Protein 2X0D (pdb70)

Organism: Geobacillus stearothermophilus (NCBI:txid1422)

InterPro domains:
  IPR048510 WsaF, N-terminal domain [PF21374] (48-203)
  IPR055050 WsaF, C-terminal domain [PF22772] (242-373)

B-factor: mean 32.63, std 5.82, range [2.0, 66.57]

CATH classification: 3.40.50.11090 (+1 more: 3.40.50.2000)

Radius of gyration: 28.74 Å; Cα contacts (8 Å, |Δi|>4): 1491; chains: 2; bounding box: 73×40×74 Å

Secondary structure (DSSP, 8-state):
----S-GGG----EEE----S-EEEEEES---TT--HHHHHHHHHHTTS-TTT-EEEEEESS-PPPHHHHGGGTTSEE--------SEEEEE-S--TT--EEE-TTEEEEE-SHHHHHHHHHHHHHHHHHHT-PPPPEEEEE-S-GGGGS-SSHHHHHHHHTTS--S-EEEEEESHHHHHHHHHHT---SEEEEE-----HHHHTTTTSPP---SEEEEEE-TT-GGG-HHHHHHHHHHHHHH-TTGGG-EEEEEES----EEEETTEEEEEEES--HHHHHHHHHH--EEE----SS--STTT--TTS-EEEEE-BTTB-GGGTBTTEEEESS-SHHHHHHHHHHH------B-------TTHHHHHTT-/----S-GGG----EE-----S-EEEEEES---TT--HHHHHHHHHHTTS-TTT-EEEEEESS-PPPTGGGGG-TTSEE--------SEEEEE-SS-TT--EE--TTEEEEE-SHHHHHHHHHHHHHHHHHHT-PPPPEEEEE-S-GGGGSSSSHHHHHHHHHHH--S-EEEEEESHHHHHHHHHHT---SEEEEE-----HHHHTTTTS-----SEEEEEE-TT-GGG-HHHHHHHHHHHHHH-TTGGG-EEEEEES----EEEETTEEEEEEES--HHHHHHHHHH--EEE----SS--STTT--TTS-EEEEE-BTTB-GGGTBTTEEEESS-SHHHHHHHHHHH------B--TT---TTHHHHHTT-

Structure (mmCIF, N/CA/C/O backbone):
data_2X0D
#
_entry.id   2X0D
#
_cell.length_a   75.987
_cell.length_b   75.482
_cell.length_c   78.059
_cell.angle_alpha   90.00
_cell.angle_beta   103.30
_cell.angle_gamma   90.00
#
_symmetry.space_group_name_H-M   'P 1 21 1'
#
loop_
_entity.id
_entity.type
_entity.pdbx_description
1 polymer WSAF
2 non-polymer GLYCEROL
3 water water
#
loop_
_atom_site.group_PDB
_atom_site.id
_atom_site.type_symbol
_atom_site.label_atom_id
_atom_site.label_alt_id
_atom_site.label_comp_id
_atom_site.label_asym_id
_atom_site.label_entity_id
_atom_site.label_seq_id
_atom_site.pdbx_PDB_ins_code
_atom_site.Cartn_x
_atom_site.Cartn_y
_atom_site.Cartn_z
_atom_site.occupancy
_atom_site.B_iso_or_equiv
_atom_site.auth_seq_id
_atom_site.auth_comp_id
_atom_site.auth_asym_id
_atom_site.auth_atom_id
_atom_site.pdbx_PDB_model_num
ATOM 1 N N . PHE A 1 26 ? 7.064 61.464 59.068 1.00 33.36 26 PHE A N 1
ATOM 2 C CA . PHE A 1 26 ? 7.578 60.301 59.848 1.00 33.54 26 PHE A CA 1
ATOM 3 C C . PHE A 1 26 ? 6.891 58.992 59.430 1.00 33.44 26 PHE A C 1
ATOM 4 O O . PHE A 1 26 ? 5.699 58.758 59.769 1.00 33.65 26 PHE A O 1
ATOM 12 N N . ILE A 1 27 ? 7.638 58.167 58.662 1.00 33.13 27 ILE A N 1
ATOM 13 C CA . ILE A 1 27 ? 7.236 56.780 58.416 1.00 32.68 27 ILE A CA 1
ATOM 14 C C . ILE A 1 27 ? 7.972 55.902 59.408 1.00 32.43 27 ILE A C 1
ATOM 15 O O . ILE A 1 27 ? 9.048 56.267 59.895 1.00 32.48 27 ILE A O 1
ATOM 20 N N . GLU A 1 28 ? 7.388 54.748 59.712 1.00 32.01 28 GLU A N 1
ATOM 21 C CA . GLU A 1 28 ? 8.015 53.801 60.612 1.00 31.49 28 GLU A CA 1
ATOM 22 C C . GLU A 1 28 ? 9.318 53.302 59.975 1.00 30.95 28 GLU A C 1
ATOM 23 O O . GLU A 1 28 ? 9.304 52.753 58.869 1.00 30.89 28 GLU A O 1
ATOM 29 N N . THR A 1 29 ? 10.435 53.548 60.663 1.00 30.18 29 THR A N 1
ATOM 30 C CA . THR A 1 29 ? 11.777 53.154 60.203 1.00 29.36 29 THR A CA 1
ATOM 31 C C . THR A 1 29 ? 12.371 52.036 61.077 1.00 28.71 29 THR A C 1
ATOM 32 O O . THR A 1 29 ? 12.783 50.989 60.569 1.00 28.82 29 THR A O 1
ATOM 36 N N . SER A 1 30 ? 12.415 52.267 62.386 1.00 27.49 30 SER A N 1
ATOM 37 C CA . SER A 1 30 ? 13.011 51.311 63.308 1.00 26.46 30 SER A CA 1
ATOM 38 C C . SER A 1 30 ? 12.016 50.839 64.363 1.00 25.50 30 SER A C 1
ATOM 39 O O . SER A 1 30 ? 10.900 51.359 64.471 1.00 25.61 30 SER A O 1
ATOM 42 N N . ILE A 1 31 ? 12.446 49.858 65.146 1.00 23.95 31 ILE A N 1
ATOM 43 C CA . ILE A 1 31 ? 11.574 49.152 66.065 1.00 22.56 31 ILE A CA 1
ATOM 44 C C . ILE A 1 31 ? 12.004 49.464 67.506 1.00 21.67 31 ILE A C 1
ATOM 45 O O . ILE A 1 31 ? 13.043 48.992 67.949 1.00 21.80 31 ILE A O 1
ATOM 50 N N . PRO A 1 32 ? 11.211 50.275 68.234 1.00 20.83 32 PRO A N 1
ATOM 51 C CA . PRO A 1 32 ? 11.592 50.728 69.578 1.00 19.89 32 PRO A CA 1
ATOM 52 C C . PRO A 1 32 ? 11.738 49.586 70.583 1.00 19.29 32 PRO A C 1
ATOM 53 O O . PRO A 1 32 ? 12.585 49.650 71.472 1.00 18.62 32 PRO A O 1
ATOM 57 N N . GLU A 1 33 ? 10.933 48.539 70.428 1.00 18.98 33 GLU A N 1
ATOM 58 C CA . GLU A 1 33 ? 10.950 47.404 71.357 1.00 18.64 33 GLU A CA 1
ATOM 59 C C . GLU A 1 33 ? 12.313 46.721 71.432 1.00 18.69 33 GLU A C 1
ATOM 60 O O . GLU A 1 33 ? 12.652 46.108 72.444 1.00 18.66 33 GLU A O 1
ATOM 66 N N . ILE A 1 34 ? 13.099 46.855 70.365 1.00 18.75 34 ILE A N 1
ATOM 67 C CA . ILE A 1 34 ? 14.375 46.162 70.262 1.00 18.40 34 ILE A CA 1
ATOM 68 C C . ILE A 1 34 ? 15.628 47.073 70.337 1.00 18.42 34 ILE A C 1
ATOM 69 O O . ILE A 1 34 ? 16.726 46.672 69.937 1.00 18.26 34 ILE A O 1
ATOM 74 N N . THR A 1 35 ? 15.467 48.280 70.874 1.00 18.65 35 THR A N 1
ATOM 75 C CA . THR A 1 35 ? 16.618 49.135 71.189 1.00 19.10 35 THR A CA 1
ATOM 76 C C . THR A 1 35 ? 17.670 48.282 71.909 1.00 19.19 35 THR A C 1
ATOM 77 O O . THR A 1 35 ? 17.344 47.607 72.891 1.00 19.16 35 THR A O 1
ATOM 81 N N . PRO A 1 36 ? 18.927 48.301 71.427 1.00 19.47 36 PRO A N 1
ATOM 82 C CA . PRO A 1 36 ? 19.958 47.475 72.050 1.00 19.72 36 PRO A CA 1
ATOM 83 C C . PRO A 1 36 ? 20.051 47.640 73.566 1.00 20.25 36 PRO A C 1
ATOM 84 O O . PRO A 1 36 ? 19.811 48.713 74.118 1.00 19.75 36 PRO A O 1
ATOM 88 N N . PHE A 1 37 ? 20.415 46.542 74.206 1.00 21.46 37 PHE A N 1
ATOM 89 C CA . PHE A 1 37 ? 20.408 46.389 75.640 1.00 22.59 37 PHE A CA 1
ATOM 90 C C . PHE A 1 37 ? 21.817 46.018 76.001 1.00 23.69 37 PHE A C 1
ATOM 91 O O . PHE A 1 37 ? 22.120 44.843 76.192 1.00 23.61 37 PHE A O 1
ATOM 99 N N . ASN A 1 38 ? 22.690 47.016 76.070 1.00 25.85 38 ASN A N 1
ATOM 100 C CA . ASN A 1 38 ? 24.131 46.764 76.202 1.00 27.30 38 ASN A CA 1
ATOM 101 C C . ASN A 1 38 ? 24.593 46.513 77.631 1.00 28.19 38 ASN A C 1
ATOM 102 O O . ASN A 1 38 ? 24.105 47.141 78.579 1.00 28.66 38 ASN A O 1
ATOM 107 N N . ALA A 1 39 ? 25.537 45.584 77.761 1.00 28.38 39 ALA A N 1
ATOM 108 C CA . ALA A 1 39 ? 26.082 45.193 79.044 1.00 28.59 39 ALA A CA 1
ATOM 109 C C . ALA A 1 39 ? 27.576 45.492 79.101 1.00 28.68 39 ALA A C 1
ATOM 110 O O . ALA A 1 39 ? 28.214 45.742 78.076 1.00 28.60 39 ALA A O 1
ATOM 112 N N . ARG A 1 40 ? 28.104 45.496 80.319 1.00 28.54 40 ARG A N 1
ATOM 113 C CA . ARG A 1 40 ? 29.535 45.530 80.582 1.00 28.28 40 ARG A CA 1
ATOM 114 C C . ARG A 1 40 ? 29.750 44.442 81.631 1.00 28.71 40 ARG A C 1
ATOM 115 O O . ARG A 1 40 ? 28.793 43.998 82.254 1.00 29.06 40 ARG A O 1
ATOM 123 N N . THR A 1 41 ? 30.985 44.009 81.828 1.00 28.90 41 THR A N 1
ATOM 124 C CA . THR A 1 41 ? 31.271 42.951 82.787 1.00 29.15 41 THR A CA 1
ATOM 125 C C . THR A 1 41 ? 31.265 43.462 84.228 1.00 29.88 41 THR A C 1
ATOM 126 O O . THR A 1 41 ? 31.399 44.665 84.479 1.00 29.63 41 THR A O 1
ATOM 130 N N . SER A 1 42 ? 31.151 42.521 85.164 1.00 30.32 42 SER A N 1
ATOM 131 C CA . SER A 1 42 ? 31.139 42.813 86.586 1.00 31.02 42 SER A CA 1
ATOM 132 C C . SER A 1 42 ? 31.974 41.780 87.352 1.00 32.00 42 SER A C 1
ATOM 133 O O . SER A 1 42 ? 32.205 40.673 86.858 1.00 31.77 42 SER A O 1
ATOM 136 N N . SER A 1 43 ? 32.423 42.162 88.552 1.00 33.12 43 SER A N 1
ATOM 137 C CA . SER A 1 43 ? 33.224 41.297 89.436 1.00 34.30 43 SER A CA 1
ATOM 138 C C . SER A 1 43 ? 32.379 40.460 90.381 1.00 35.05 43 SER A C 1
ATOM 139 O O . SER A 1 43 ? 32.893 39.525 91.010 1.00 35.42 43 SER A O 1
ATOM 142 N N . ILE A 1 44 ? 31.097 40.819 90.483 1.00 35.68 44 ILE A N 1
ATOM 143 C CA . ILE A 1 44 ? 30.138 40.175 91.382 1.00 36.33 44 ILE A CA 1
ATOM 144 C C . ILE A 1 44 ? 30.120 38.657 91.199 1.00 36.56 44 ILE A C 1
ATOM 145 O O . ILE A 1 44 ? 30.087 38.161 90.067 1.00 36.81 44 ILE A O 1
ATOM 150 N N . LYS A 1 45 ? 30.133 37.941 92.325 1.00 36.87 45 LYS A N 1
ATOM 151 C CA . LYS A 1 45 ? 30.502 36.521 92.362 1.00 36.95 45 LYS A CA 1
ATOM 152 C C . LYS A 1 45 ? 29.381 35.480 92.388 1.00 36.62 45 LYS A C 1
ATOM 153 O O . LYS A 1 45 ? 29.495 34.444 91.728 1.00 37.36 45 LYS A O 1
ATOM 159 N N . GLY A 1 46 ? 28.325 35.714 93.154 1.00 35.76 46 GLY A N 1
ATOM 160 C CA . GLY A 1 46 ? 27.325 34.664 93.343 1.00 35.25 46 GLY A CA 1
ATOM 161 C C . GLY A 1 46 ? 26.320 34.550 92.208 1.00 35.00 46 GLY A C 1
ATOM 162 O O . GLY A 1 46 ? 26.436 35.236 91.183 1.00 34.50 46 GLY A O 1
ATOM 163 N N . LYS A 1 47 ? 25.341 33.662 92.385 1.00 34.67 47 LYS A N 1
ATOM 164 C CA . LYS A 1 47 ? 24.226 33.564 91.457 1.00 34.30 47 LYS A CA 1
ATOM 165 C C . LYS A 1 47 ? 23.280 34.702 91.754 1.00 33.64 47 LYS A C 1
ATOM 166 O O . LYS A 1 47 ? 22.926 34.941 92.915 1.00 34.17 47 LYS A O 1
ATOM 172 N N . ARG A 1 48 ? 22.891 35.422 90.712 1.00 32.55 48 ARG A N 1
ATOM 173 C CA . ARG A 1 48 ? 21.957 36.526 90.861 1.00 31.32 48 ARG A CA 1
ATOM 174 C C . ARG A 1 48 ? 20.838 36.437 89.833 1.00 30.83 48 ARG A C 1
ATOM 175 O O . ARG A 1 48 ? 21.097 36.403 88.627 1.00 30.74 48 ARG A O 1
ATOM 183 N N . LEU A 1 49 ? 19.601 36.388 90.320 1.00 30.07 49 LEU A N 1
ATOM 184 C CA . LEU A 1 49 ? 18.424 36.388 89.450 1.00 29.79 49 LEU A CA 1
ATOM 185 C C . LEU A 1 49 ? 18.029 37.804 89.082 1.00 29.31 49 LEU A C 1
ATOM 186 O O . LEU A 1 49 ? 17.897 38.679 89.959 1.00 28.71 49 LEU A O 1
ATOM 191 N N . ASN A 1 50 ? 17.837 38.009 87.779 1.00 29.14 50 ASN A N 1
ATOM 192 C CA . ASN A 1 50 ? 17.535 39.319 87.207 1.00 29.37 50 ASN A CA 1
ATOM 193 C C . ASN A 1 50 ? 16.174 39.340 86.526 1.00 29.65 50 ASN A C 1
ATOM 194 O O . ASN A 1 50 ? 16.024 38.822 85.432 1.00 29.97 50 ASN A O 1
ATOM 199 N N . LEU A 1 51 ? 15.186 39.952 87.165 1.00 30.25 51 LEU A N 1
ATOM 200 C CA . LEU A 1 51 ? 13.846 40.046 86.578 1.00 30.66 51 LEU A CA 1
ATOM 201 C C . LEU A 1 51 ? 13.743 41.270 85.661 1.00 30.74 51 LEU A C 1
ATOM 202 O O . LEU A 1 51 ? 13.845 42.408 86.104 1.00 31.05 51 LEU A O 1
ATOM 207 N N . LEU A 1 52 ? 13.565 41.026 84.377 1.00 30.69 52 LEU A N 1
ATOM 208 C CA . LEU A 1 52 ? 13.340 42.106 83.432 1.00 31.09 52 LEU A CA 1
ATOM 209 C C . LEU A 1 52 ? 11.841 42.392 83.326 1.00 31.29 52 LEU A C 1
ATOM 210 O O . LEU A 1 52 ? 11.062 41.542 82.864 1.00 30.95 52 LEU A O 1
ATOM 215 N N . VAL A 1 53 ? 11.440 43.582 83.764 1.00 31.55 53 VAL A N 1
ATOM 216 C CA . VAL A 1 53 ? 10.051 44.028 83.642 1.00 32.21 53 VAL A CA 1
ATOM 217 C C . VAL A 1 53 ? 9.948 45.446 83.056 1.00 33.05 53 VAL A C 1
ATOM 218 O O . VAL A 1 53 ? 10.754 46.315 83.393 1.00 32.54 53 VAL A O 1
ATOM 222 N N . PRO A 1 54 ? 8.945 45.682 82.179 1.00 33.63 54 PRO A N 1
ATOM 223 C CA . PRO A 1 54 ? 8.742 47.005 81.594 1.00 33.99 54 PRO A CA 1
ATOM 224 C C . PRO A 1 54 ? 8.623 48.092 82.641 1.00 34.57 54 PRO A C 1
ATOM 225 O O . PRO A 1 54 ? 9.197 49.170 82.478 1.00 34.55 54 PRO A O 1
ATOM 229 N N . SER A 1 55 ? 7.887 47.807 83.710 1.00 35.58 55 SER A N 1
ATOM 230 C CA . SER A 1 55 ? 7.580 48.813 84.723 1.00 36.73 55 SER A CA 1
ATOM 231 C C . SER A 1 55 ? 7.217 48.177 86.062 1.00 37.35 55 SER A C 1
ATOM 232 O O . SER A 1 55 ? 6.744 47.038 86.109 1.00 37.42 55 SER A O 1
ATOM 235 N N . ILE A 1 56 ? 7.471 48.914 87.142 1.00 38.09 56 ILE A N 1
ATOM 236 C CA . ILE A 1 56 ? 6.950 48.570 88.465 1.00 39.00 56 ILE A CA 1
ATOM 237 C C . ILE A 1 56 ? 6.057 49.685 89.021 1.00 39.77 56 ILE A C 1
ATOM 238 O O . ILE A 1 56 ? 5.778 49.721 90.221 1.00 39.93 56 ILE A O 1
ATOM 243 N N . ASN A 1 57 ? 5.630 50.597 88.145 1.00 41.05 57 ASN A N 1
ATOM 244 C CA . ASN A 1 57 ? 4.700 51.673 88.517 1.00 42.77 57 ASN A CA 1
ATOM 245 C C . ASN A 1 57 ? 3.342 51.099 88.901 1.00 43.72 57 ASN A C 1
ATOM 246 O O . ASN A 1 57 ? 2.816 50.235 88.194 1.00 43.67 57 ASN A O 1
ATOM 251 N N . GLN A 1 58 ? 2.796 51.560 90.028 1.00 45.16 58 GLN A N 1
ATOM 252 C CA . GLN A 1 58 ? 1.462 51.138 90.479 1.00 46.81 58 GLN A CA 1
ATOM 253 C C . GLN A 1 58 ? 0.444 51.346 89.353 1.00 47.73 58 GLN A C 1
ATOM 254 O O . GLN A 1 58 ? -0.431 50.506 89.118 1.00 47.66 58 GLN A O 1
ATOM 260 N N . GLU A 1 59 ? 0.603 52.479 88.669 1.00 49.05 59 GLU A N 1
ATOM 261 C CA . GLU A 1 59 ? 0.024 52.776 87.352 1.00 50.20 59 GLU A CA 1
ATOM 262 C C . GLU A 1 59 ? -0.093 51.561 86.415 1.00 50.88 59 GLU A C 1
ATOM 263 O O . GLU A 1 59 ? -1.121 51.376 85.747 1.00 51.08 59 GLU A O 1
ATOM 269 N N . HIS A 1 60 ? 0.971 50.757 86.350 1.00 51.72 60 HIS A N 1
ATOM 270 C CA . HIS A 1 60 ? 1.027 49.591 85.453 1.00 52.53 60 HIS A CA 1
ATOM 271 C C . HIS A 1 60 ? 0.943 48.260 86.200 1.00 52.74 60 HIS A C 1
ATOM 272 O O . HIS A 1 60 ? 1.101 47.200 85.598 1.00 52.87 60 HIS A O 1
ATOM 287 N N . PHE A 1 62 ? -0.835 45.858 86.833 1.00 52.86 62 PHE A N 1
ATOM 288 C CA . PHE A 1 62 ? -1.959 45.005 86.419 1.00 52.40 62 PHE A CA 1
ATOM 289 C C . PHE A 1 62 ? -1.433 43.606 86.162 1.00 50.89 62 PHE A C 1
ATOM 290 O O . PHE A 1 62 ? -0.222 43.390 86.180 1.00 50.61 62 PHE A O 1
ATOM 298 N N . GLY A 1 63 ? -2.362 42.677 85.925 1.00 49.14 63 GLY A N 1
ATOM 299 C CA . GLY A 1 63 ? -2.103 41.338 85.368 1.00 46.84 63 GLY A CA 1
ATOM 300 C C . GLY A 1 63 ? -0.689 40.773 85.343 1.00 44.99 63 GLY A C 1
ATOM 301 O O . GLY A 1 63 ? -0.208 40.260 86.362 1.00 44.69 63 GLY A O 1
ATOM 302 N N . GLY A 1 64 ? -0.038 40.869 84.178 1.00 43.05 64 GLY A N 1
ATOM 303 C CA . GLY A 1 64 ? 1.266 40.249 83.925 1.00 40.82 64 GLY A CA 1
ATOM 304 C C . GLY A 1 64 ? 2.395 40.614 84.878 1.00 39.30 64 GLY A C 1
ATOM 305 O O . GLY A 1 64 ? 3.064 39.739 85.425 1.00 38.56 64 GLY A O 1
ATOM 306 N N . ILE A 1 65 ? 2.597 41.914 85.074 1.00 38.18 65 ILE A N 1
ATOM 307 C CA . ILE A 1 65 ? 3.696 42.425 85.891 1.00 36.80 65 ILE A CA 1
ATOM 308 C C . ILE A 1 65 ? 3.487 42.036 87.354 1.00 35.91 65 ILE A C 1
ATOM 309 O O . ILE A 1 65 ? 4.415 41.597 88.025 1.00 35.67 65 ILE A O 1
ATOM 314 N N . SER A 1 66 ? 2.251 42.163 87.819 1.00 34.93 66 SER A N 1
ATOM 315 C CA . SER A 1 66 ? 1.864 41.764 89.170 1.00 34.29 66 SER A CA 1
ATOM 316 C C . SER A 1 66 ? 2.096 40.264 89.424 1.00 33.64 66 SER A C 1
ATOM 317 O O . SER A 1 66 ? 2.555 39.880 90.486 1.00 33.07 66 SER A O 1
ATOM 320 N N . THR A 1 67 ? 1.778 39.428 88.437 1.00 33.18 67 THR A N 1
ATOM 321 C CA . THR A 1 67 ? 2.041 37.987 88.512 1.00 33.03 67 THR A CA 1
ATOM 322 C C . THR A 1 67 ? 3.544 37.655 88.506 1.00 32.27 67 THR A C 1
ATOM 323 O O . THR A 1 67 ? 4.006 36.846 89.310 1.00 32.57 67 THR A O 1
ATOM 327 N N . ALA A 1 68 ? 4.298 38.285 87.616 1.00 31.56 68 ALA A N 1
ATOM 328 C CA . ALA A 1 68 ? 5.746 38.068 87.547 1.00 31.41 68 ALA A CA 1
ATOM 329 C C . ALA A 1 68 ? 6.421 38.406 88.868 1.00 31.09 68 ALA A C 1
ATOM 330 O O . ALA A 1 68 ? 7.288 37.670 89.331 1.00 31.27 68 ALA A O 1
ATOM 332 N N . LEU A 1 69 ? 6.009 39.510 89.483 1.00 30.92 69 LEU A N 1
ATOM 333 C CA . LEU A 1 69 ? 6.581 39.924 90.763 1.00 31.05 69 LEU A CA 1
ATOM 334 C C . LEU A 1 69 ? 6.259 38.942 91.885 1.00 30.81 69 LEU A C 1
ATOM 335 O O . LEU A 1 69 ? 7.095 38.672 92.748 1.00 30.40 69 LEU A O 1
ATOM 340 N N . LYS A 1 70 ? 5.050 38.399 91.851 1.00 31.01 70 LYS A N 1
ATOM 341 C CA . LYS A 1 70 ? 4.612 37.458 92.868 1.00 31.55 70 LYS A CA 1
ATOM 342 C C . LYS A 1 70 ? 5.450 36.194 92.742 1.00 31.38 70 LYS A C 1
ATOM 343 O O . LYS A 1 70 ? 5.942 35.665 93.740 1.00 31.07 70 LYS A O 1
ATOM 349 N N . LEU A 1 71 ? 5.630 35.753 91.495 1.00 31.43 71 LEU A N 1
ATOM 350 C CA . LEU A 1 71 ? 6.443 34.593 91.154 1.00 31.67 71 LEU A CA 1
ATOM 351 C C . LEU A 1 71 ? 7.916 34.794 91.543 1.00 31.62 71 LEU A C 1
ATOM 352 O O . LEU A 1 71 ? 8.508 33.941 92.209 1.00 32.32 71 LEU A O 1
ATOM 357 N N . PHE A 1 72 ? 8.490 35.927 91.145 1.00 30.90 72 PHE A N 1
ATOM 358 C CA . PHE A 1 72 ? 9.865 36.289 91.489 1.00 30.17 72 PHE A CA 1
ATOM 359 C C . PHE A 1 72 ? 10.098 36.284 92.994 1.00 30.43 72 PHE A C 1
ATOM 360 O O . PHE A 1 72 ? 11.159 35.873 93.465 1.00 30.91 72 PHE A O 1
ATOM 368 N N . GLU A 1 73 ? 9.104 36.739 93.742 1.00 30.54 73 GLU A N 1
ATOM 369 C CA . GLU A 1 73 ? 9.134 36.738 95.206 1.00 30.85 73 GLU A CA 1
ATOM 370 C C . GLU A 1 73 ? 9.265 35.337 95.854 1.00 30.62 73 GLU A C 1
ATOM 371 O O . GLU A 1 73 ? 9.701 35.214 97.003 1.00 30.49 73 GLU A O 1
ATOM 377 N N . GLN A 1 74 ? 8.880 34.295 95.122 1.00 30.71 74 GLN A N 1
ATOM 378 C CA . GLN A 1 74 ? 8.961 32.910 95.611 1.00 30.77 74 GLN A CA 1
ATOM 379 C C . GLN A 1 74 ? 10.377 32.340 95.589 1.00 30.67 74 GLN A C 1
ATOM 380 O O . GLN A 1 74 ? 10.641 31.338 96.243 1.00 29.95 74 GLN A O 1
ATOM 386 N N . PHE A 1 75 ? 11.269 32.939 94.796 1.00 30.76 75 PHE A N 1
ATOM 387 C CA . PHE A 1 75 ? 12.633 32.447 94.706 1.00 31.21 75 PHE A CA 1
ATOM 388 C C . PHE A 1 75 ? 13.333 32.749 96.026 1.00 31.56 75 PHE A C 1
ATOM 389 O O . PHE A 1 75 ? 13.131 33.811 96.613 1.00 31.26 75 PHE A O 1
ATOM 397 N N . ASP A 1 76 ? 14.138 31.797 96.486 1.00 32.38 76 ASP A N 1
ATOM 398 C CA . ASP A 1 76 ? 14.759 31.857 97.807 1.00 33.39 76 ASP A CA 1
ATOM 399 C C . ASP A 1 76 ? 15.857 32.922 97.825 1.00 33.85 76 ASP A C 1
ATOM 400 O O . ASP A 1 76 ? 16.887 32.788 97.151 1.00 33.89 76 ASP A O 1
ATOM 405 N N . ASN A 1 77 ? 15.617 33.978 98.601 1.00 34.54 77 ASN A N 1
ATOM 406 C CA . ASN A 1 77 ? 16.567 35.088 98.790 1.00 35.00 77 ASN A CA 1
ATOM 407 C C . ASN A 1 77 ? 17.882 34.651 99.429 1.00 35.04 77 ASN A C 1
ATOM 408 O O . ASN A 1 77 ? 18.931 35.266 99.208 1.00 35.04 77 ASN A O 1
ATOM 413 N N . LYS A 1 78 ? 17.812 33.579 100.212 1.00 35.29 78 LYS A N 1
ATOM 414 C CA . LYS A 1 78 ? 18.987 33.010 100.872 1.00 35.74 78 LYS A CA 1
ATOM 415 C C . LYS A 1 78 ? 19.922 32.335 99.867 1.00 35.74 78 LYS A C 1
ATOM 416 O O . LYS A 1 78 ? 21.123 32.209 100.121 1.00 35.73 78 LYS A O 1
ATOM 422 N N . LYS A 1 79 ? 19.369 31.923 98.725 1.00 35.45 79 LYS A N 1
ATOM 423 C CA . LYS A 1 79 ? 20.132 31.184 97.723 1.00 35.35 79 LYS A CA 1
ATOM 424 C C . LYS A 1 79 ? 20.538 32.046 96.529 1.00 35.08 79 LYS A C 1
ATOM 425 O O . LYS A 1 79 ? 21.507 31.728 95.844 1.00 35.42 79 LYS A O 1
ATOM 431 N N . PHE A 1 80 ? 19.803 33.134 96.294 1.00 34.52 80 PHE A N 1
ATOM 432 C CA . PHE A 1 80 ? 20.044 34.013 95.148 1.00 33.95 80 PHE A CA 1
ATOM 433 C C . PHE A 1 80 ? 19.984 35.479 95.536 1.00 33.17 80 PHE A C 1
ATOM 434 O O . PHE A 1 80 ? 19.064 35.903 96.229 1.00 33.24 80 PHE A O 1
ATOM 442 N N . LYS A 1 81 ? 20.953 36.255 95.065 1.00 32.39 81 LYS A N 1
ATOM 443 C CA . LYS A 1 81 ? 20.806 37.711 95.036 1.00 31.68 81 LYS A CA 1
ATOM 444 C C . LYS A 1 81 ? 19.741 38.042 93.990 1.00 30.69 81 LYS A C 1
ATOM 445 O O . LYS A 1 81 ? 19.411 37.205 93.149 1.00 29.89 81 LYS A O 1
ATOM 451 N N . LYS A 1 82 ? 19.205 39.256 94.049 1.00 29.88 82 LYS A N 1
ATOM 452 C CA . LYS A 1 82 ? 18.036 39.614 93.256 1.00 29.31 82 LYS A CA 1
ATOM 453 C C . LYS A 1 82 ? 18.110 41.038 92.733 1.00 29.11 82 LYS A C 1
ATOM 454 O O . LYS A 1 82 ? 18.376 41.982 93.481 1.00 29.00 82 LYS A O 1
ATOM 460 N N . ARG A 1 83 ? 17.860 41.186 91.438 1.00 29.00 83 ARG A N 1
ATOM 461 C CA . ARG A 1 83 ? 17.851 42.496 90.808 1.00 28.76 83 ARG A CA 1
ATOM 462 C C . ARG A 1 83 ? 16.681 42.598 89.857 1.00 28.67 83 ARG A C 1
ATOM 463 O O . ARG A 1 83 ? 16.442 41.706 89.040 1.00 28.94 83 ARG A O 1
ATOM 471 N N . ILE A 1 84 ? 15.945 43.694 89.973 1.00 28.41 84 ILE A N 1
ATOM 472 C CA . ILE A 1 84 ? 14.892 43.992 89.032 1.00 28.19 84 ILE A CA 1
ATOM 473 C C . ILE A 1 84 ? 15.390 45.080 88.077 1.00 28.46 84 ILE A C 1
ATOM 474 O O . ILE A 1 84 ? 15.814 46.160 88.504 1.00 28.66 84 ILE A O 1
ATOM 479 N N . ILE A 1 85 ? 15.350 44.784 86.788 1.00 28.65 85 ILE A N 1
ATOM 480 C CA . ILE A 1 85 ? 15.784 45.731 85.760 1.00 29.41 85 ILE A CA 1
ATOM 481 C C . ILE A 1 85 ? 14.556 46.314 85.038 1.00 29.31 85 ILE A C 1
ATOM 482 O O . ILE A 1 85 ? 13.778 45.576 84.434 1.00 29.19 85 ILE A O 1
ATOM 487 N N . LEU A 1 86 ? 14.378 47.628 85.124 1.00 29.09 86 LEU A N 1
ATOM 488 C CA . LEU A 1 86 ? 13.217 48.285 84.533 1.00 29.30 86 LEU A CA 1
ATOM 489 C C . LEU A 1 86 ? 13.536 48.620 83.078 1.00 29.67 86 LEU A C 1
ATOM 490 O O . LEU A 1 86 ? 14.489 49.359 82.808 1.00 29.03 86 LEU A O 1
ATOM 495 N N . THR A 1 87 ? 12.745 48.078 82.150 1.00 30.40 87 THR A N 1
ATOM 496 C CA . THR A 1 87 ? 13.037 48.214 80.717 1.00 31.38 87 THR A CA 1
ATOM 497 C C . THR A 1 87 ? 12.299 49.356 79.967 1.00 31.93 87 THR A C 1
ATOM 498 O O . THR A 1 87 ? 12.769 49.799 78.910 1.00 32.16 87 THR A O 1
ATOM 502 N N . ASP A 1 88 ? 11.170 49.825 80.499 1.00 32.47 88 ASP A N 1
ATOM 503 C CA . ASP A 1 88 ? 10.316 50.766 79.767 1.00 33.40 88 ASP A CA 1
ATOM 504 C C . ASP A 1 88 ? 9.977 52.074 80.500 1.00 33.59 88 ASP A C 1
ATOM 505 O O . ASP A 1 88 ? 9.849 53.116 79.871 1.00 33.37 88 ASP A O 1
ATOM 510 N N . ALA A 1 89 ? 9.805 52.013 81.815 1.00 34.09 89 ALA A N 1
ATOM 511 C CA . ALA A 1 89 ? 9.388 53.180 82.585 1.00 34.52 89 ALA A CA 1
ATOM 512 C C . ALA A 1 89 ? 10.058 53.219 83.957 1.00 35.11 89 ALA A C 1
ATOM 513 O O . ALA A 1 89 ? 10.286 52.177 84.574 1.00 35.02 89 ALA A O 1
ATOM 515 N N . THR A 1 90 ? 10.384 54.426 84.417 1.00 36.04 90 THR A N 1
ATOM 516 C CA . THR A 1 90 ? 10.997 54.628 85.743 1.00 36.78 90 THR A CA 1
ATOM 517 C C . THR A 1 90 ? 9.926 54.946 86.793 1.00 37.32 90 THR A C 1
ATOM 518 O O . THR A 1 90 ? 8.924 55.580 86.471 1.00 37.57 90 THR A O 1
ATOM 522 N N . PRO A 1 91 ? 10.135 54.511 88.052 1.00 37.80 91 PRO A N 1
ATOM 523 C CA . PRO A 1 91 ? 9.136 54.702 89.109 1.00 38.05 91 PRO A CA 1
ATOM 524 C C . PRO A 1 91 ? 9.150 56.070 89.804 1.00 38.60 91 PRO A C 1
ATOM 525 O O . PRO A 1 91 ? 10.153 56.786 89.744 1.00 38.45 91 PRO A O 1
ATOM 529 N N . ASN A 1 92 ? 8.017 56.417 90.430 1.00 39.35 92 ASN A N 1
ATOM 530 C CA . ASN A 1 92 ? 7.913 57.522 91.408 1.00 40.07 92 ASN A CA 1
ATOM 531 C C . ASN A 1 92 ? 8.535 57.086 92.740 1.00 40.21 92 ASN A C 1
ATOM 532 O O . ASN A 1 92 ? 8.742 55.887 92.962 1.00 40.44 92 ASN A O 1
ATOM 537 N N . PRO A 1 93 ? 8.836 58.051 93.634 1.00 40.35 93 PRO A N 1
ATOM 538 C CA . PRO A 1 93 ? 9.098 57.697 95.036 1.00 40.57 93 PRO A CA 1
ATOM 539 C C . PRO A 1 93 ? 7.928 56.909 95.637 1.00 40.65 93 PRO A C 1
ATOM 540 O O . PRO A 1 93 ? 8.139 55.974 96.415 1.00 40.60 93 PRO A O 1
ATOM 544 N N . LYS A 1 94 ? 6.710 57.306 95.267 1.00 40.81 94 LYS A N 1
ATOM 545 C CA . LYS A 1 94 ? 5.478 56.619 95.645 1.00 41.06 94 LYS A CA 1
ATOM 546 C C . LYS A 1 94 ? 5.546 55.147 95.223 1.00 40.84 94 LYS A C 1
ATOM 547 O O . LYS A 1 94 ? 5.294 54.250 96.029 1.00 40.90 94 LYS A O 1
ATOM 553 N N . ASP A 1 95 ? 5.906 54.912 93.963 1.00 40.55 95 ASP A N 1
ATOM 554 C CA . ASP A 1 95 ? 6.037 53.558 93.423 1.00 40.40 95 ASP A CA 1
ATOM 555 C C . ASP A 1 95 ? 7.021 52.689 94.217 1.00 40.08 95 ASP A C 1
ATOM 556 O O . ASP A 1 95 ? 6.732 51.527 94.504 1.00 40.03 95 ASP A O 1
ATOM 561 N N . LEU A 1 96 ? 8.166 53.262 94.584 1.00 39.67 96 LEU A N 1
ATOM 562 C CA . LEU A 1 96 ? 9.223 52.507 95.267 1.00 39.38 96 LEU A CA 1
ATOM 563 C C . LEU A 1 96 ? 8.875 52.100 96.701 1.00 39.30 96 LEU A C 1
ATOM 564 O O . LEU A 1 96 ? 9.553 51.248 97.285 1.00 39.02 96 LEU A O 1
ATOM 569 N N . GLN A 1 97 ? 7.813 52.699 97.245 1.00 39.20 97 GLN A N 1
ATOM 570 C CA . GLN A 1 97 ? 7.324 52.393 98.587 1.00 39.20 97 GLN A CA 1
ATOM 571 C C . GLN A 1 97 ? 6.879 50.938 98.760 1.00 38.83 97 GLN A C 1
ATOM 572 O O . GLN A 1 97 ? 6.960 50.397 99.859 1.00 38.83 97 GLN A O 1
ATOM 578 N N . SER A 1 98 ? 6.424 50.298 97.685 1.00 38.54 98 SER A N 1
ATOM 579 C CA . SER A 1 98 ? 6.072 48.870 97.754 1.00 38.15 98 SER A CA 1
ATOM 580 C C . SER A 1 98 ? 7.278 47.935 97.511 1.00 37.61 98 SER A C 1
ATOM 581 O O . SER A 1 98 ? 7.127 46.711 97.442 1.00 37.26 98 SER A O 1
ATOM 584 N N . PHE A 1 99 ? 8.468 48.534 97.405 1.00 37.23 99 PHE A N 1
ATOM 585 C CA . PHE A 1 99 ? 9.737 47.812 97.277 1.00 36.86 99 PHE A CA 1
ATOM 586 C C . PHE A 1 99 ? 10.775 48.395 98.246 1.00 36.59 99 PHE A C 1
ATOM 587 O O . PHE A 1 99 ? 11.904 48.729 97.844 1.00 36.36 99 PHE A O 1
ATOM 595 N N . LYS A 1 100 ? 10.388 48.514 99.516 1.00 36.24 100 LYS A N 1
ATOM 596 C CA . LYS A 1 100 ? 11.226 49.149 100.536 1.00 35.87 100 LYS A CA 1
ATOM 597 C C . LYS A 1 100 ? 12.528 48.399 100.813 1.00 35.62 100 LYS A C 1
ATOM 598 O O . LYS A 1 100 ? 13.564 49.011 101.098 1.00 35.52 100 LYS A O 1
ATOM 604 N N . SER A 1 101 ? 12.468 47.075 100.727 1.00 35.26 101 SER A N 1
ATOM 605 C CA . SER A 1 101 ? 13.622 46.220 100.996 1.00 35.32 101 SER A CA 1
ATOM 606 C C . SER A 1 101 ? 14.680 46.252 99.872 1.00 35.01 101 SER A C 1
ATOM 607 O O . SER A 1 101 ? 15.801 45.770 100.048 1.00 34.83 101 SER A O 1
ATOM 610 N N . PHE A 1 102 ? 14.321 46.834 98.730 1.00 34.66 102 PHE A N 1
ATOM 611 C CA . PHE A 1 102 ? 15.222 46.915 97.578 1.00 34.50 102 PHE A CA 1
ATOM 612 C C . PHE A 1 102 ? 15.946 48.259 97.505 1.00 34.00 102 PHE A C 1
ATOM 613 O O . PHE A 1 102 ? 15.388 49.300 97.843 1.00 33.68 102 PHE A O 1
ATOM 621 N N . LYS A 1 103 ? 17.189 48.221 97.039 1.00 33.87 103 LYS A N 1
ATOM 622 C CA . LYS A 1 103 ? 17.984 49.427 96.846 1.00 33.65 103 LYS A CA 1
ATOM 623 C C . LYS A 1 103 ? 17.827 49.935 95.407 1.00 33.58 103 LYS A C 1
ATOM 624 O O . LYS A 1 103 ? 17.918 49.162 94.448 1.00 33.26 103 LYS A O 1
ATOM 630 N N . TYR A 1 104 ? 17.564 51.231 95.264 1.00 33.28 104 TYR A N 1
ATOM 631 C CA . TYR A 1 104 ? 17.413 51.830 93.949 1.00 33.14 104 TYR A CA 1
ATOM 632 C C . TYR A 1 104 ? 18.765 52.375 93.510 1.00 33.05 104 TYR A C 1
ATOM 633 O O . TYR A 1 104 ? 19.328 53.258 94.166 1.00 32.69 104 TYR A O 1
ATOM 642 N N . VAL A 1 105 ? 19.259 51.837 92.392 1.00 32.82 105 VAL A N 1
ATOM 643 C CA . VAL A 1 105 ? 20.656 51.969 91.964 1.00 33.04 105 VAL A CA 1
ATOM 644 C C . VAL A 1 105 ? 20.752 52.301 90.478 1.00 32.68 105 VAL A C 1
ATOM 645 O O . VAL A 1 105 ? 20.057 51.685 89.666 1.00 33.19 105 VAL A O 1
ATOM 662 N N . PRO A 1 107 ? 22.455 52.505 86.627 1.00 32.51 107 PRO A N 1
ATOM 663 C CA . PRO A 1 107 ? 23.210 51.462 85.909 1.00 32.74 107 PRO A CA 1
ATOM 664 C C . PRO A 1 107 ? 24.717 51.731 85.806 1.00 33.24 107 PRO A C 1
ATOM 665 O O . PRO A 1 107 ? 25.484 50.793 85.608 1.00 33.75 107 PRO A O 1
ATOM 669 N N . GLU A 1 108 ? 25.127 52.991 85.938 1.00 33.39 108 GLU A N 1
ATOM 670 C CA . GLU A 1 108 ? 26.544 53.369 85.974 1.00 34.09 108 GLU A CA 1
ATOM 671 C C . GLU A 1 108 ? 27.251 52.767 87.185 1.00 34.46 108 GLU A C 1
ATOM 672 O O . GLU A 1 108 ? 28.475 52.612 87.179 1.00 33.96 108 GLU A O 1
ATOM 678 N N . GLU A 1 109 ? 26.469 52.450 88.222 1.00 35.02 109 GLU A N 1
ATOM 679 C CA . GLU A 1 109 ? 26.981 51.859 89.458 1.00 35.34 109 GLU A CA 1
ATOM 680 C C . GLU A 1 109 ? 27.084 50.346 89.326 1.00 35.51 109 GLU A C 1
ATOM 681 O O . GLU A 1 109 ? 26.468 49.736 88.445 1.00 35.48 109 GLU A O 1
ATOM 687 N N . ASP A 1 110 ? 27.871 49.746 90.211 1.00 35.97 110 ASP A N 1
ATOM 688 C CA . ASP A 1 110 ? 28.029 48.305 90.257 1.00 36.50 110 ASP A CA 1
ATOM 689 C C . ASP A 1 110 ? 28.257 47.888 91.706 1.00 36.51 110 ASP A C 1
ATOM 690 O O . ASP A 1 110 ? 29.395 47.856 92.188 1.00 36.25 110 ASP A O 1
ATOM 695 N N . LYS A 1 111 ? 27.157 47.584 92.395 1.00 36.36 111 LYS A N 1
ATOM 696 C CA . LYS A 1 111 ? 27.183 47.335 93.836 1.00 36.41 111 LYS A CA 1
ATOM 697 C C . LYS A 1 111 ? 26.614 45.963 94.187 1.00 36.12 111 LYS A C 1
ATOM 698 O O . LYS A 1 111 ? 25.589 45.543 93.635 1.00 36.48 111 LYS A O 1
ATOM 704 N N . ASP A 1 112 ? 27.273 45.268 95.111 1.00 35.76 112 ASP A N 1
ATOM 705 C CA . ASP A 1 112 ? 26.889 43.891 95.442 1.00 35.12 112 ASP A CA 1
ATOM 706 C C . ASP A 1 112 ? 25.784 43.800 96.502 1.00 34.38 112 ASP A C 1
ATOM 707 O O . ASP A 1 112 ? 25.929 43.092 97.499 1.00 34.79 112 ASP A O 1
ATOM 712 N N . PHE A 1 113 ? 24.681 44.513 96.278 1.00 33.50 113 PHE A N 1
ATOM 713 C CA . PHE A 1 113 ? 23.508 44.430 97.153 1.00 32.36 113 PHE A CA 1
ATOM 714 C C . PHE A 1 113 ? 22.789 43.105 96.983 1.00 31.97 113 PHE A C 1
ATOM 715 O O . PHE A 1 113 ? 22.781 42.530 95.890 1.00 31.46 113 PHE A O 1
ATOM 723 N N . ALA A 1 114 ? 22.185 42.627 98.072 1.00 31.68 114 ALA A N 1
ATOM 724 C CA . ALA A 1 114 ? 21.348 41.434 98.027 1.00 31.20 114 ALA A CA 1
ATOM 725 C C . ALA A 1 114 ? 20.081 41.712 97.221 1.00 31.12 114 ALA A C 1
ATOM 726 O O . ALA A 1 114 ? 19.612 40.850 96.481 1.00 31.22 114 ALA A O 1
ATOM 728 N N . LEU A 1 115 ? 19.549 42.926 97.340 1.00 30.84 115 LEU A N 1
ATOM 729 C CA . LEU A 1 115 ? 18.293 43.297 96.676 1.00 30.38 115 LEU A CA 1
ATOM 730 C C . LEU A 1 115 ? 18.401 44.689 96.075 1.00 30.31 115 LEU A C 1
ATOM 731 O O . LEU A 1 115 ? 18.699 45.649 96.791 1.00 30.22 115 LEU A O 1
ATOM 736 N N . GLN A 1 116 ? 18.165 44.801 94.767 1.00 30.10 116 GLN A N 1
ATOM 737 C CA . GLN A 1 116 ? 18.265 46.093 94.089 1.00 30.30 116 GLN A CA 1
ATOM 738 C C . GLN A 1 116 ? 17.353 46.232 92.861 1.00 30.43 116 GLN A C 1
ATOM 739 O O . GLN A 1 116 ? 16.907 45.237 92.291 1.00 30.42 116 GLN A O 1
ATOM 745 N N . ILE A 1 117 ? 17.068 47.483 92.490 1.00 30.41 117 ILE A N 1
ATOM 746 C CA . ILE A 1 117 ? 16.256 47.829 91.325 1.00 30.32 117 ILE A CA 1
ATOM 747 C C . ILE A 1 117 ? 17.050 48.808 90.475 1.00 30.24 117 ILE A C 1
ATOM 748 O O . ILE A 1 117 ? 17.614 49.768 90.993 1.00 30.17 117 ILE A O 1
ATOM 753 N N . VAL A 1 118 ? 17.106 48.557 89.174 1.00 30.19 118 VAL A N 1
ATOM 754 C CA . VAL A 1 118 ? 17.893 49.392 88.276 1.00 30.63 118 VAL A CA 1
ATOM 755 C C . VAL A 1 118 ? 17.046 49.898 87.099 1.00 30.40 118 VAL A C 1
ATOM 756 O O . VAL A 1 118 ? 16.484 49.100 86.356 1.00 30.00 118 VAL A O 1
ATOM 760 N N . PRO A 1 119 ? 16.951 51.231 86.936 1.00 30.47 119 PRO A N 1
ATOM 761 C CA . PRO A 1 119 ? 16.239 51.794 85.798 1.00 30.89 119 PRO A CA 1
ATOM 762 C C . PRO A 1 119 ? 17.099 51.754 84.537 1.00 31.35 119 PRO A C 1
ATOM 763 O O . PRO A 1 119 ? 18.257 52.169 84.559 1.00 31.69 119 PRO A O 1
ATOM 767 N N . PHE A 1 120 ? 16.530 51.256 83.448 1.00 31.89 120 PHE A N 1
ATOM 768 C CA . PHE A 1 120 ? 17.272 51.044 82.213 1.00 32.84 120 PHE A CA 1
ATOM 769 C C . PHE A 1 120 ? 16.315 51.106 81.008 1.00 34.03 120 PHE A C 1
ATOM 770 O O . PHE A 1 120 ? 16.354 50.259 80.108 1.00 34.57 120 PHE A O 1
ATOM 778 N N . ASN A 1 121 ? 15.438 52.110 81.008 1.00 35.35 121 ASN A N 1
ATOM 779 C CA . ASN A 1 121 ? 14.552 52.361 79.865 1.00 36.56 121 ASN A CA 1
ATOM 780 C C . ASN A 1 121 ? 15.103 53.434 78.936 1.00 37.08 121 ASN A C 1
ATOM 781 O O . ASN A 1 121 ? 14.579 53.656 77.842 1.00 37.13 121 ASN A O 1
ATOM 786 N N . ASP A 1 122 ? 16.144 54.112 79.405 1.00 37.46 122 ASP A N 1
ATOM 787 C CA . ASP A 1 122 ? 16.887 55.065 78.608 1.00 38.21 122 ASP A CA 1
ATOM 788 C C . ASP A 1 122 ? 18.300 54.502 78.543 1.00 38.13 122 ASP A C 1
ATOM 789 O O . ASP A 1 122 ? 19.093 54.659 79.476 1.00 38.91 122 ASP A O 1
ATOM 794 N N . ARG A 1 123 ? 18.593 53.837 77.432 1.00 37.68 123 ARG A N 1
ATOM 795 C CA . ARG A 1 123 ? 19.708 52.905 77.344 1.00 37.27 123 ARG A CA 1
ATOM 796 C C . ARG A 1 123 ? 20.795 53.347 76.392 1.00 37.17 123 ARG A C 1
ATOM 797 O O . ARG A 1 123 ? 21.888 52.764 76.405 1.00 36.95 123 ARG A O 1
ATOM 805 N N . TYR A 1 124 ? 20.498 54.346 75.559 1.00 36.94 124 TYR A N 1
ATOM 806 C CA . TYR A 1 124 ? 21.407 54.714 74.477 1.00 37.03 124 TYR A CA 1
ATOM 807 C C . TYR A 1 124 ? 22.773 55.042 75.022 1.00 36.60 124 TYR A C 1
ATOM 808 O O . TYR A 1 124 ? 22.906 55.930 75.863 1.00 36.64 124 TYR A O 1
ATOM 817 N N . ASN A 1 125 ? 23.771 54.296 74.550 1.00 36.35 125 ASN A N 1
ATOM 818 C CA . ASN A 1 125 ? 25.171 54.528 74.900 1.00 36.42 125 ASN A CA 1
ATOM 819 C C . ASN A 1 125 ? 25.434 54.358 76.402 1.00 35.89 125 ASN A C 1
ATOM 820 O O . ASN A 1 125 ? 26.414 54.876 76.946 1.00 35.47 125 ASN A O 1
ATOM 825 N N . ARG A 1 126 ? 24.536 53.636 77.067 1.00 35.38 126 ARG A N 1
ATOM 826 C CA . ARG A 1 126 ? 24.708 53.283 78.475 1.00 35.02 126 ARG A CA 1
ATOM 827 C C . ARG A 1 126 ? 24.727 51.776 78.564 1.00 33.87 126 ARG A C 1
ATOM 828 O O . ARG A 1 126 ? 24.209 51.084 77.688 1.00 34.12 126 ARG A O 1
ATOM 836 N N . THR A 1 127 ? 25.342 51.264 79.615 1.00 32.81 127 THR A N 1
ATOM 837 C CA . THR A 1 127 ? 25.386 49.832 79.821 1.00 31.68 127 THR A CA 1
ATOM 838 C C . THR A 1 127 ? 24.863 49.481 81.206 1.00 31.26 127 THR A C 1
ATOM 839 O O . THR A 1 127 ? 24.723 50.340 82.073 1.00 31.20 127 THR A O 1
ATOM 843 N N . ILE A 1 128 ? 24.564 48.205 81.394 1.00 31.06 128 ILE A N 1
ATOM 844 C CA . ILE A 1 128 ? 24.220 47.656 82.701 1.00 30.92 128 ILE A CA 1
ATOM 845 C C . ILE A 1 128 ? 25.269 46.572 83.055 1.00 30.36 128 ILE A C 1
ATOM 846 O O . ILE A 1 128 ? 25.732 45.845 82.164 1.00 30.26 128 ILE A O 1
ATOM 851 N N . PRO A 1 129 ? 25.702 46.509 84.335 1.00 29.61 129 PRO A N 1
ATOM 852 C CA . PRO A 1 129 ? 26.686 45.481 84.712 1.00 29.04 129 PRO A CA 1
ATOM 853 C C . PRO A 1 129 ? 26.099 44.077 84.720 1.00 28.60 129 PRO A C 1
ATOM 854 O O . PRO A 1 129 ? 25.109 43.829 85.397 1.00 28.63 129 PRO A O 1
ATOM 858 N N . VAL A 1 130 ? 26.695 43.169 83.958 1.00 28.26 130 VAL A N 1
ATOM 859 C CA . VAL A 1 130 ? 26.206 41.797 83.900 1.00 28.51 130 VAL A CA 1
ATOM 860 C C . VAL A 1 130 ? 27.300 40.837 84.354 1.00 29.03 130 VAL A C 1
ATOM 861 O O . VAL A 1 130 ? 28.347 40.746 83.725 1.00 28.89 130 VAL A O 1
ATOM 865 N N . ALA A 1 131 ? 27.035 40.135 85.454 1.00 29.84 131 ALA A N 1
ATOM 866 C CA . ALA A 1 131 ? 27.997 39.234 86.081 1.00 30.15 131 ALA A CA 1
ATOM 867 C C . ALA A 1 131 ? 28.030 37.908 85.350 1.00 30.41 131 ALA A C 1
ATOM 868 O O . ALA A 1 131 ? 27.118 37.593 84.592 1.00 30.46 131 ALA A O 1
ATOM 870 N N . LYS A 1 132 ? 29.102 37.154 85.571 1.00 30.84 132 LYS A N 1
ATOM 871 C CA . LYS A 1 132 ? 29.286 35.817 85.001 1.00 31.50 132 LYS A CA 1
ATOM 872 C C . LYS A 1 132 ? 28.069 34.925 85.220 1.00 31.50 132 LYS A C 1
ATOM 873 O O . LYS A 1 132 ? 27.574 34.309 84.285 1.00 31.94 132 LYS A O 1
ATOM 879 N N . HIS A 1 133 ? 27.592 34.860 86.458 1.00 31.62 133 HIS A N 1
ATOM 880 C CA . HIS A 1 133 ? 26.446 34.015 86.783 1.00 31.20 133 HIS A CA 1
ATOM 881 C C . HIS A 1 133 ? 25.142 34.794 86.958 1.00 30.56 133 HIS A C 1
ATOM 882 O O . HIS A 1 133 ? 24.267 34.371 87.706 1.00 30.34 133 HIS A O 1
ATOM 889 N N . ASP A 1 134 ? 25.023 35.929 86.281 1.00 30.00 134 ASP A N 1
ATOM 890 C CA . ASP A 1 134 ? 23.737 36.601 86.176 1.00 29.78 134 ASP A CA 1
ATOM 891 C C . ASP A 1 134 ? 22.776 35.767 85.336 1.00 30.03 134 ASP A C 1
ATOM 892 O O . ASP A 1 134 ? 23.069 35.411 84.175 1.00 29.93 134 ASP A O 1
ATOM 897 N N . ILE A 1 135 ? 21.640 35.447 85.947 1.00 30.09 135 ILE A N 1
ATOM 898 C CA . ILE A 1 135 ? 20.578 34.679 85.313 1.00 30.96 135 ILE A CA 1
ATOM 899 C C . ILE A 1 135 ? 19.397 35.595 85.032 1.00 30.89 135 ILE A C 1
ATOM 900 O O . ILE A 1 135 ? 19.026 36.405 85.893 1.00 31.38 135 ILE A O 1
ATOM 905 N N . PHE A 1 136 ? 18.805 35.475 83.844 1.00 30.48 136 PHE A N 1
ATOM 906 C CA . PHE A 1 136 ? 17.714 36.367 83.446 1.00 29.97 136 PHE A CA 1
ATOM 907 C C . PHE A 1 136 ? 16.322 35.723 83.407 1.00 29.84 136 PHE A C 1
ATOM 908 O O . PHE A 1 136 ? 16.150 34.585 82.958 1.00 29.14 136 PHE A O 1
ATOM 916 N N . ILE A 1 137 ? 15.341 36.482 83.898 1.00 29.55 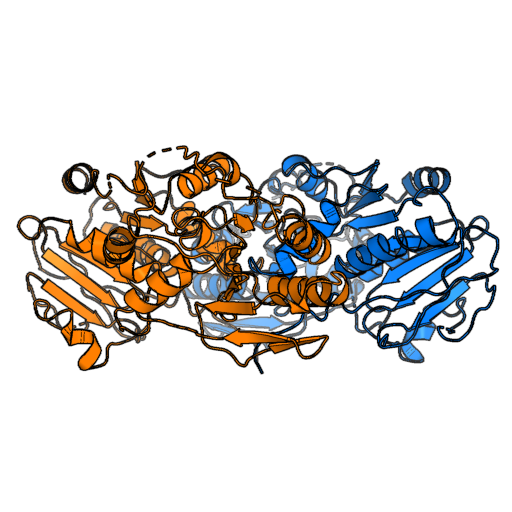137 ILE A N 1
ATOM 917 C CA . ILE A 1 137 ? 13.947 36.083 83.911 1.00 29.03 137 ILE A CA 1
ATOM 918 C C . ILE A 1 137 ? 13.209 37.129 83.087 1.00 29.12 137 ILE A C 1
ATOM 919 O O . ILE A 1 137 ? 13.124 38.286 83.491 1.00 28.97 137 ILE A O 1
ATOM 924 N N . ALA A 1 138 ? 12.701 36.711 81.926 1.00 28.65 138 ALA A N 1
ATOM 925 C CA . ALA A 1 138 ? 12.028 37.603 80.983 1.00 29.05 138 ALA A CA 1
ATOM 926 C C . ALA A 1 138 ? 10.538 37.582 81.233 1.00 29.13 138 ALA A C 1
ATOM 927 O O . ALA A 1 138 ? 10.011 36.598 81.736 1.00 29.36 138 ALA A O 1
ATOM 929 N N . THR A 1 139 ? 9.872 38.679 80.907 1.00 29.62 139 THR A N 1
ATOM 930 C CA . THR A 1 139 ? 8.423 38.756 81.014 1.00 30.44 139 THR A CA 1
ATOM 931 C C . THR A 1 139 ? 7.829 39.086 79.652 1.00 30.64 139 THR A C 1
ATOM 932 O O . THR A 1 139 ? 7.401 38.172 78.920 1.00 31.39 139 THR A O 1
ATOM 936 N N . ALA A 1 140 ? 7.842 40.369 79.297 1.00 30.37 140 ALA A N 1
ATOM 937 C CA . ALA A 1 140 ? 7.332 40.823 78.012 1.00 30.61 140 ALA A CA 1
ATOM 938 C C . ALA A 1 140 ? 8.290 40.331 76.924 1.00 30.88 140 ALA A C 1
ATOM 939 O O . ALA A 1 140 ? 9.498 40.203 77.178 1.00 31.17 140 ALA A O 1
ATOM 941 N N . TRP A 1 141 ? 7.764 40.048 75.727 1.00 30.31 141 TRP A N 1
ATOM 942 C CA . TRP A 1 141 ? 8.586 39.460 74.655 1.00 29.60 141 TRP A CA 1
ATOM 943 C C . TRP A 1 141 ? 9.875 40.229 74.380 1.00 29.32 141 TRP A C 1
ATOM 944 O O . TRP A 1 141 ? 10.911 39.608 74.133 1.00 30.31 141 TRP A O 1
ATOM 955 N N . TRP A 1 142 ? 9.824 41.565 74.414 1.00 28.66 142 TRP A N 1
ATOM 956 C CA . TRP A 1 142 ? 11.035 42.361 74.164 1.00 28.12 142 TRP A CA 1
ATOM 957 C C . TRP A 1 142 ? 12.080 42.234 75.263 1.00 28.18 142 TRP A C 1
ATOM 958 O O . TRP A 1 142 ? 13.261 42.371 74.977 1.00 28.73 142 TRP A O 1
ATOM 969 N N . THR A 1 143 ? 11.654 41.968 76.505 1.00 28.51 143 THR A N 1
ATOM 970 C CA . THR A 1 143 ? 12.597 41.611 77.587 1.00 28.51 143 THR A CA 1
ATOM 971 C C . THR A 1 143 ? 13.313 40.261 77.327 1.00 29.18 143 THR A C 1
ATOM 972 O O . THR A 1 143 ? 14.515 40.140 77.605 1.00 28.69 143 THR A O 1
ATOM 976 N N . ALA A 1 144 ? 12.585 39.266 76.799 1.00 29.17 144 ALA A N 1
ATOM 977 C CA . ALA A 1 144 ? 13.189 37.977 76.379 1.00 29.63 144 ALA A CA 1
ATOM 978 C C . ALA A 1 144 ? 14.076 38.166 75.143 1.00 30.21 144 ALA A C 1
ATOM 979 O O . ALA A 1 144 ? 15.112 37.505 74.985 1.00 30.56 144 ALA A O 1
ATOM 981 N N . TYR A 1 145 ? 13.648 39.061 74.261 1.00 29.85 145 TYR A N 1
ATOM 982 C CA . TYR A 1 145 ? 14.439 39.410 73.101 1.00 30.27 145 TYR A CA 1
ATOM 983 C C . TYR A 1 145 ? 15.810 39.925 73.567 1.00 30.28 145 TYR A C 1
ATOM 984 O O . TYR A 1 145 ? 16.843 39.491 73.062 1.00 30.01 145 TYR A O 1
ATOM 993 N N . ALA A 1 146 ? 15.809 40.837 74.537 1.00 30.24 146 ALA A N 1
ATOM 994 C CA . ALA A 1 146 ? 17.060 41.362 75.092 1.00 30.09 146 ALA A CA 1
ATOM 995 C C . ALA A 1 146 ? 17.840 40.274 75.862 1.00 29.91 146 ALA A C 1
ATOM 996 O O . ALA A 1 146 ? 19.056 40.138 75.691 1.00 29.61 146 ALA A O 1
ATOM 998 N N . ALA A 1 147 ? 17.146 39.489 76.685 1.00 29.97 147 ALA A N 1
ATOM 999 C CA . ALA A 1 147 ? 17.831 38.474 77.524 1.00 30.35 147 ALA A CA 1
ATOM 1000 C C . ALA A 1 147 ? 18.639 37.493 76.668 1.00 30.40 147 ALA A C 1
ATOM 1001 O O . ALA A 1 147 ? 19.781 37.137 77.002 1.00 30.64 147 ALA A O 1
ATOM 1003 N N . GLN A 1 148 ? 18.036 37.082 75.556 1.00 30.23 148 GLN A N 1
ATOM 1004 C CA . GLN A 1 148 ? 18.648 36.133 74.628 1.00 30.67 148 GLN A CA 1
ATOM 1005 C C . GLN A 1 148 ? 19.908 36.707 73.971 1.00 30.57 148 GLN A C 1
ATOM 1006 O O . GLN A 1 148 ? 20.823 35.958 73.642 1.00 31.00 148 GLN A O 1
ATOM 1012 N N . ARG A 1 149 ? 19.963 38.033 73.811 1.00 30.76 149 ARG A N 1
ATOM 1013 C CA . ARG A 1 149 ? 21.184 38.708 73.304 1.00 30.38 149 ARG A CA 1
ATOM 1014 C C . ARG A 1 149 ? 22.223 38.940 74.397 1.00 30.23 149 ARG A C 1
ATOM 1015 O O . ARG A 1 149 ? 23.412 38.882 74.135 1.00 31.45 149 ARG A O 1
ATOM 1023 N N . ILE A 1 150 ? 21.785 39.208 75.620 1.00 30.03 150 ILE A N 1
ATOM 1024 C CA . ILE A 1 150 ? 22.711 39.313 76.749 1.00 29.73 150 ILE A CA 1
ATOM 1025 C C . ILE A 1 150 ? 23.391 37.982 76.999 1.00 29.60 150 ILE A C 1
ATOM 1026 O O . ILE A 1 150 ? 24.607 37.941 77.186 1.00 29.62 150 ILE A O 1
ATOM 1031 N N . VAL A 1 151 ? 22.605 36.900 77.015 1.00 29.92 151 VAL A N 1
ATOM 1032 C CA . VAL A 1 151 ? 23.142 35.539 77.225 1.00 30.23 151 VAL A CA 1
ATOM 1033 C C . VAL A 1 151 ? 24.268 35.182 76.238 1.00 30.19 151 VAL A C 1
ATOM 1034 O O . VAL A 1 151 ? 25.292 34.622 76.645 1.00 30.70 151 VAL A O 1
ATOM 1038 N N . SER A 1 152 ? 24.104 35.531 74.962 1.00 29.99 152 SER A N 1
ATOM 1039 C CA A SER A 1 152 ? 25.132 35.279 73.941 0.50 29.92 152 SER A CA 1
ATOM 1040 C CA B SER A 1 152 ? 25.146 35.237 73.983 0.50 30.14 152 SER A CA 1
ATOM 1041 C C . SER A 1 152 ? 26.386 36.107 74.211 1.00 30.22 152 SER A C 1
ATOM 1042 O O . SER A 1 152 ? 27.503 35.604 74.143 1.00 29.87 152 SER A O 1
ATOM 1047 N N . TRP A 1 153 ? 26.188 37.396 74.513 1.00 30.52 153 TRP A N 1
ATOM 1048 C CA . TRP A 1 153 ? 27.309 38.272 74.850 1.00 31.17 153 TRP A CA 1
ATOM 1049 C C . TRP A 1 153 ? 28.025 37.731 76.100 1.00 31.70 153 TRP A C 1
ATOM 1050 O O . TRP A 1 153 ? 29.245 37.695 76.161 1.00 31.88 153 TRP A O 1
ATOM 1061 N N . GLN A 1 154 ? 27.247 37.310 77.093 1.00 32.55 154 GLN A N 1
ATOM 1062 C CA . GLN A 1 154 ? 27.767 36.783 78.357 1.00 32.64 154 GLN A CA 1
ATOM 1063 C C . GLN A 1 154 ? 28.633 35.543 78.107 1.00 32.99 154 GLN A C 1
ATOM 1064 O O . GLN A 1 154 ? 29.791 35.490 78.529 1.00 33.05 154 GLN A O 1
ATOM 1070 N N . SER A 1 155 ? 28.073 34.560 77.405 1.00 33.44 155 SER A N 1
ATOM 1071 C CA . SER A 1 155 ? 28.810 33.371 76.950 1.00 33.95 155 SER A CA 1
ATOM 1072 C C . SER A 1 155 ? 30.176 33.649 76.292 1.00 34.18 155 SER A C 1
ATOM 1073 O O . SER A 1 155 ? 31.184 33.012 76.638 1.00 34.14 155 SER A O 1
ATOM 1076 N N . ASP A 1 156 ? 30.200 34.578 75.332 1.00 34.54 156 ASP A N 1
ATOM 1077 C CA . ASP A 1 156 ? 31.433 34.944 74.628 1.00 35.08 156 ASP A CA 1
ATOM 1078 C C . ASP A 1 156 ? 32.414 35.670 75.526 1.00 34.68 156 ASP A C 1
ATOM 1079 O O . ASP A 1 156 ? 33.620 35.445 75.449 1.00 34.31 156 ASP A O 1
ATOM 1084 N N . THR A 1 157 ? 31.884 36.553 76.365 1.00 34.54 157 THR A N 1
ATOM 1085 C CA . THR A 1 157 ? 32.707 37.401 77.216 1.00 34.54 157 THR A CA 1
ATOM 1086 C C . THR A 1 157 ? 33.402 36.614 78.323 1.00 34.07 157 THR A C 1
ATOM 1087 O O . THR A 1 157 ? 34.571 36.863 78.615 1.00 33.90 157 THR A O 1
ATOM 1091 N N . TYR A 1 158 ? 32.691 35.668 78.930 1.00 33.76 158 TYR A N 1
ATOM 1092 C CA . TYR A 1 158 ? 33.237 34.906 80.054 1.00 33.75 158 TYR A CA 1
ATOM 1093 C C . TYR A 1 158 ? 33.731 33.513 79.661 1.00 33.84 158 TYR A C 1
ATOM 1094 O O . TYR A 1 158 ? 34.235 32.776 80.503 1.00 33.78 158 TYR A O 1
ATOM 1103 N N . GLY A 1 159 ? 33.578 33.153 78.390 1.00 34.10 159 GLY A N 1
ATOM 1104 C CA . GLY A 1 159 ? 33.990 31.829 77.896 1.00 34.38 159 GLY A CA 1
ATOM 1105 C C . GLY A 1 159 ? 33.234 30.684 78.541 1.00 34.32 159 GLY A C 1
ATOM 1106 O O . GLY A 1 159 ? 33.818 29.669 78.889 1.00 34.28 159 GLY A O 1
ATOM 1107 N N . ILE A 1 160 ? 31.927 30.852 78.703 1.00 34.54 160 ILE A N 1
ATOM 1108 C CA . ILE A 1 160 ? 31.104 29.859 79.385 1.00 34.56 160 ILE A CA 1
ATOM 1109 C C . ILE A 1 160 ? 29.977 29.330 78.481 1.00 34.46 160 ILE A C 1
ATOM 1110 O O . ILE A 1 160 ? 29.589 29.994 77.515 1.00 34.15 160 ILE A O 1
ATOM 1115 N N . PRO A 1 161 ? 29.446 28.130 78.792 1.00 34.38 161 PRO A N 1
ATOM 1116 C CA . PRO A 1 161 ? 28.233 27.698 78.099 1.00 34.45 161 PRO A CA 1
ATOM 1117 C C . PRO A 1 161 ? 27.084 28.657 78.429 1.00 34.57 161 PRO A C 1
ATOM 1118 O O . PRO A 1 161 ? 27.065 29.233 79.518 1.00 34.14 161 PRO A O 1
ATOM 1122 N N . PRO A 1 162 ? 26.140 28.846 77.492 1.00 35.00 162 PRO A N 1
ATOM 1123 C CA . PRO A 1 162 ? 25.030 29.784 77.725 1.00 35.21 162 PRO A CA 1
ATOM 1124 C C . PRO A 1 162 ? 24.218 29.435 78.982 1.00 35.27 162 PRO A C 1
ATOM 1125 O O . PRO A 1 162 ? 23.823 28.276 79.147 1.00 35.70 162 PRO A O 1
ATOM 1129 N N . ASN A 1 163 ? 23.987 30.419 79.854 1.00 34.67 163 ASN A N 1
ATOM 1130 C CA . ASN A 1 163 ? 23.101 30.239 81.013 1.00 34.46 163 ASN A CA 1
ATOM 1131 C C . ASN A 1 163 ? 21.643 30.114 80.572 1.00 34.45 163 ASN A C 1
ATOM 1132 O O . ASN A 1 163 ? 21.257 30.647 79.531 1.00 34.69 163 ASN A O 1
ATOM 1137 N N . LYS A 1 164 ? 20.843 29.406 81.363 1.00 34.44 164 LYS A N 1
ATOM 1138 C CA . LYS A 1 164 ? 19.423 29.219 81.087 1.00 34.25 164 LYS A CA 1
ATOM 1139 C C . LYS A 1 164 ? 18.674 30.520 81.316 1.00 33.37 164 LYS A C 1
ATOM 1140 O O . LYS A 1 164 ? 18.953 31.249 82.256 1.00 33.64 164 LYS A O 1
ATOM 1146 N N . ILE A 1 165 ? 17.734 30.818 80.438 1.00 32.46 165 ILE A N 1
ATOM 1147 C CA . ILE A 1 165 ? 16.825 31.925 80.644 1.00 31.63 165 ILE A CA 1
ATOM 1148 C C . ILE A 1 165 ? 15.526 31.354 81.195 1.00 31.59 165 ILE A C 1
ATOM 1149 O O . ILE A 1 165 ? 15.095 30.275 80.782 1.00 31.59 165 ILE A O 1
ATOM 1154 N N . LEU A 1 166 ? 14.925 32.072 82.137 1.00 31.15 166 LEU A N 1
ATOM 1155 C CA . LEU A 1 166 ? 13.577 31.789 82.580 1.00 30.84 166 LEU A CA 1
ATOM 1156 C C . LEU A 1 166 ? 12.632 32.777 81.896 1.00 31.07 166 LEU A C 1
ATOM 1157 O O . LEU A 1 166 ? 12.812 33.994 81.985 1.00 31.18 166 LEU A O 1
ATOM 1162 N N . TYR A 1 167 ? 11.633 32.243 81.201 1.00 30.10 167 TYR A N 1
ATOM 1163 C CA . TYR A 1 167 ? 10.726 33.050 80.414 1.00 29.90 167 TYR 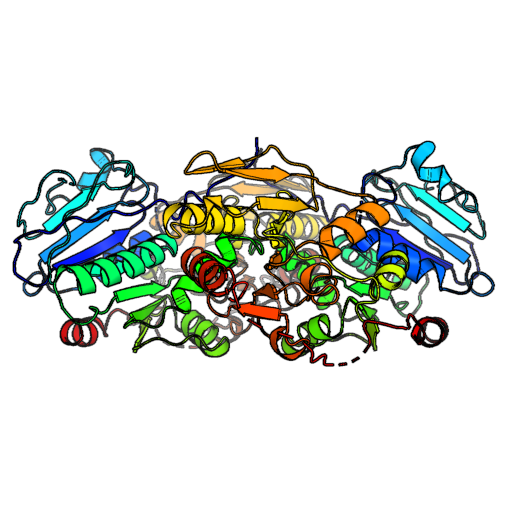A CA 1
ATOM 1164 C C . TYR A 1 167 ? 9.323 32.820 80.956 1.00 29.64 167 TYR A C 1
ATOM 1165 O O . TYR A 1 167 ? 8.759 31.729 80.811 1.00 29.32 167 TYR A O 1
ATOM 1174 N N . ILE A 1 168 ? 8.787 33.844 81.615 1.00 29.97 168 ILE A N 1
ATOM 1175 C CA . ILE A 1 168 ? 7.417 33.803 82.140 1.00 30.50 168 ILE A CA 1
ATOM 1176 C C . ILE A 1 168 ? 6.479 34.230 81.004 1.00 30.27 168 ILE A C 1
ATOM 1177 O O . ILE A 1 168 ? 6.333 35.408 80.712 1.00 30.33 168 ILE A O 1
ATOM 1182 N N . ILE A 1 169 ? 5.888 33.243 80.339 1.00 30.92 169 ILE A N 1
ATOM 1183 C CA . ILE A 1 169 ? 5.049 33.481 79.149 1.00 30.73 169 ILE A CA 1
ATOM 1184 C C . ILE A 1 169 ? 3.594 33.553 79.569 1.00 30.42 169 ILE A C 1
ATOM 1185 O O . ILE A 1 169 ? 3.028 32.564 80.038 1.00 30.18 169 ILE A O 1
ATOM 1190 N N . GLN A 1 170 ? 3.005 34.733 79.399 1.00 30.48 170 GLN A N 1
ATOM 1191 C CA . GLN A 1 170 ? 1.673 35.040 79.933 1.00 30.64 170 GLN A CA 1
ATOM 1192 C C . GLN A 1 170 ? 0.577 35.170 78.880 1.00 30.43 170 GLN A C 1
ATOM 1193 O O . GLN A 1 170 ? -0.592 35.141 79.202 1.00 29.64 170 GLN A O 1
ATOM 1199 N N . ASP A 1 171 ? 0.981 35.307 77.619 1.00 30.49 171 ASP A N 1
ATOM 1200 C CA . ASP A 1 171 ? 0.077 35.146 76.502 1.00 30.60 171 ASP A CA 1
ATOM 1201 C C . ASP A 1 171 ? 0.918 34.842 75.266 1.00 29.98 171 ASP A C 1
ATOM 1202 O O . ASP A 1 171 ? 2.152 34.980 75.285 1.00 29.80 171 ASP A O 1
ATOM 1207 N N . PHE A 1 172 ? 0.265 34.426 74.188 1.00 29.46 172 PHE A N 1
ATOM 1208 C CA . PHE A 1 172 ? 0.942 34.405 72.880 1.00 28.97 172 PHE A CA 1
ATOM 1209 C C . PHE A 1 172 ? 1.089 35.860 72.425 1.00 28.90 172 PHE A C 1
ATOM 1210 O O . PHE A 1 172 ? 0.196 36.432 71.755 1.00 28.55 172 PHE A O 1
ATOM 1218 N N . GLU A 1 173 ? 2.209 36.468 72.796 1.00 28.70 173 GLU A N 1
ATOM 1219 C CA . GLU A 1 173 ? 2.359 37.919 72.615 1.00 29.07 173 GLU A CA 1
ATOM 1220 C C . GLU A 1 173 ? 2.400 38.413 71.156 1.00 29.18 173 GLU A C 1
ATOM 1221 O O . GLU A 1 173 ? 2.106 39.584 70.916 1.00 30.82 173 GLU A O 1
ATOM 1227 N N . PRO A 1 174 ? 2.720 37.537 70.174 1.00 28.81 174 PRO A N 1
ATOM 1228 C CA . PRO A 1 174 ? 2.594 38.040 68.785 1.00 28.98 174 PRO A CA 1
ATOM 1229 C C . PRO A 1 174 ? 1.163 38.465 68.427 1.00 28.59 174 PRO A C 1
ATOM 1230 O O . PRO A 1 174 ? 0.959 39.273 67.515 1.00 28.53 174 PRO A O 1
ATOM 1234 N N . GLY A 1 175 ? 0.188 37.910 69.135 1.00 28.58 175 GLY A N 1
ATOM 1235 C CA . GLY A 1 175 ? -1.223 38.254 68.944 1.00 27.83 175 GLY A CA 1
ATOM 1236 C C . GLY A 1 175 ? -1.599 39.674 69.352 1.00 28.07 175 GLY A C 1
ATOM 1237 O O . GLY A 1 175 ? -2.702 40.120 69.062 1.00 28.40 175 GLY A O 1
ATOM 1238 N N . PHE A 1 176 ? -0.696 40.378 70.038 1.00 28.44 176 PHE A N 1
ATOM 1239 C CA . PHE A 1 176 ? -0.868 41.799 70.355 1.00 28.58 176 PHE A CA 1
ATOM 1240 C C . PHE A 1 176 ? -0.624 42.677 69.140 1.00 28.14 176 PHE A C 1
ATOM 1241 O O . PHE A 1 176 ? -0.762 43.894 69.227 1.00 28.59 176 PHE A O 1
ATOM 1249 N N . TYR A 1 177 ? -0.252 42.065 68.017 1.00 27.22 177 TYR A N 1
ATOM 1250 C CA . TYR A 1 177 ? 0.066 42.799 66.807 1.00 26.54 177 TYR A CA 1
ATOM 1251 C C . TYR A 1 177 ? -0.584 42.129 65.631 1.00 25.78 177 TYR A C 1
ATOM 1252 O O . TYR A 1 177 ? -0.771 40.907 65.632 1.00 25.11 177 TYR A O 1
ATOM 1261 N N . GLN A 1 178 ? -0.904 42.937 64.622 1.00 24.30 178 GLN A N 1
ATOM 1262 C CA . GLN A 1 178 ? -1.146 42.397 63.295 1.00 24.06 178 GLN A CA 1
ATOM 1263 C C . GLN A 1 178 ? 0.155 41.729 62.778 1.00 23.73 178 GLN A C 1
ATOM 1264 O O . GLN A 1 178 ? 1.239 42.005 63.285 1.00 24.15 178 GLN A O 1
ATOM 1270 N N . TRP A 1 179 ? 0.047 40.832 61.807 1.00 23.40 179 TRP A N 1
ATOM 1271 C CA . TRP A 1 179 ? 1.232 40.378 61.074 1.00 23.08 179 TRP A CA 1
ATOM 1272 C C . TRP A 1 179 ? 2.045 41.573 60.628 1.00 22.47 179 TRP A C 1
ATOM 1273 O O . TRP A 1 179 ? 1.558 42.428 59.880 1.00 22.29 179 TRP A O 1
ATOM 1284 N N . SER A 1 180 ? 3.288 41.607 61.087 1.00 22.31 180 SER A N 1
ATOM 1285 C CA . SER A 1 180 ? 4.103 42.807 61.072 1.00 22.74 180 SER A CA 1
ATOM 1286 C C . SER A 1 180 ? 5.481 42.442 61.601 1.00 23.19 180 SER A C 1
ATOM 1287 O O . SER A 1 180 ? 5.693 41.315 62.043 1.00 23.17 180 SER A O 1
ATOM 1290 N N . SER A 1 181 ? 6.414 43.393 61.568 1.00 23.92 181 SER A N 1
ATOM 1291 C CA . SER A 1 181 ? 7.712 43.220 62.219 1.00 24.34 181 SER A CA 1
ATOM 1292 C C . SER A 1 181 ? 7.601 42.766 63.700 1.00 25.62 181 SER A C 1
ATOM 1293 O O . SER A 1 181 ? 8.226 41.780 64.115 1.00 25.78 181 SER A O 1
ATOM 1296 N N . GLN A 1 182 ? 6.807 43.472 64.504 1.00 26.45 182 GLN A N 1
ATOM 1297 C CA . GLN A 1 182 ? 6.706 43.147 65.939 1.00 27.33 182 GLN A CA 1
ATOM 1298 C C . GLN A 1 182 ? 6.158 41.725 66.145 1.00 27.96 182 GLN A C 1
ATOM 1299 O O . GLN A 1 182 ? 6.615 40.992 67.030 1.00 28.57 182 GLN A O 1
ATOM 1305 N N . TYR A 1 183 ? 5.191 41.330 65.316 1.00 27.92 183 TYR A N 1
ATOM 1306 C CA . TYR A 1 183 ? 4.670 39.969 65.366 1.00 27.72 183 TYR A CA 1
ATOM 1307 C C . TYR A 1 183 ? 5.792 38.945 65.261 1.00 27.53 183 TYR A C 1
ATOM 1308 O O . TYR A 1 183 ? 5.893 38.063 66.111 1.00 27.93 183 TYR A O 1
ATOM 1317 N N . VAL A 1 184 ? 6.642 39.061 64.243 1.00 27.04 184 VAL A N 1
ATOM 1318 C CA . VAL A 1 184 ? 7.671 38.041 64.031 1.00 27.49 184 VAL A CA 1
ATOM 1319 C C . VAL A 1 184 ? 8.824 38.143 65.029 1.00 26.93 184 VAL A C 1
ATOM 1320 O O . VAL A 1 184 ? 9.412 37.131 65.403 1.00 26.66 184 VAL A O 1
ATOM 1324 N N . LEU A 1 185 ? 9.135 39.357 65.463 1.00 26.95 185 LEU A N 1
ATOM 1325 C CA . LEU A 1 185 ? 10.146 39.534 66.514 1.00 27.45 185 LEU A CA 1
ATOM 1326 C C . LEU A 1 185 ? 9.690 38.975 67.853 1.00 27.87 185 LEU A C 1
ATOM 1327 O O . LEU A 1 185 ? 10.487 38.387 68.562 1.00 28.57 185 LEU A O 1
ATOM 1332 N N . ALA A 1 186 ? 8.421 39.164 68.197 1.00 28.28 186 ALA A N 1
ATOM 1333 C CA . ALA A 1 186 ? 7.879 38.561 69.409 1.00 29.47 186 ALA A CA 1
ATOM 1334 C C . ALA A 1 186 ? 7.878 37.028 69.271 1.00 30.29 186 ALA A C 1
ATOM 1335 O O . ALA A 1 186 ? 8.280 36.338 70.197 1.00 30.65 186 ALA A O 1
ATOM 1337 N N . GLU A 1 187 ? 7.462 36.506 68.112 1.00 30.95 187 GLU A N 1
ATOM 1338 C CA . GLU A 1 187 ? 7.520 35.053 67.880 1.00 31.96 187 GLU A CA 1
ATOM 1339 C C . GLU A 1 187 ? 8.954 34.503 67.887 1.00 31.64 187 GLU A C 1
ATOM 1340 O O . GLU A 1 187 ? 9.172 33.347 68.286 1.00 31.33 187 GLU A O 1
ATOM 1346 N N . SER A 1 188 ? 9.919 35.332 67.463 1.00 30.83 188 SER A N 1
ATOM 1347 C CA . SER A 1 188 ? 11.320 34.904 67.411 1.00 30.21 188 SER A CA 1
ATOM 1348 C C . SER A 1 188 ? 11.834 34.498 68.779 1.00 30.51 188 SER A C 1
ATOM 1349 O O . SER A 1 188 ? 12.714 33.638 68.880 1.00 30.68 188 SER A O 1
ATOM 1352 N N . THR A 1 189 ? 11.266 35.095 69.832 1.00 30.82 189 THR A N 1
ATOM 1353 C CA . THR A 1 189 ? 11.665 34.773 71.196 1.00 30.76 189 THR A CA 1
ATOM 1354 C C . THR A 1 189 ? 11.314 33.352 71.592 1.00 31.04 189 THR A C 1
ATOM 1355 O O . THR A 1 189 ? 11.934 32.804 72.480 1.00 31.86 189 THR A O 1
ATOM 1359 N N . TYR A 1 190 ? 10.354 32.745 70.906 1.00 31.34 190 TYR A N 1
ATOM 1360 C CA . TYR A 1 190 ? 9.951 31.371 71.179 1.00 31.74 190 TYR A CA 1
ATOM 1361 C C . TYR A 1 190 ? 10.755 30.354 70.382 1.00 32.17 190 TYR A C 1
ATOM 1362 O O . TYR A 1 190 ? 10.738 29.161 70.694 1.00 32.58 190 TYR A O 1
ATOM 1371 N N . LYS A 1 191 ? 11.415 30.829 69.333 1.00 31.94 191 LYS A N 1
ATOM 1372 C CA . LYS A 1 191 ? 12.138 29.983 68.405 1.00 32.23 191 LYS A CA 1
ATOM 1373 C C . LYS A 1 191 ? 13.635 29.962 68.743 1.00 32.71 191 LYS A C 1
ATOM 1374 O O . LYS A 1 191 ? 14.438 29.363 68.017 1.00 32.77 191 LYS A O 1
ATOM 1380 N N . TYR A 1 192 ? 13.999 30.660 69.817 1.00 32.86 192 TYR A N 1
ATOM 1381 C CA . TYR A 1 192 ? 15.371 30.735 70.314 1.00 33.40 192 TYR A CA 1
ATOM 1382 C C . TYR A 1 192 ? 15.835 29.317 70.668 1.00 33.58 192 TYR A C 1
ATOM 1383 O O . TYR A 1 192 ? 15.092 28.546 71.279 1.00 33.35 192 TYR A O 1
ATOM 1392 N N . ARG A 1 193 ? 17.045 28.972 70.245 1.00 33.69 193 ARG A N 1
ATOM 1393 C CA . ARG A 1 193 ? 17.535 27.603 70.378 1.00 34.83 193 ARG A CA 1
ATOM 1394 C C . ARG A 1 193 ? 18.419 27.324 71.599 1.00 34.38 193 ARG A C 1
ATOM 1395 O O . ARG A 1 193 ? 18.703 26.156 71.903 1.00 34.63 193 ARG A O 1
ATOM 1403 N N . GLY A 1 194 ? 18.856 28.382 72.284 1.00 33.73 194 GLY A N 1
ATOM 1404 C CA . GLY A 1 194 ? 19.631 28.230 73.505 1.00 32.93 194 GLY A CA 1
ATOM 1405 C C . GLY A 1 194 ? 18.732 27.828 74.660 1.00 32.54 194 GLY A C 1
ATOM 1406 O O . GLY A 1 194 ? 17.505 27.814 74.509 1.00 32.92 194 GLY A O 1
ATOM 1407 N N . PRO A 1 195 ? 19.330 27.528 75.831 1.00 31.76 195 PRO A N 1
ATOM 1408 C CA . PRO A 1 195 ? 18.609 26.990 76.981 1.00 30.92 195 PRO A CA 1
ATOM 1409 C C . PRO A 1 195 ? 17.610 27.978 77.581 1.00 30.21 195 PRO A C 1
ATOM 1410 O O . PRO A 1 195 ? 17.961 29.116 77.908 1.00 30.13 195 PRO A O 1
ATOM 1414 N N . GLN A 1 196 ? 16.368 27.532 77.718 1.00 29.30 196 GLN A N 1
ATOM 1415 C CA . GLN A 1 196 ? 15.276 28.409 78.083 1.00 29.00 196 GLN A CA 1
ATOM 1416 C C . GLN A 1 196 ? 14.154 27.620 78.759 1.00 28.91 196 GLN A C 1
ATOM 1417 O O . GLN A 1 196 ? 13.638 26.636 78.212 1.00 28.69 196 GLN A O 1
ATOM 1423 N N . ILE A 1 197 ? 13.810 28.048 79.971 1.00 28.38 197 ILE A N 1
ATOM 1424 C CA . ILE A 1 197 ? 12.681 27.481 80.699 1.00 28.02 197 ILE A CA 1
ATOM 1425 C C . ILE A 1 197 ? 11.455 28.352 80.476 1.00 27.82 197 ILE A C 1
ATOM 1426 O O . ILE A 1 197 ? 11.459 29.538 80.804 1.00 27.74 197 ILE A O 1
ATOM 1431 N N . ALA A 1 198 ? 10.417 27.761 79.899 1.00 27.36 198 ALA A N 1
ATOM 1432 C CA . ALA A 1 198 ? 9.127 28.427 79.788 1.00 27.58 198 ALA A CA 1
ATOM 1433 C C . ALA A 1 198 ? 8.269 28.153 81.027 1.00 27.28 198 ALA A C 1
ATOM 1434 O O . ALA A 1 198 ? 8.070 26.991 81.418 1.00 27.26 198 ALA A O 1
ATOM 1436 N N . VAL A 1 199 ? 7.776 29.222 81.646 1.00 27.27 199 VAL A N 1
ATOM 1437 C CA . VAL A 1 199 ? 6.707 29.124 82.660 1.00 26.91 199 VAL A CA 1
ATOM 1438 C C . VAL A 1 199 ? 5.434 29.785 82.109 1.00 26.75 199 VAL A C 1
ATOM 1439 O O . VAL A 1 199 ? 5.414 30.996 81.889 1.00 26.48 199 VAL A O 1
ATOM 1443 N N . PHE A 1 200 ? 4.383 28.998 81.860 1.00 26.31 200 PHE A N 1
ATOM 1444 C CA . PHE A 1 200 ? 3.185 29.542 81.204 1.00 25.62 200 PHE A CA 1
ATOM 1445 C C . PHE A 1 200 ? 2.128 29.972 82.182 1.00 25.43 200 PHE A C 1
ATOM 1446 O O . PHE A 1 200 ? 1.871 29.263 83.156 1.00 25.54 200 PHE A O 1
ATOM 1454 N N . ASN A 1 201 ? 1.508 31.128 81.925 1.00 25.12 201 ASN A N 1
ATOM 1455 C CA . ASN A 1 201 ? 0.295 31.511 82.647 1.00 25.36 201 ASN A CA 1
ATOM 1456 C C . ASN A 1 201 ? -0.846 30.671 82.094 1.00 25.45 201 ASN A C 1
ATOM 1457 O O . ASN A 1 201 ? -1.355 30.972 81.019 1.00 25.79 201 ASN A O 1
ATOM 1462 N N . SER A 1 202 ? -1.199 29.605 82.815 1.00 25.49 202 SER A N 1
ATOM 1463 C CA . SER A 1 202 ? -2.273 28.641 82.443 1.00 26.39 202 SER A CA 1
ATOM 1464 C C . SER A 1 202 ? -1.829 27.434 81.620 1.00 26.49 202 SER A C 1
ATOM 1465 O O . SER A 1 202 ? -0.950 27.541 80.766 1.00 26.54 202 SER A O 1
ATOM 1468 N N . GLU A 1 203 ? -2.495 26.306 81.856 1.00 27.33 203 GLU A N 1
ATOM 1469 C CA . GLU A 1 203 ? -2.260 25.080 81.094 1.00 28.15 203 GLU A CA 1
ATOM 1470 C C . GLU A 1 203 ? -2.717 25.210 79.647 1.00 28.10 203 GLU A C 1
ATOM 1471 O O . GLU A 1 203 ? -1.982 24.798 78.740 1.00 28.54 203 GLU A O 1
ATOM 1477 N N . LEU A 1 204 ? -3.911 25.775 79.431 1.00 27.60 204 LEU A N 1
ATOM 1478 C CA . LEU A 1 204 ? -4.416 26.020 78.071 1.00 27.71 204 LEU A CA 1
ATOM 1479 C C . LEU A 1 204 ? -3.401 26.742 77.179 1.00 27.43 204 LEU A C 1
ATOM 1480 O O . LEU A 1 204 ? -3.309 26.457 75.987 1.00 27.79 204 LEU A O 1
ATOM 1485 N N . LEU A 1 205 ? -2.676 27.698 77.752 1.00 27.47 205 LEU A N 1
ATOM 1486 C CA . LEU A 1 205 ? -1.691 28.485 76.997 1.00 27.27 205 LEU A CA 1
ATOM 1487 C C . LEU A 1 205 ? -0.472 27.616 76.646 1.00 27.03 205 LEU A C 1
ATOM 1488 O O . LEU A 1 205 ? 0.023 27.665 75.519 1.00 26.67 205 LEU A O 1
ATOM 1493 N N . LYS A 1 206 ? -0.011 26.818 77.615 1.00 27.17 206 LYS A N 1
ATOM 1494 C CA . LYS A 1 206 ? 1.040 25.830 77.373 1.00 27.04 206 LYS A CA 1
ATOM 1495 C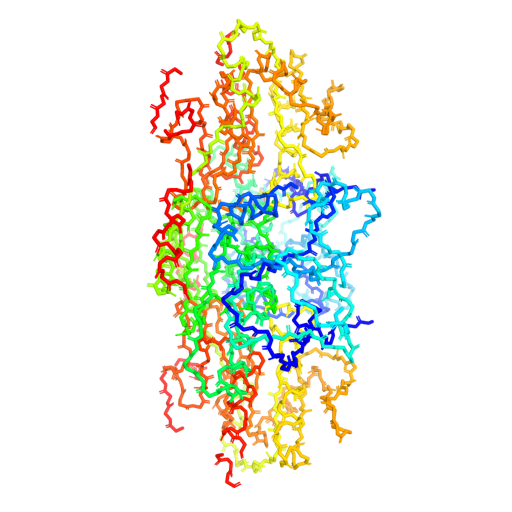 C . LYS A 1 206 ? 0.665 24.924 76.210 1.00 26.91 206 LYS A C 1
ATOM 1496 O O . LYS A 1 206 ? 1.468 24.691 75.311 1.00 26.31 206 LYS A O 1
ATOM 1502 N N . GLN A 1 207 ? -0.570 24.441 76.218 1.00 27.30 207 GLN A N 1
ATOM 1503 C CA A GLN A 1 207 ? -1.009 23.494 75.203 0.50 27.55 207 GLN A CA 1
ATOM 1504 C CA B GLN A 1 207 ? -1.014 23.504 75.204 0.50 27.43 207 GLN A CA 1
ATOM 1505 C C . GLN A 1 207 ? -1.105 24.192 73.843 1.00 27.78 207 GLN A C 1
ATOM 1506 O O . GLN A 1 207 ? -0.795 23.599 72.816 1.00 28.12 207 GLN A O 1
ATOM 1517 N N . TYR A 1 208 ? -1.476 25.465 73.838 1.00 28.34 208 TYR A N 1
ATOM 1518 C CA . TYR A 1 208 ? -1.520 26.221 72.581 1.00 28.91 208 TYR A CA 1
ATOM 1519 C C . TYR A 1 208 ? -0.104 26.310 71.988 1.00 29.31 208 TYR A C 1
ATOM 1520 O O . TYR A 1 208 ? 0.079 26.101 70.786 1.00 29.26 208 TYR A O 1
ATOM 1529 N N . PHE A 1 209 ? 0.879 26.607 72.841 1.00 29.29 209 PHE A N 1
ATOM 1530 C CA . PHE A 1 209 ? 2.292 26.596 72.449 1.00 29.61 209 PHE A CA 1
ATOM 1531 C C . PHE A 1 209 ? 2.789 25.245 71.974 1.00 30.36 209 PHE A C 1
ATOM 1532 O O . PHE A 1 209 ? 3.515 25.180 70.989 1.00 30.74 209 PHE A O 1
ATOM 1540 N N . ASN A 1 210 ? 2.403 24.170 72.662 1.00 31.34 210 ASN A N 1
ATOM 1541 C CA . ASN A 1 210 ? 2.762 22.809 72.223 1.00 31.99 210 ASN A CA 1
ATOM 1542 C C . ASN A 1 210 ? 2.178 22.469 70.829 1.00 32.32 210 ASN A C 1
ATOM 1543 O O . ASN A 1 210 ? 2.860 21.900 69.972 1.00 31.94 210 ASN A O 1
ATOM 1548 N N . ASN A 1 211 ? 0.917 22.825 70.604 1.00 32.72 211 ASN A N 1
ATOM 1549 C CA . ASN A 1 211 ? 0.272 22.541 69.326 1.00 33.05 211 ASN A CA 1
ATOM 1550 C C . ASN A 1 211 ? 0.922 23.263 68.141 1.00 33.22 211 ASN A C 1
ATOM 1551 O O . ASN A 1 211 ? 0.906 22.753 67.030 1.00 32.79 211 ASN A O 1
ATOM 1556 N N . LYS A 1 212 ? 1.484 24.445 68.398 1.00 33.81 212 LYS A N 1
ATOM 1557 C CA . LYS A 1 212 ? 2.191 25.245 67.383 1.00 34.71 212 LYS A CA 1
ATOM 1558 C C . LYS A 1 212 ? 3.627 24.765 67.162 1.00 34.91 212 LYS A C 1
ATOM 1559 O O . LYS A 1 212 ? 4.255 25.131 66.172 1.00 35.26 212 LYS A O 1
ATOM 1565 N N . GLY A 1 213 ? 4.137 23.942 68.080 1.00 35.24 213 GLY A N 1
ATOM 1566 C CA . GLY A 1 213 ? 5.415 23.250 67.895 1.00 35.00 213 GLY A CA 1
ATOM 1567 C C . GLY A 1 213 ? 6.620 23.995 68.444 1.00 35.22 213 GLY A C 1
ATOM 1568 O O . GLY A 1 213 ? 7.747 23.739 68.032 1.00 35.36 213 GLY A O 1
ATOM 1569 N N . TYR A 1 214 ? 6.394 24.913 69.380 1.00 35.35 214 TYR A N 1
ATOM 1570 C CA . TYR A 1 214 ? 7.493 25.599 70.036 1.00 35.39 214 TYR A CA 1
ATOM 1571 C C . TYR A 1 214 ? 8.233 24.621 70.965 1.00 36.06 214 TYR A C 1
ATOM 1572 O O . TYR A 1 214 ? 7.623 23.702 71.529 1.00 35.90 214 TYR A O 1
ATOM 1581 N N . ASN A 1 215 ? 9.557 24.768 71.049 1.00 35.98 215 ASN A N 1
ATOM 1582 C CA . ASN A 1 215 ? 10.371 23.931 71.935 1.00 36.27 215 ASN A CA 1
ATOM 1583 C C . ASN A 1 215 ? 11.083 24.774 72.969 1.00 35.34 215 ASN A C 1
ATOM 1584 O O . ASN A 1 215 ? 11.589 25.858 72.656 1.00 35.88 215 ASN A O 1
ATOM 1589 N N . PHE A 1 216 ? 11.112 24.276 74.201 1.00 33.93 216 PHE A N 1
ATOM 1590 C CA . PHE A 1 216 ? 11.859 24.916 75.270 1.00 32.37 216 PHE A CA 1
ATOM 1591 C C . PHE A 1 216 ? 12.622 23.816 75.993 1.00 31.60 216 PHE A C 1
ATOM 1592 O O . PHE A 1 216 ? 12.248 22.653 75.899 1.00 31.26 216 PHE A O 1
ATOM 1600 N N . THR A 1 217 ? 13.700 24.169 76.685 1.00 30.51 217 THR A N 1
ATOM 1601 C CA . THR A 1 217 ? 14.458 23.173 77.421 1.00 30.02 217 THR A CA 1
ATOM 1602 C C . THR A 1 217 ? 13.557 22.505 78.462 1.00 29.69 217 THR A C 1
ATOM 1603 O O . THR A 1 217 ? 13.577 21.286 78.598 1.00 29.43 217 THR A O 1
ATOM 1607 N N . ASP A 1 218 ? 12.769 23.308 79.178 1.00 29.33 218 ASP A N 1
ATOM 1608 C CA . ASP A 1 218 ? 11.766 22.801 80.122 1.00 29.58 218 ASP A CA 1
ATOM 1609 C C . ASP A 1 218 ? 10.476 23.618 80.038 1.00 29.45 218 ASP A C 1
ATOM 1610 O O . ASP A 1 218 ? 10.500 24.796 79.662 1.00 28.84 218 ASP A O 1
ATOM 1615 N N . GLU A 1 219 ? 9.360 22.985 80.395 1.00 29.11 219 GLU A N 1
ATOM 1616 C CA . GLU A 1 219 ? 8.061 23.656 80.411 1.00 29.34 219 GLU A CA 1
ATOM 1617 C C . GLU A 1 219 ? 7.360 23.498 81.748 1.00 28.78 219 GLU A C 1
ATOM 1618 O O . GLU A 1 219 ? 7.332 22.416 82.305 1.00 28.54 219 GLU A O 1
ATOM 1624 N N . TYR A 1 220 ? 6.814 24.602 82.259 1.00 28.82 220 TYR A N 1
ATOM 1625 C CA . TYR A 1 220 ? 5.992 24.588 83.469 1.00 28.40 220 TYR A CA 1
ATOM 1626 C C . TYR A 1 220 ? 4.785 25.466 83.214 1.00 28.26 220 TYR A C 1
ATOM 1627 O O . TYR A 1 220 ? 4.805 26.305 82.305 1.00 28.20 220 TYR A O 1
ATOM 1636 N N . PHE A 1 221 ? 3.738 25.276 84.015 1.00 27.76 221 PHE A N 1
ATOM 1637 C CA . PHE A 1 221 ? 2.570 26.148 83.963 1.00 27.03 221 PHE A CA 1
ATOM 1638 C C . PHE A 1 221 ? 2.028 26.317 85.374 1.00 27.11 221 PHE A C 1
ATOM 1639 O O . PHE A 1 221 ? 2.268 25.469 86.248 1.00 26.29 221 PHE A O 1
ATOM 1647 N N . PHE A 1 222 ? 1.333 27.431 85.599 1.00 27.02 222 PHE A N 1
ATOM 1648 C CA . PHE A 1 222 ? 0.552 27.624 86.821 1.00 27.23 222 PHE A CA 1
ATOM 1649 C C . PHE A 1 222 ? -0.895 27.884 86.405 1.00 27.67 222 PHE A C 1
ATOM 1650 O O . PHE A 1 222 ? -1.148 28.407 85.323 1.00 28.11 222 PHE A O 1
ATOM 1658 N N . GLN A 1 223 ? -1.848 27.478 87.230 1.00 28.29 223 GLN A N 1
ATOM 1659 C CA . GLN A 1 223 ? -3.251 27.607 86.856 1.00 28.65 223 GLN A CA 1
ATOM 1660 C C . GLN A 1 223 ? -3.880 28.829 87.513 1.00 29.13 223 GLN A C 1
ATOM 1661 O O . GLN A 1 223 ? -3.420 29.274 88.561 1.00 29.25 223 GLN A O 1
ATOM 1667 N N . PRO A 1 224 ? -4.930 29.388 86.890 1.00 29.92 224 PRO A N 1
ATOM 1668 C CA . PRO A 1 224 ? -5.694 30.460 87.532 1.00 30.22 224 PRO A CA 1
ATOM 1669 C C . PRO A 1 224 ? -6.151 30.043 88.925 1.00 30.49 224 PRO A C 1
ATOM 1670 O O . PRO A 1 224 ? -6.630 28.918 89.114 1.00 30.67 224 PRO A O 1
ATOM 1674 N N . LYS A 1 225 ? -5.982 30.946 89.881 1.00 30.40 225 LYS A N 1
ATOM 1675 C CA . LYS A 1 225 ? -6.403 30.725 91.248 1.00 30.47 225 LYS A CA 1
ATOM 1676 C C . LYS A 1 225 ? -7.268 31.907 91.704 1.00 30.36 225 LYS A C 1
ATOM 1677 O O . LYS A 1 225 ? -6.874 33.080 91.548 1.00 29.96 225 LYS A O 1
ATOM 1683 N N . ILE A 1 226 ? -8.452 31.590 92.241 1.00 30.02 226 ILE A N 1
ATOM 1684 C CA . ILE A 1 226 ? -9.388 32.596 92.747 1.00 29.91 226 ILE A CA 1
ATOM 1685 C C . ILE A 1 226 ? -8.703 33.568 93.700 1.00 29.34 226 ILE A C 1
ATOM 1686 O O . ILE A 1 226 ? -7.940 33.159 94.556 1.00 29.21 226 ILE A O 1
ATOM 1691 N N . ASN A 1 227 ? -8.960 34.855 93.515 1.00 29.43 227 ASN A N 1
ATOM 1692 C CA . ASN A 1 227 ? -8.535 35.866 94.469 1.00 29.67 227 ASN A CA 1
ATOM 1693 C C . ASN A 1 227 ? -8.997 35.493 95.872 1.00 29.43 227 ASN A C 1
ATOM 1694 O O . ASN A 1 227 ? -10.141 35.041 96.069 1.00 29.51 227 ASN A O 1
ATOM 1699 N N . THR A 1 228 ? -8.107 35.711 96.833 1.00 28.96 228 THR A N 1
ATOM 1700 C CA . THR A 1 228 ? -8.310 35.308 98.219 1.00 28.89 228 THR A CA 1
ATOM 1701 C C . THR A 1 228 ? -9.413 36.084 98.950 1.00 28.31 228 THR A C 1
ATOM 1702 O O . THR A 1 228 ? -10.051 35.555 99.873 1.00 28.26 228 THR A O 1
ATOM 1706 N N . THR A 1 229 ? -9.631 37.333 98.544 1.00 27.55 229 THR A N 1
ATOM 1707 C CA . THR A 1 229 ? -10.699 38.139 99.126 1.00 26.65 229 THR A CA 1
ATOM 1708 C C . THR A 1 229 ? -12.031 37.658 98.581 1.00 26.21 229 THR A C 1
ATOM 1709 O O . THR A 1 229 ? -12.975 37.444 99.344 1.00 26.21 229 THR A O 1
ATOM 1713 N N . LEU A 1 230 ? -12.089 37.483 97.265 1.00 25.64 230 LEU A N 1
ATOM 1714 C CA . LEU A 1 230 ? -13.286 36.968 96.593 1.00 25.86 230 LEU A CA 1
ATOM 1715 C C . LEU A 1 230 ? -13.779 35.617 97.136 1.00 25.85 230 LEU A C 1
ATOM 1716 O O . LEU A 1 230 ? -14.976 35.428 97.285 1.00 26.12 230 LEU A O 1
ATOM 1721 N N . LYS A 1 231 ? -12.855 34.705 97.445 1.00 25.97 231 LYS A N 1
ATOM 1722 C CA . LYS A 1 231 ? -13.186 33.353 97.901 1.00 26.29 231 LYS A CA 1
ATOM 1723 C C . LYS A 1 231 ? -13.989 33.365 99.209 1.00 26.86 231 LYS A C 1
ATOM 1724 O O . LYS A 1 231 ? -14.866 32.518 99.415 1.00 26.88 231 LYS A O 1
ATOM 1730 N N . ASN A 1 232 ? -13.671 34.323 100.084 1.00 27.06 232 ASN A N 1
ATOM 1731 C CA . ASN A 1 232 ? -14.376 34.532 101.341 1.00 27.02 232 ASN A CA 1
ATOM 1732 C C . ASN A 1 232 ? -15.851 34.930 101.175 1.00 27.89 232 ASN A C 1
ATOM 1733 O O . ASN A 1 232 ? -16.607 34.876 102.145 1.00 27.89 232 ASN A O 1
ATOM 1738 N N . TYR A 1 233 ? -16.256 35.317 99.958 1.00 28.21 233 TYR A N 1
ATOM 1739 C CA . TYR A 1 233 ? -17.634 35.760 99.707 1.00 29.32 233 TYR A CA 1
ATOM 1740 C C . TYR A 1 233 ? -18.453 34.741 98.919 1.00 29.95 233 TYR A C 1
ATOM 1741 O O . TYR A 1 233 ? -19.653 34.936 98.681 1.00 30.03 233 TYR A O 1
ATOM 1750 N N . ILE A 1 234 ? -17.795 33.644 98.557 1.00 30.73 234 ILE A N 1
ATOM 1751 C CA . ILE A 1 234 ? -18.309 32.679 97.594 1.00 31.88 234 ILE A CA 1
ATOM 1752 C C . ILE A 1 234 ? -19.524 31.904 98.131 1.00 32.17 234 ILE A C 1
ATOM 1753 O O . ILE A 1 234 ? -20.342 31.404 97.360 1.00 32.30 234 ILE A O 1
ATOM 1758 N N . ASN A 1 235 ? -19.636 31.845 99.457 1.00 32.70 235 ASN A N 1
ATOM 1759 C CA . ASN A 1 235 ? -20.696 31.108 100.157 1.00 32.78 235 ASN A CA 1
ATOM 1760 C C . ASN A 1 235 ? -21.762 31.995 100.809 1.00 32.68 235 ASN A C 1
ATOM 1761 O O . ASN A 1 235 ? -22.659 31.488 101.475 1.00 32.46 235 ASN A O 1
ATOM 1766 N N . ASP A 1 236 ? -21.657 33.310 100.626 1.00 32.88 236 ASP A N 1
ATOM 1767 C CA . ASP A 1 236 ? -22.707 34.234 101.050 1.00 33.48 236 ASP A CA 1
ATOM 1768 C C . ASP A 1 236 ? -24.010 33.987 100.286 1.00 33.78 236 ASP A C 1
ATOM 1769 O O . ASP A 1 236 ? -23.982 33.651 99.096 1.00 33.58 236 ASP A O 1
ATOM 1774 N N . LYS A 1 237 ? -25.137 34.165 100.982 1.00 34.28 237 LYS A N 1
ATOM 1775 C CA . LYS A 1 237 ? -26.461 34.146 100.374 1.00 34.84 237 LYS A CA 1
ATOM 1776 C C . LYS A 1 237 ? -26.521 35.247 99.329 1.00 35.27 237 LYS A C 1
ATOM 1777 O O . LYS A 1 237 ? -26.160 36.394 99.600 1.00 35.19 237 LYS A O 1
ATOM 1783 N N . ARG A 1 238 ? -26.949 34.878 98.125 1.00 35.77 238 ARG A N 1
ATOM 1784 C CA . ARG A 1 238 ? -27.032 35.811 97.013 1.00 36.18 238 ARG A CA 1
ATOM 1785 C C . ARG A 1 238 ? -28.485 36.217 96.775 1.00 36.26 238 ARG A C 1
ATOM 1786 O O . ARG A 1 238 ? -29.403 35.406 96.896 1.00 36.23 238 ARG A O 1
ATOM 1794 N N . GLN A 1 239 ? -28.699 37.487 96.463 1.00 36.39 239 GLN A N 1
ATOM 1795 C CA . GLN A 1 239 ? -30.026 37.932 96.071 1.00 36.49 239 GLN A CA 1
ATOM 1796 C C . GLN A 1 239 ? -29.899 38.522 94.676 1.00 35.52 239 GLN A C 1
ATOM 1797 O O . GLN A 1 239 ? -29.645 39.719 94.512 1.00 35.76 239 GLN A O 1
ATOM 1803 N N . LYS A 1 240 ? -30.064 37.649 93.685 1.00 34.12 240 LYS A N 1
ATOM 1804 C CA . LYS A 1 240 ? -29.865 37.978 92.279 1.00 33.08 240 LYS A CA 1
ATOM 1805 C C . LYS A 1 240 ? -30.816 39.049 91.767 1.00 32.58 240 LYS A C 1
ATOM 1806 O O . LYS A 1 240 ? -32.014 39.010 92.018 1.00 33.34 240 LYS A O 1
ATOM 1812 N N . GLU A 1 241 ? -30.254 40.001 91.044 1.00 32.03 241 GLU A N 1
ATOM 1813 C CA . GLU A 1 241 ? -30.991 41.107 90.467 1.00 31.76 241 GLU A CA 1
ATOM 1814 C C . GLU A 1 241 ? -30.880 41.083 88.942 1.00 31.07 241 GLU A C 1
ATOM 1815 O O . GLU A 1 241 ? -29.998 40.409 88.382 1.00 30.45 241 GLU A O 1
ATOM 1821 N N . LYS A 1 242 ? -31.754 41.832 88.267 1.00 30.04 242 LYS A N 1
ATOM 1822 C CA . LYS A 1 242 ? -31.665 41.950 86.806 1.00 29.42 242 LYS A CA 1
ATOM 1823 C C . LYS A 1 242 ? -30.481 42.822 86.350 1.00 29.10 242 LYS A C 1
ATOM 1824 O O . LYS A 1 242 ? -30.641 43.974 85.914 1.00 28.37 242 LYS A O 1
ATOM 1830 N N . ILE A 1 243 ? -29.291 42.241 86.455 1.00 29.25 243 ILE A N 1
ATOM 1831 C CA . ILE A 1 243 ? -28.042 42.913 86.096 1.00 29.67 243 ILE A CA 1
ATOM 1832 C C . ILE A 1 243 ? -27.230 42.076 85.098 1.00 29.66 243 ILE A C 1
ATOM 1833 O O . ILE A 1 243 ? -26.957 40.911 85.338 1.00 29.15 243 ILE A O 1
ATOM 1838 N N . ILE A 1 244 ? -26.882 42.682 83.967 1.00 29.98 244 ILE A N 1
ATOM 1839 C CA . ILE A 1 244 ? -25.879 42.138 83.069 1.00 30.33 244 ILE A CA 1
ATOM 1840 C C . ILE A 1 244 ? -24.558 42.830 83.406 1.00 31.09 244 ILE A C 1
ATOM 1841 O O . ILE A 1 244 ? -24.480 44.069 83.416 1.00 31.14 244 ILE A O 1
ATOM 1846 N N . LEU A 1 245 ? -23.530 42.028 83.682 1.00 31.62 245 LEU A N 1
ATOM 1847 C CA . LEU A 1 245 ? -22.201 42.529 84.059 1.00 32.11 245 LEU A CA 1
ATOM 1848 C C . LEU A 1 245 ? -21.206 42.290 82.920 1.00 32.16 245 LEU A C 1
ATOM 1849 O O . LEU A 1 245 ? -20.954 41.154 82.517 1.00 32.69 245 LEU A O 1
ATOM 1854 N N . VAL A 1 246 ? -20.656 43.379 82.398 1.00 31.95 246 VAL A N 1
ATOM 1855 C CA . VAL A 1 246 ? -19.760 43.345 81.264 1.00 31.54 246 VAL A CA 1
ATOM 1856 C C . VAL A 1 246 ? -18.331 43.625 81.743 1.00 31.46 246 VAL A C 1
ATOM 1857 O O . VAL A 1 246 ? -18.107 44.570 82.527 1.00 31.41 246 VAL A O 1
ATOM 1861 N N . TYR A 1 247 ? -17.376 42.804 81.296 1.00 31.03 247 TYR A N 1
ATOM 1862 C CA . TYR A 1 247 ? -15.953 43.107 81.515 1.00 30.98 247 TYR A CA 1
ATOM 1863 C C . TYR A 1 247 ? -15.478 44.074 80.419 1.00 30.53 247 TYR A C 1
ATOM 1864 O O . TYR A 1 247 ? -15.236 43.685 79.287 1.00 30.79 247 TYR A O 1
ATOM 1873 N N . GLY A 1 248 ? -15.375 45.343 80.770 1.00 30.57 248 GLY A N 1
ATOM 1874 C CA . GLY A 1 248 ? -15.144 46.406 79.810 1.00 30.04 248 GLY A CA 1
ATOM 1875 C C . GLY A 1 248 ? -13.754 46.997 79.918 1.00 30.10 248 GLY A C 1
ATOM 1876 O O . GLY A 1 248 ? -13.437 47.715 80.881 1.00 29.83 248 GLY A O 1
ATOM 1877 N N . ARG A 1 249 ? -12.921 46.684 78.926 1.00 29.22 249 ARG A N 1
ATOM 1878 C CA . ARG A 1 249 ? -11.610 47.262 78.844 1.00 29.14 249 ARG A CA 1
ATOM 1879 C C . ARG A 1 249 ? -11.363 47.753 77.416 1.00 29.25 249 ARG A C 1
ATOM 1880 O O . ARG A 1 249 ? -10.852 47.006 76.575 1.00 28.95 249 ARG A O 1
ATOM 1888 N N . PRO A 1 250 ? -11.738 49.022 77.134 1.00 28.95 250 PRO A N 1
ATOM 1889 C CA . PRO A 1 250 ? -11.491 49.650 75.835 1.00 28.90 250 PRO A CA 1
ATOM 1890 C C . PRO A 1 250 ? -10.026 49.626 75.378 1.00 28.89 250 PRO A C 1
ATOM 1891 O O . PRO A 1 250 ? -9.779 49.536 74.178 1.00 28.78 250 PRO A O 1
ATOM 1895 N N . SER A 1 251 ? -9.067 49.702 76.311 1.00 28.89 251 SER A N 1
ATOM 1896 C CA A SER A 1 251 ? -7.638 49.751 75.962 0.50 29.19 251 SER A CA 1
ATOM 1897 C CA B SER A 1 251 ? -7.651 49.758 75.930 0.50 29.04 251 SER A CA 1
ATOM 1898 C C . SER A 1 251 ? -7.035 48.384 75.661 1.00 29.21 251 SER A C 1
ATOM 1899 O O . SER A 1 251 ? -6.005 48.293 75.015 1.00 29.21 251 SER A O 1
ATOM 1904 N N . VAL A 1 252 ? -7.662 47.321 76.158 1.00 29.35 252 VAL A N 1
ATOM 1905 C CA . VAL A 1 252 ? -7.153 45.967 75.903 1.00 29.60 252 VAL A CA 1
ATOM 1906 C C . VAL A 1 252 ? -7.993 45.335 74.796 1.00 29.81 252 VAL A C 1
ATOM 1907 O O . VAL A 1 252 ? -9.102 44.859 75.027 1.00 29.04 252 VAL A O 1
ATOM 1911 N N . LYS A 1 253 ? -7.470 45.356 73.578 1.00 30.23 253 LYS A N 1
ATOM 1912 C CA . LYS A 1 253 ? -8.260 44.939 72.426 1.00 31.30 253 LYS A CA 1
ATOM 1913 C C . LYS A 1 253 ? -8.697 43.460 72.487 1.00 31.37 253 LYS A C 1
ATOM 1914 O O . LYS A 1 253 ? -9.766 43.097 71.968 1.00 31.32 253 LYS A O 1
ATOM 1920 N N . ARG A 1 254 ? -7.864 42.635 73.126 1.00 31.03 254 ARG A N 1
ATOM 1921 C CA . ARG A 1 254 ? -8.145 41.227 73.393 1.00 31.33 254 ARG A CA 1
ATOM 1922 C C . ARG A 1 254 ? -9.467 40.991 74.104 1.00 30.51 254 ARG A C 1
ATOM 1923 O O . ARG A 1 254 ? -9.990 39.879 74.075 1.00 30.37 254 ARG A O 1
ATOM 1931 N N . ASN A 1 255 ? -9.956 42.019 74.795 1.00 29.29 255 ASN A N 1
ATOM 1932 C CA . ASN A 1 255 ? -11.219 41.951 75.525 1.00 28.15 255 ASN A CA 1
ATOM 1933 C C . ASN A 1 255 ? -12.444 42.337 74.682 1.00 27.59 255 ASN A C 1
ATOM 1934 O O . ASN A 1 255 ? -13.579 42.224 75.146 1.00 27.42 255 ASN A O 1
ATOM 1939 N N . ALA A 1 256 ? -12.200 42.756 73.441 1.00 27.41 256 ALA A N 1
ATOM 1940 C CA . ALA A 1 256 ? -13.243 42.967 72.416 1.00 27.70 256 ALA A CA 1
ATOM 1941 C C . ALA A 1 256 ? -14.374 43.880 72.873 1.00 28.08 256 ALA A C 1
ATOM 1942 O O . ALA A 1 256 ? -15.568 43.570 72.703 1.00 27.67 256 ALA A O 1
ATOM 1944 N N . PHE A 1 257 ? -13.985 45.007 73.469 1.00 28.43 257 PHE A N 1
ATOM 1945 C CA . PHE A 1 257 ? -14.940 45.956 74.039 1.00 28.40 257 PHE A CA 1
ATOM 1946 C C . PHE A 1 257 ? -15.986 46.398 73.023 1.00 28.54 257 PHE A C 1
ATOM 1947 O O . PHE A 1 257 ? -17.185 46.405 73.336 1.00 28.12 257 PHE A O 1
ATOM 1955 N N . THR A 1 258 ? -15.528 46.769 71.820 1.00 28.15 258 THR A N 1
ATOM 1956 C CA . THR A 1 258 ? -16.422 47.314 70.812 1.00 28.39 258 THR A CA 1
ATOM 1957 C C . THR A 1 258 ? -17.398 46.265 70.299 1.00 29.09 258 THR A C 1
ATOM 1958 O O . THR A 1 258 ? -18.512 46.613 69.893 1.00 29.73 258 THR A O 1
ATOM 1962 N N . LEU A 1 259 ? -16.983 44.995 70.299 1.00 29.04 259 LEU A N 1
ATOM 1963 C CA . LEU A 1 259 ? -17.857 43.909 69.891 1.00 29.44 259 LEU A CA 1
ATOM 1964 C C . LEU A 1 259 ? -18.947 43.729 70.952 1.00 29.82 259 LEU A C 1
ATOM 1965 O O . LEU A 1 259 ? -20.108 43.534 70.618 1.00 29.12 259 LEU A O 1
ATOM 1970 N N . ILE A 1 260 ? -18.576 43.819 72.232 1.00 30.09 260 ILE A N 1
ATOM 1971 C CA . ILE A 1 260 ? -19.570 43.738 73.295 1.00 29.85 260 ILE A CA 1
ATOM 1972 C C . ILE A 1 260 ? -20.597 44.862 73.166 1.00 29.98 260 ILE A C 1
ATOM 1973 O O . ILE A 1 260 ? -21.803 44.593 73.229 1.00 29.97 260 ILE A O 1
ATOM 1978 N N . VAL A 1 261 ? -20.124 46.100 72.957 1.00 29.49 261 VAL A N 1
ATOM 1979 C CA . VAL A 1 261 ? -21.012 47.263 72.799 1.00 28.89 261 VAL A CA 1
ATOM 1980 C C . VAL A 1 261 ? -22.008 47.081 71.638 1.00 29.63 261 VAL A C 1
ATOM 1981 O O . VAL A 1 261 ? -23.205 47.296 71.830 1.00 29.98 261 VAL A O 1
ATOM 1985 N N . GLU A 1 262 ? -21.525 46.668 70.457 1.00 29.54 262 GLU A N 1
ATOM 1986 C CA . GLU A 1 262 ? -22.420 46.390 69.322 1.00 29.73 262 GLU A CA 1
ATOM 1987 C C . GLU A 1 262 ? -23.441 45.277 69.609 1.00 29.29 262 GLU A C 1
ATOM 1988 O O . GLU A 1 262 ? -24.567 45.310 69.103 1.00 28.99 262 GLU A O 1
ATOM 1994 N N . ALA A 1 263 ? -23.043 44.290 70.401 1.00 28.80 263 ALA A N 1
ATOM 1995 C CA . ALA A 1 263 ? -23.957 43.226 70.781 1.00 29.14 263 ALA A CA 1
ATOM 1996 C C . ALA A 1 263 ? -25.055 43.740 71.721 1.00 29.30 263 ALA A C 1
ATOM 1997 O O . ALA A 1 263 ? -26.219 43.335 71.606 1.00 29.34 263 ALA A O 1
ATOM 1999 N N . LEU A 1 264 ? -24.673 44.633 72.636 1.00 29.33 264 LEU A N 1
ATOM 2000 C CA . LEU A 1 264 ? -25.595 45.240 73.578 1.00 29.23 264 LEU A CA 1
ATOM 2001 C C . LEU A 1 264 ? -26.641 46.110 72.882 1.00 29.56 264 LEU A C 1
ATOM 2002 O O . LEU A 1 264 ? -27.811 46.098 73.291 1.00 29.68 264 LEU A O 1
ATOM 2007 N N . LYS A 1 265 ? -26.229 46.828 71.826 1.00 29.27 265 LYS A N 1
ATOM 2008 C CA . LYS A 1 265 ? -27.149 47.623 70.996 1.00 29.54 265 LYS A CA 1
ATOM 2009 C C . LYS A 1 265 ? -28.210 46.769 70.288 1.00 29.58 265 LYS A C 1
ATOM 2010 O O . LYS A 1 265 ? -29.373 47.165 70.236 1.00 29.68 265 LYS A O 1
ATOM 2016 N N . ILE A 1 266 ? -27.815 45.619 69.732 1.00 29.29 266 ILE A N 1
ATOM 2017 C CA . ILE A 1 266 ? -28.788 44.658 69.178 1.00 28.91 266 ILE A CA 1
ATOM 2018 C C . ILE A 1 266 ? -29.713 44.105 70.291 1.00 28.73 266 ILE A C 1
ATOM 2019 O O . ILE A 1 266 ? -30.938 44.138 70.163 1.00 28.94 266 ILE A O 1
ATOM 2024 N N . PHE A 1 267 ? -29.133 43.643 71.392 1.00 28.45 267 PHE A N 1
ATOM 2025 C CA . PHE A 1 267 ? -29.932 43.192 72.544 1.00 28.20 267 PHE A CA 1
ATOM 2026 C C . PHE A 1 267 ? -31.007 44.218 72.954 1.00 28.44 267 PHE A C 1
ATOM 2027 O O . PHE A 1 267 ? -32.191 43.881 73.044 1.00 28.31 267 PHE A O 1
ATOM 2035 N N . VAL A 1 268 ? -30.591 45.464 73.173 1.00 29.14 268 VAL A N 1
ATOM 2036 C CA . VAL A 1 268 ? -31.491 46.527 73.641 1.00 29.92 268 VAL A CA 1
ATOM 2037 C C . VAL A 1 268 ? -32.670 46.789 72.698 1.00 30.37 268 VAL A C 1
ATOM 2038 O O . VAL A 1 268 ? -33.793 46.990 73.166 1.00 30.22 268 VAL A O 1
ATOM 2042 N N . GLN A 1 269 ? -32.411 46.767 71.384 1.00 31.15 269 GLN A N 1
ATOM 2043 C CA . GLN A 1 269 ? -33.440 47.017 70.353 1.00 31.88 269 GLN A CA 1
ATOM 2044 C C . GLN A 1 269 ? -34.341 45.825 70.086 1.00 31.75 269 GLN A C 1
ATOM 2045 O O . GLN A 1 269 ? -35.498 46.008 69.770 1.00 31.87 269 GLN A O 1
ATOM 2051 N N . LYS A 1 270 ? -33.797 44.614 70.173 1.00 31.82 270 LYS A N 1
ATOM 2052 C CA . LYS A 1 270 ? -34.523 43.411 69.761 1.00 32.02 270 LYS A CA 1
ATOM 2053 C C . LYS A 1 270 ? -35.307 42.755 70.892 1.00 31.37 270 LYS A C 1
ATOM 2054 O O . LYS A 1 270 ? -36.301 42.097 70.645 1.00 31.72 270 LYS A O 1
ATOM 2060 N N . TYR A 1 271 ? -34.852 42.939 72.122 1.00 30.70 271 TYR A N 1
ATOM 2061 C CA . TYR A 1 271 ? -35.506 42.372 73.300 1.00 30.13 271 TYR A CA 1
ATOM 2062 C C . TYR A 1 271 ? -36.447 43.412 73.902 1.00 29.86 271 TYR A C 1
ATOM 2063 O O . TYR A 1 271 ? -36.000 44.412 74.458 1.00 29.36 271 TYR A O 1
ATOM 2072 N N . ASP A 1 272 ? -37.751 43.178 73.787 1.00 29.90 272 ASP A N 1
ATOM 2073 C CA . ASP A 1 272 ? -38.734 44.140 74.293 1.00 30.81 272 ASP A CA 1
ATOM 2074 C C . ASP A 1 272 ? -38.749 44.283 75.830 1.00 30.42 272 ASP A C 1
ATOM 2075 O O . ASP A 1 272 ? -39.332 45.222 76.353 1.00 30.19 272 ASP A O 1
ATOM 2080 N N . ARG A 1 273 ? -38.091 43.372 76.539 1.00 30.08 273 ARG A N 1
ATOM 2081 C CA . ARG A 1 273 ? -38.034 43.454 77.996 1.00 30.15 273 ARG A CA 1
ATOM 2082 C C . ARG A 1 273 ? -36.684 43.977 78.495 1.00 30.64 273 ARG A C 1
ATOM 2083 O O . ARG A 1 273 ? -36.375 43.873 79.681 1.00 31.12 273 ARG A O 1
ATOM 2091 N N . SER A 1 274 ? -35.892 44.549 77.589 1.00 30.69 274 SER A N 1
ATOM 2092 C CA . SER A 1 274 ? -34.533 44.998 77.911 1.00 30.64 274 SER A CA 1
ATOM 2093 C C . SER A 1 274 ? -34.513 46.150 78.922 1.00 30.87 274 SER A C 1
ATOM 2094 O O . SER A 1 274 ? -33.485 46.402 79.539 1.00 31.03 274 SER A O 1
ATOM 2097 N N . ASN A 1 275 ? -35.642 46.849 79.061 1.00 31.15 275 ASN A N 1
ATOM 2098 C CA . ASN A 1 275 ? -35.790 47.971 79.998 1.00 31.77 275 ASN A CA 1
ATOM 2099 C C . ASN A 1 275 ? -35.829 47.518 81.456 1.00 31.47 275 ASN A C 1
ATOM 2100 O O . ASN A 1 275 ? -35.662 48.325 82.376 1.00 31.33 275 ASN A O 1
ATOM 2105 N N . GLU A 1 276 ? -36.067 46.221 81.652 1.00 31.36 276 GLU A N 1
ATOM 2106 C CA . GLU A 1 276 ? -36.088 45.621 82.984 1.00 30.84 276 GLU A CA 1
ATOM 2107 C C . GLU A 1 276 ? -34.658 45.400 83.502 1.00 30.77 276 GLU A C 1
ATOM 2108 O O . GLU A 1 276 ? -34.464 45.103 84.681 1.00 30.65 276 GLU A O 1
ATOM 2114 N N . TRP A 1 277 ? -33.671 45.532 82.617 1.00 30.14 277 TRP A N 1
ATOM 2115 C CA . TRP A 1 277 ? -32.299 45.117 82.910 1.00 30.20 277 TRP A CA 1
ATOM 2116 C C . TRP A 1 277 ? -31.318 46.275 83.169 1.00 29.98 277 TRP A C 1
ATOM 2117 O O . TRP A 1 277 ? -31.439 47.340 82.580 1.00 30.10 277 TRP A O 1
ATOM 2128 N N . LYS A 1 278 ? -30.358 46.054 84.059 1.00 29.73 278 LYS A N 1
ATOM 2129 C CA . LYS A 1 278 ? -29.269 47.009 84.262 1.00 30.29 278 LYS A CA 1
ATOM 2130 C C . LYS A 1 278 ? -27.980 46.467 83.641 1.00 29.87 278 LYS A C 1
ATOM 2131 O O . LYS A 1 278 ? -27.655 45.290 83.785 1.00 29.28 278 LYS A O 1
ATOM 2137 N N . ILE A 1 279 ? -27.264 47.323 82.923 1.00 29.57 279 ILE A N 1
ATOM 2138 C CA . ILE A 1 279 ? -26.070 46.881 82.208 1.00 29.63 279 ILE A CA 1
ATOM 2139 C C . ILE A 1 279 ? -24.840 47.613 82.723 1.00 29.60 279 ILE A C 1
ATOM 2140 O O . ILE A 1 279 ? -24.706 48.840 82.588 1.00 29.77 279 ILE A O 1
ATOM 2145 N N . ILE A 1 280 ? -23.950 46.851 83.340 1.00 28.98 280 ILE A N 1
ATOM 2146 C CA . ILE A 1 280 ? -22.878 47.462 84.082 1.00 29.33 280 ILE A CA 1
ATOM 2147 C C . ILE A 1 280 ? -21.536 46.954 83.592 1.00 29.47 280 ILE A C 1
ATOM 2148 O O . ILE A 1 280 ? -21.402 45.787 83.193 1.00 29.94 280 ILE A O 1
ATOM 2153 N N . SER A 1 281 ? -20.559 47.855 83.619 1.00 29.15 281 SER A N 1
ATOM 2154 C CA . SER A 1 281 ? -19.205 47.590 83.170 1.00 29.36 281 SER A CA 1
ATOM 2155 C C . SER A 1 281 ? -18.230 47.702 84.352 1.00 29.06 281 SER A C 1
ATOM 2156 O O . SER A 1 281 ? -18.311 48.627 85.164 1.00 28.82 281 SER A O 1
ATOM 2159 N N . VAL A 1 282 ? -17.341 46.724 84.451 1.00 29.13 282 VAL A N 1
ATOM 2160 C CA . VAL A 1 282 ? -16.202 46.760 85.360 1.00 29.07 282 VAL A CA 1
ATOM 2161 C C . VAL A 1 282 ? -14.901 46.460 84.616 1.00 29.51 282 VAL A C 1
ATOM 2162 O O . VAL A 1 282 ? -14.909 45.781 83.589 1.00 29.62 282 VAL A O 1
ATOM 2166 N N . GLY A 1 283 ? -13.782 46.940 85.148 1.00 30.26 283 GLY A N 1
ATOM 2167 C CA . GLY A 1 283 ? -12.483 46.719 84.524 1.00 30.85 283 GLY A CA 1
ATOM 2168 C C . GLY A 1 283 ? -11.732 48.028 84.416 1.00 32.05 283 GLY A C 1
ATOM 2169 O O . GLY A 1 283 ? -10.850 48.343 85.234 1.00 33.06 283 GLY A O 1
ATOM 2170 N N . GLU A 1 284 ? -12.104 48.801 83.408 1.00 32.35 284 GLU A N 1
ATOM 2171 C CA . GLU A 1 284 ? -11.427 50.021 83.049 1.00 32.22 284 GLU A CA 1
ATOM 2172 C C . GLU A 1 284 ? -12.512 51.077 83.102 1.00 31.94 284 GLU A C 1
ATOM 2173 O O . GLU A 1 284 ? -13.578 50.880 82.532 1.00 31.68 284 GLU A O 1
ATOM 2179 N N . LYS A 1 285 ? -12.278 52.183 83.796 1.00 31.73 285 LYS A N 1
ATOM 2180 C CA . LYS A 1 285 ? -13.249 53.281 83.781 1.00 31.83 285 LYS A CA 1
ATOM 2181 C C . LYS A 1 285 ? -13.357 53.871 82.369 1.00 31.95 285 LYS A C 1
ATOM 2182 O O . LYS A 1 285 ? -12.345 54.125 81.700 1.00 31.31 285 LYS A O 1
ATOM 2188 N N . HIS A 1 286 ? -14.592 54.040 81.911 1.00 32.22 286 HIS A N 1
ATOM 2189 C CA . HIS A 1 286 ? -14.869 54.690 80.631 1.00 32.69 286 HIS A CA 1
ATOM 2190 C C . HIS A 1 286 ? -16.180 55.466 80.729 1.00 33.03 286 HIS A C 1
ATOM 2191 O O . HIS A 1 286 ? -16.961 55.237 81.650 1.00 33.08 286 HIS A O 1
ATOM 2198 N N . LYS A 1 287 ? -16.407 56.395 79.802 1.00 33.82 287 LYS A N 1
ATOM 2199 C CA . LYS A 1 287 ? -17.690 57.119 79.718 1.00 34.50 287 LYS A CA 1
ATOM 2200 C C . LYS A 1 287 ? -18.844 56.136 79.555 1.00 34.76 287 LYS A C 1
ATOM 2201 O O . LYS A 1 287 ? -18.701 55.085 78.898 1.00 34.71 287 LYS A O 1
ATOM 2207 N N . ASP A 1 288 ? -19.976 56.465 80.167 1.00 34.95 288 ASP A N 1
ATOM 2208 C CA . ASP A 1 288 ? -21.201 55.718 79.944 1.00 35.57 288 ASP A CA 1
ATOM 2209 C C . ASP A 1 288 ? -21.574 55.828 78.468 1.00 35.71 288 ASP A C 1
ATOM 2210 O O . ASP A 1 288 ? -21.476 56.908 77.881 1.00 36.75 288 ASP A O 1
ATOM 2215 N N . ILE A 1 289 ? -21.988 54.709 77.883 1.00 35.66 289 ILE A N 1
ATOM 2216 C CA . ILE A 1 289 ? -22.326 54.615 76.456 1.00 35.60 289 ILE A CA 1
ATOM 2217 C C . ILE A 1 289 ? -23.834 54.423 76.237 1.00 35.24 289 ILE A C 1
ATOM 2218 O O . ILE A 1 289 ? -24.454 53.556 76.865 1.00 35.39 289 ILE A O 1
ATOM 2223 N N . ALA A 1 290 ? -24.409 55.231 75.350 1.00 34.66 290 ALA A N 1
ATOM 2224 C CA . ALA A 1 290 ? -25.811 55.101 74.976 1.00 34.64 290 ALA A CA 1
ATOM 2225 C C . ALA A 1 290 ? -26.018 53.842 74.152 1.00 34.54 290 ALA A C 1
ATOM 2226 O O . ALA A 1 290 ? -25.297 53.612 73.176 1.00 35.01 290 ALA A O 1
ATOM 2228 N N . LEU A 1 291 ? -26.993 53.024 74.548 1.00 34.08 291 LEU A N 1
ATOM 2229 C CA . LEU A 1 291 ? -27.251 51.756 73.869 1.00 34.00 291 LEU A CA 1
ATOM 2230 C C . LEU A 1 291 ? -28.584 51.695 73.103 1.00 34.45 291 LEU A C 1
ATOM 2231 O O . LEU A 1 291 ? -28.867 50.696 72.427 1.00 34.82 291 LEU A O 1
ATOM 2236 N N . GLY A 1 292 ? -29.387 52.757 73.196 1.00 34.37 292 GLY A N 1
ATOM 2237 C CA . GLY A 1 292 ? -30.734 52.761 72.631 1.00 34.62 292 GLY A CA 1
ATOM 2238 C C . GLY A 1 292 ? -31.794 52.704 73.715 1.00 35.12 292 GLY A C 1
ATOM 2239 O O . GLY A 1 292 ? -31.545 52.189 74.817 1.00 34.38 292 GLY A O 1
ATOM 2240 N N . LYS A 1 293 ? -32.973 53.255 73.407 1.00 35.76 293 LYS A N 1
ATOM 2241 C CA . LYS A 1 293 ? -34.121 53.270 74.333 1.00 36.28 293 LYS A CA 1
ATOM 2242 C C . LYS A 1 293 ? -33.833 53.961 75.683 1.00 36.30 293 LYS A C 1
ATOM 2243 O O . LYS A 1 293 ? -34.495 53.680 76.688 1.00 36.21 293 LYS A O 1
ATOM 2249 N N . GLY A 1 294 ? -32.851 54.860 75.703 1.00 36.44 294 GLY A N 1
ATOM 2250 C CA . GLY A 1 294 ? -32.461 55.548 76.939 1.00 36.65 294 GLY A CA 1
ATOM 2251 C C . GLY A 1 294 ? -31.653 54.709 77.920 1.00 36.69 294 GLY A C 1
ATOM 2252 O O . GLY A 1 294 ? -31.368 55.156 79.034 1.00 36.92 294 GLY A O 1
ATOM 2253 N N . ILE A 1 295 ? -31.277 53.500 77.506 1.00 36.53 295 ILE A N 1
ATOM 2254 C CA . ILE A 1 295 ? -30.512 52.569 78.342 1.00 36.53 295 ILE A CA 1
ATOM 2255 C C . ILE A 1 295 ? -29.010 52.783 78.096 1.00 36.53 295 ILE A C 1
ATOM 2256 O O . ILE A 1 295 ? -28.584 52.907 76.945 1.00 36.48 295 ILE A O 1
ATOM 2261 N N . HIS A 1 296 ? -28.217 52.829 79.167 1.00 36.29 296 HIS A N 1
ATOM 2262 C CA . HIS A 1 296 ? -26.765 53.058 79.053 1.00 36.25 296 HIS A CA 1
ATOM 2263 C C . HIS A 1 296 ? -25.948 51.892 79.598 1.00 35.74 296 HIS A C 1
ATOM 2264 O O . HIS A 1 296 ? -26.379 51.215 80.543 1.00 35.92 296 HIS A O 1
ATOM 2271 N N . LEU A 1 297 ? -24.776 51.642 79.006 1.00 34.70 297 LEU A N 1
ATOM 2272 C CA . LEU A 1 297 ? -23.782 50.806 79.673 1.00 33.48 297 LEU A CA 1
ATOM 2273 C C . LEU A 1 297 ? -23.109 51.712 80.706 1.00 33.09 297 LEU A C 1
ATOM 2274 O O . LEU A 1 297 ? -22.432 52.676 80.328 1.00 32.91 297 LEU A O 1
ATOM 2279 N N . ASN A 1 298 ? -23.340 51.424 81.990 1.00 32.39 298 ASN A N 1
ATOM 2280 C CA . ASN A 1 298 ? -22.826 52.230 83.102 1.00 32.46 298 ASN A CA 1
ATOM 2281 C C . ASN A 1 298 ? -21.474 51.690 83.589 1.00 32.18 298 ASN A C 1
ATOM 2282 O O . ASN A 1 298 ? -21.371 50.529 84.010 1.00 32.44 298 ASN A O 1
ATOM 2287 N N . SER A 1 299 ? -20.436 52.517 83.534 1.00 31.57 299 SER A N 1
ATOM 2288 C CA . SER A 1 299 ? -19.105 52.050 83.905 1.00 31.27 299 SER A CA 1
ATOM 2289 C C . SER A 1 299 ? -18.778 52.269 85.370 1.00 31.22 299 SER A C 1
ATOM 2290 O O . SER A 1 299 ? -18.832 53.393 85.858 1.00 31.56 299 SER A O 1
ATOM 2293 N N . LEU A 1 300 ? -18.436 51.190 86.064 1.00 31.01 300 LEU A N 1
ATOM 2294 C CA . LEU A 1 300 ? -17.892 51.289 87.412 1.00 30.93 300 LEU A CA 1
ATOM 2295 C C . LEU A 1 300 ? -16.349 51.214 87.477 1.00 31.49 300 LEU A C 1
ATOM 2296 O O . LEU A 1 300 ? -15.764 51.665 88.463 1.00 31.07 300 LEU A O 1
ATOM 2301 N N . GLY A 1 301 ? -15.695 50.645 86.451 1.00 31.39 301 GLY A N 1
ATOM 2302 C CA . GLY A 1 301 ? -14.225 50.625 86.399 1.00 31.42 301 GLY A CA 1
ATOM 2303 C C . GLY A 1 301 ? -13.563 49.640 87.352 1.00 31.92 301 GLY A C 1
ATOM 2304 O O . GLY A 1 301 ? -13.964 48.469 87.418 1.00 31.75 301 GLY A O 1
ATOM 2305 N N . LYS A 1 302 ? -12.532 50.103 88.070 1.00 32.16 302 LYS A N 1
ATOM 2306 C CA . LYS A 1 302 ? -11.860 49.294 89.105 1.00 32.71 302 LYS A CA 1
ATOM 2307 C C . LYS A 1 302 ? -12.514 49.486 90.479 1.00 31.70 302 LYS A C 1
ATOM 2308 O O . LYS A 1 302 ? -12.402 50.542 91.100 1.00 31.54 302 LYS A O 1
ATOM 2314 N N . LEU A 1 303 ? -13.197 48.454 90.946 1.00 31.19 303 LEU A N 1
ATOM 2315 C CA . LEU A 1 303 ? -13.757 48.440 92.288 1.00 30.72 303 LEU A CA 1
ATOM 2316 C C . LEU A 1 303 ? -12.757 47.804 93.257 1.00 30.46 303 LEU A C 1
ATOM 2317 O O . LEU A 1 303 ? -11.903 47.032 92.847 1.00 30.69 303 LEU A O 1
ATOM 2322 N N . THR A 1 304 ? -12.856 48.128 94.540 1.00 30.38 304 THR A N 1
ATOM 2323 C CA . THR A 1 304 ? -12.179 47.343 95.566 1.00 30.17 304 THR A CA 1
ATOM 2324 C C . THR A 1 304 ? -12.711 45.913 95.463 1.00 30.59 304 THR A C 1
ATOM 2325 O O . THR A 1 304 ? -13.796 45.691 94.928 1.00 30.33 304 THR A O 1
ATOM 2329 N N . LEU A 1 305 ? -11.962 44.949 95.993 1.00 31.12 305 LEU A N 1
ATOM 2330 C CA . LEU A 1 305 ? -12.376 43.547 95.931 1.00 31.23 305 LEU A CA 1
ATOM 2331 C C . LEU A 1 305 ? -13.659 43.312 96.729 1.00 31.21 305 LEU A C 1
ATOM 2332 O O . LEU A 1 305 ? -14.485 42.481 96.348 1.00 30.91 305 LEU A O 1
ATOM 2337 N N . GLU A 1 306 ? -13.832 44.073 97.807 1.00 31.27 306 GLU A N 1
ATOM 2338 C CA . GLU A 1 306 ? -15.048 44.021 98.624 1.00 32.00 306 GLU A CA 1
ATOM 2339 C C . GLU A 1 306 ? -16.264 44.380 97.775 1.00 31.65 306 GLU A C 1
ATOM 2340 O O . GLU A 1 306 ? -17.234 43.630 97.734 1.00 32.08 306 GLU A O 1
ATOM 2346 N N . ASP A 1 307 ? -16.197 45.513 97.084 1.00 31.23 307 ASP A N 1
ATOM 2347 C CA . ASP A 1 307 ? -17.313 45.988 96.260 1.00 31.23 307 ASP A CA 1
ATOM 2348 C C . ASP A 1 307 ? -17.600 45.108 95.039 1.00 30.88 307 ASP A C 1
ATOM 2349 O O . ASP A 1 307 ? -18.761 44.920 94.655 1.00 30.26 307 ASP A O 1
ATOM 2354 N N . TYR A 1 308 ? -16.535 44.595 94.429 1.00 30.52 308 TYR A N 1
ATOM 2355 C CA . TYR A 1 308 ? -16.652 43.693 93.301 1.00 30.51 308 TYR A CA 1
ATOM 2356 C C . TYR A 1 308 ? -17.364 42.425 93.748 1.00 30.72 308 TYR A C 1
ATOM 2357 O O . TYR A 1 308 ? -18.264 41.946 93.070 1.00 31.15 308 TYR A O 1
ATOM 2366 N N . ALA A 1 309 ? -16.987 41.896 94.910 1.00 30.55 309 ALA A N 1
ATOM 2367 C CA . ALA A 1 309 ? -17.667 40.731 95.442 1.00 30.16 309 ALA A CA 1
ATOM 2368 C C . ALA A 1 309 ? -19.167 41.002 95.633 1.00 30.18 309 ALA A C 1
ATOM 2369 O O . ALA A 1 309 ? -19.993 40.134 95.336 1.00 29.84 309 ALA A O 1
ATOM 2371 N N . ASP A 1 310 ? -19.509 42.199 96.126 1.00 30.20 310 ASP A N 1
ATOM 2372 C CA . ASP A 1 310 ? -20.913 42.578 96.312 1.00 30.52 310 ASP A CA 1
ATOM 2373 C C . ASP A 1 310 ? -21.688 42.594 94.998 1.00 30.42 310 ASP A C 1
ATOM 2374 O O . ASP A 1 310 ? -22.804 42.061 94.914 1.00 30.29 310 ASP A O 1
ATOM 2379 N N . LEU A 1 311 ? -21.079 43.186 93.973 1.00 29.98 311 LEU A N 1
ATOM 2380 C CA . LEU A 1 311 ? -21.686 43.271 92.650 1.00 29.78 311 LEU A CA 1
ATOM 2381 C C . LEU A 1 311 ? -21.878 41.892 91.976 1.00 29.53 311 LEU A C 1
ATOM 2382 O O . LEU A 1 311 ? -22.921 41.650 91.361 1.00 29.27 311 LEU A O 1
ATOM 2387 N N . LEU A 1 312 ? -20.880 41.008 92.099 1.00 29.16 312 LEU A N 1
ATOM 2388 C CA . LEU A 1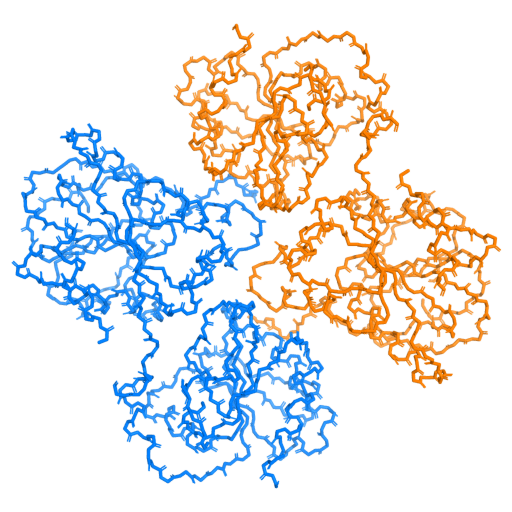 312 ? -20.986 39.624 91.626 1.00 29.08 312 LEU A CA 1
ATOM 2389 C C . LEU A 1 312 ? -22.108 38.829 92.321 1.00 29.80 312 LEU A C 1
ATOM 2390 O O . LEU A 1 312 ? -22.854 38.125 91.656 1.00 29.95 312 LEU A O 1
ATOM 2395 N N . LYS A 1 313 ? -22.235 38.939 93.648 1.00 30.13 313 LYS A N 1
ATOM 2396 C CA . LYS A 1 313 ? -23.305 38.240 94.366 1.00 30.90 313 LYS A CA 1
ATOM 2397 C C . LYS A 1 313 ? -24.695 38.597 93.830 1.00 31.57 313 LYS A C 1
ATOM 2398 O O . LYS A 1 313 ? -25.564 37.726 93.703 1.00 31.33 313 LYS A O 1
ATOM 2404 N N . ARG A 1 314 ? -24.911 39.869 93.508 1.00 32.26 314 ARG A N 1
ATOM 2405 C CA . ARG A 1 314 ? -26.223 40.255 92.998 1.00 33.05 314 ARG A CA 1
ATOM 2406 C C . ARG A 1 314 ? -26.392 40.236 91.474 1.00 32.26 314 ARG A C 1
ATOM 2407 O O . ARG A 1 314 ? -27.506 40.358 90.996 1.00 32.16 314 ARG A O 1
ATOM 2415 N N . SER A 1 315 ? -25.308 40.051 90.718 1.00 31.99 315 SER A N 1
ATOM 2416 C CA . SER A 1 315 ? -25.405 40.000 89.257 1.00 31.60 315 SER A CA 1
ATOM 2417 C C . SER A 1 315 ? -25.780 38.619 88.754 1.00 31.37 315 SER A C 1
ATOM 2418 O O . SER A 1 315 ? -25.362 37.612 89.335 1.00 31.58 315 SER A O 1
ATOM 2421 N N . SER A 1 316 ? -26.537 38.573 87.658 1.00 30.61 316 SER A N 1
ATOM 2422 C CA A SER A 1 316 ? -27.089 37.313 87.158 0.50 30.44 316 SER A CA 1
ATOM 2423 C CA B SER A 1 316 ? -27.081 37.311 87.163 0.50 30.22 316 SER A CA 1
ATOM 2424 C C . SER A 1 316 ? -26.507 36.857 85.812 1.00 30.06 316 SER A C 1
ATOM 2425 O O . SER A 1 316 ? -26.395 35.656 85.554 1.00 29.79 316 SER A O 1
ATOM 2430 N N . ILE A 1 317 ? -26.164 37.812 84.951 1.00 29.42 317 ILE A N 1
ATOM 2431 C CA . ILE A 1 317 ? -25.564 37.497 83.652 1.00 28.96 317 ILE A CA 1
ATOM 2432 C C . ILE A 1 317 ? -24.236 38.248 83.478 1.00 28.88 317 ILE A C 1
ATOM 2433 O O . ILE A 1 317 ? -24.146 39.429 83.782 1.00 28.73 317 ILE A O 1
ATOM 2438 N N . GLY A 1 318 ? -23.213 37.548 82.999 1.00 29.15 318 GLY A N 1
ATOM 2439 C CA . GLY A 1 318 ? -21.926 38.168 82.706 1.00 29.53 318 GLY A CA 1
ATOM 2440 C C . GLY A 1 318 ? -21.552 38.087 81.222 1.00 30.04 318 GLY A C 1
ATOM 2441 O O . GLY A 1 318 ? -21.942 37.144 80.524 1.00 29.65 318 GLY A O 1
ATOM 2442 N N . ILE A 1 319 ? -20.797 39.077 80.743 1.00 30.33 319 ILE A N 1
ATOM 2443 C CA . ILE A 1 319 ? -20.122 38.991 79.426 1.00 30.82 319 ILE A CA 1
ATOM 2444 C C . ILE A 1 319 ? -18.636 39.306 79.572 1.00 30.36 319 ILE A C 1
ATOM 2445 O O . ILE A 1 319 ? -18.265 40.408 80.003 1.00 30.92 319 ILE A O 1
ATOM 2450 N N . SER A 1 320 ? -17.795 38.332 79.235 1.00 29.89 320 SER A N 1
ATOM 2451 C CA . SER A 1 320 ? -16.340 38.464 79.367 1.00 29.85 320 SER A CA 1
ATOM 2452 C C . SER A 1 320 ? -15.650 37.736 78.215 1.00 29.69 320 SER A C 1
ATOM 2453 O O . SER A 1 320 ? -15.624 36.508 78.174 1.00 29.88 320 SER A O 1
ATOM 2456 N N . LEU A 1 321 ? -15.092 38.488 77.282 1.00 29.58 321 LEU A N 1
ATOM 2457 C CA . LEU A 1 321 ? -14.459 37.896 76.100 1.00 29.45 321 LEU A CA 1
ATOM 2458 C C . LEU A 1 321 ? -12.946 37.998 76.198 1.00 30.08 321 LEU A C 1
ATOM 2459 O O . LEU A 1 321 ? -12.388 38.949 76.781 1.00 30.41 321 LEU A O 1
ATOM 2477 N N . ILE A 1 323 ? -9.929 37.165 73.401 1.00 29.01 323 ILE A N 1
ATOM 2478 C CA . ILE A 1 323 ? -9.466 36.691 72.101 1.00 28.65 323 ILE A CA 1
ATOM 2479 C C . ILE A 1 323 ? -8.025 36.203 72.250 1.00 28.41 323 ILE A C 1
ATOM 2480 O O . ILE A 1 323 ? -7.089 36.938 71.973 1.00 27.49 323 ILE A O 1
ATOM 2485 N N . SER A 1 324 ? -7.875 34.955 72.701 1.00 27.91 324 SER A N 1
ATOM 2486 C CA . SER A 1 324 ? -6.587 34.401 73.110 1.00 28.31 324 SER A CA 1
ATOM 2487 C C . SER A 1 324 ? -6.858 33.025 73.689 1.00 28.32 324 SER A C 1
ATOM 2488 O O . SER A 1 324 ? -7.970 32.773 74.151 1.00 28.22 324 SER A O 1
ATOM 2491 N N . PRO A 1 325 ? -5.852 32.122 73.655 1.00 28.71 325 PRO A N 1
ATOM 2492 C CA . PRO A 1 325 ? -6.035 30.786 74.228 1.00 28.88 325 PRO A CA 1
ATOM 2493 C C . PRO A 1 325 ? -6.100 30.810 75.741 1.00 29.37 325 PRO A C 1
ATOM 2494 O O . PRO A 1 325 ? -6.517 29.819 76.358 1.00 30.01 325 PRO A O 1
ATOM 2498 N N . HIS A 1 326 ? -5.704 31.933 76.334 1.00 29.78 326 HIS A N 1
ATOM 2499 C CA . HIS A 1 326 ? -5.798 32.121 77.777 1.00 29.78 326 HIS A CA 1
ATOM 2500 C C . HIS A 1 326 ? -7.266 32.273 78.223 1.00 30.46 326 HIS A C 1
ATOM 2501 O O . HIS A 1 326 ? -8.065 32.896 77.523 1.00 30.63 326 HIS A O 1
ATOM 2508 N N . PRO A 1 327 ? -7.638 31.697 79.385 1.00 30.79 327 PRO A N 1
ATOM 2509 C CA . PRO A 1 327 ? -9.066 31.766 79.750 1.00 31.42 327 PRO A CA 1
ATOM 2510 C C . PRO A 1 327 ? -9.540 33.159 80.163 1.00 31.82 327 PRO A C 1
ATOM 2511 O O . PRO A 1 327 ? -10.731 33.492 80.012 1.00 31.95 327 PRO A O 1
ATOM 2515 N N . SER A 1 328 ? -8.588 33.956 80.646 1.00 31.64 328 SER A N 1
ATOM 2516 C CA . SER A 1 328 ? -8.830 35.207 81.344 1.00 31.49 328 SER A CA 1
ATOM 2517 C C . SER A 1 328 ? -9.530 34.906 82.672 1.00 31.54 328 SER A C 1
ATOM 2518 O O . SER A 1 328 ? -10.117 33.829 82.828 1.00 31.93 328 SER A O 1
ATOM 2521 N N . TYR A 1 329 ? -9.436 35.837 83.621 1.00 31.20 329 TYR A N 1
ATOM 2522 C CA . TYR A 1 329 ? -9.900 35.638 84.998 1.00 31.19 329 TYR A CA 1
ATOM 2523 C C . TYR A 1 329 ? -11.388 35.943 85.248 1.00 30.93 329 TYR A C 1
ATOM 2524 O O . TYR A 1 329 ? -12.066 35.181 85.936 1.00 31.21 329 TYR A O 1
ATOM 2533 N N . PRO A 1 330 ? -11.909 37.050 84.689 1.00 31.07 330 PRO A N 1
ATOM 2534 C CA . PRO A 1 330 ? -13.297 37.405 84.982 1.00 31.03 330 PRO A CA 1
ATOM 2535 C C . PRO A 1 330 ? -14.366 36.326 84.713 1.00 31.08 330 PRO A C 1
ATOM 2536 O O . PRO A 1 330 ? -15.242 36.152 85.559 1.00 31.54 330 PRO A O 1
ATOM 2540 N N . PRO A 1 331 ? -14.296 35.589 83.583 1.00 30.94 331 PRO A N 1
ATOM 2541 C CA . PRO A 1 331 ? -15.342 34.567 83.428 1.00 31.17 331 PRO A CA 1
ATOM 2542 C C . PRO A 1 331 ? -15.323 33.518 84.530 1.00 31.43 331 PRO A C 1
ATOM 2543 O O . PRO A 1 331 ? -16.389 33.046 84.950 1.00 31.30 331 PRO A O 1
ATOM 2547 N N . LEU A 1 332 ? -14.116 33.168 84.982 1.00 31.40 332 LEU A N 1
ATOM 2548 C CA . LEU A 1 332 ? -13.922 32.232 86.067 1.00 31.47 332 LEU A CA 1
ATOM 2549 C C . LEU A 1 332 ? -14.496 32.781 87.374 1.00 31.76 332 LEU A C 1
ATOM 2550 O O . LEU A 1 332 ? -15.156 32.045 88.100 1.00 31.21 332 LEU A O 1
ATOM 2555 N N . GLU A 1 333 ? -14.259 34.069 87.657 1.00 32.48 333 GLU A N 1
ATOM 2556 C CA . GLU A 1 333 ? -14.777 34.721 88.883 1.00 32.68 333 GLU A CA 1
ATOM 2557 C C . GLU A 1 333 ? -16.311 34.749 88.815 1.00 32.66 333 GLU A C 1
ATOM 2558 O O . GLU A 1 333 ? -17.007 34.278 89.731 1.00 32.42 333 GLU A O 1
ATOM 2572 N N . ALA A 1 335 ? -18.438 32.983 87.071 1.00 31.64 335 ALA A N 1
ATOM 2573 C CA . ALA A 1 335 ? -19.082 31.668 87.085 1.00 31.07 335 ALA A CA 1
ATOM 2574 C C . ALA A 1 335 ? -19.239 31.096 88.496 1.00 30.62 335 ALA A C 1
ATOM 2575 O O . ALA A 1 335 ? -20.224 30.409 88.776 1.00 30.00 335 ALA A O 1
ATOM 2577 N N . HIS A 1 336 ? -18.273 31.385 89.367 1.00 30.11 336 HIS A N 1
ATOM 2578 C CA . HIS A 1 336 ? -18.286 30.876 90.744 1.00 29.77 336 HIS A CA 1
ATOM 2579 C C . HIS A 1 336 ? -19.187 31.694 91.670 1.00 29.29 336 HIS A C 1
ATOM 2580 O O . HIS A 1 336 ? -19.406 31.322 92.829 1.00 28.93 336 HIS A O 1
ATOM 2587 N N . PHE A 1 337 ? -19.709 32.803 91.147 1.00 29.04 337 PHE A N 1
ATOM 2588 C CA . PHE A 1 337 ? -20.632 33.655 91.887 1.00 28.74 337 PHE A CA 1
ATOM 2589 C C . PHE A 1 337 ? -22.074 33.564 91.384 1.00 28.93 337 PHE A C 1
ATOM 2590 O O . PHE A 1 337 ? -22.901 34.408 91.711 1.00 29.22 337 PHE A O 1
ATOM 2598 N N . GLY A 1 338 ? -22.367 32.535 90.590 1.00 29.20 338 GLY A N 1
ATOM 2599 C CA . GLY A 1 338 ? -23.729 32.253 90.139 1.00 29.01 338 GLY A CA 1
ATOM 2600 C C . GLY A 1 338 ? -24.179 32.951 88.860 1.00 29.51 338 GLY A C 1
ATOM 2601 O O . GLY A 1 338 ? -25.350 32.865 88.494 1.00 30.10 338 GLY A O 1
ATOM 2602 N N . LEU A 1 339 ? -23.280 33.661 88.185 1.00 29.20 339 LEU A N 1
ATOM 2603 C CA . LEU A 1 339 ? -23.635 34.263 86.913 1.00 29.72 339 LEU A CA 1
ATOM 2604 C C . LEU A 1 339 ? -23.593 33.227 85.781 1.00 30.24 339 LEU A C 1
ATOM 2605 O O . LEU A 1 339 ? -22.702 32.354 85.732 1.00 29.76 339 LEU A O 1
ATOM 2610 N N . ARG A 1 340 ? -24.568 33.325 84.886 1.00 30.35 340 ARG A N 1
ATOM 2611 C CA . ARG A 1 340 ? -24.473 32.679 83.583 1.00 31.29 340 ARG A CA 1
ATOM 2612 C C . ARG A 1 340 ? -23.583 33.581 82.750 1.00 30.86 340 ARG A C 1
ATOM 2613 O O . ARG A 1 340 ? -23.910 34.751 82.563 1.00 31.07 340 ARG A O 1
ATOM 2621 N N . VAL A 1 341 ? -22.460 33.051 82.270 1.00 30.63 341 VAL A N 1
ATOM 2622 C CA . VAL A 1 341 ? -21.404 33.887 81.690 1.00 31.13 341 VAL A CA 1
ATOM 2623 C C . VAL A 1 341 ? -21.190 33.637 80.197 1.00 31.12 341 VAL A C 1
ATOM 2624 O O . VAL A 1 341 ? -20.889 32.506 79.769 1.00 30.85 341 VAL A O 1
ATOM 2628 N N . ILE A 1 342 ? -21.332 34.692 79.406 1.00 30.86 342 ILE A N 1
ATOM 2629 C CA . ILE A 1 342 ? -21.067 34.588 77.971 1.00 30.66 342 ILE A CA 1
ATOM 2630 C C . ILE A 1 342 ? -19.595 34.840 77.700 1.00 30.85 342 ILE A C 1
ATOM 2631 O O . ILE A 1 342 ? -19.054 35.902 78.052 1.00 31.27 342 ILE A O 1
ATOM 2636 N N . THR A 1 343 ? -18.931 33.853 77.109 1.00 30.77 343 THR A N 1
ATOM 2637 C CA . THR A 1 343 ? -17.536 34.022 76.706 1.00 30.54 343 THR A CA 1
ATOM 2638 C C . THR A 1 343 ? -17.271 33.317 75.376 1.00 29.84 343 THR A C 1
ATOM 2639 O O . THR A 1 343 ? -18.209 32.840 74.756 1.00 28.23 343 THR A O 1
ATOM 2643 N N . ASN A 1 344 ? -16.014 33.270 74.933 1.00 29.72 344 ASN A N 1
ATOM 2644 C CA . ASN A 1 344 ? -15.717 32.761 73.594 1.00 30.07 344 ASN A CA 1
ATOM 2645 C C . ASN A 1 344 ? -14.724 31.607 73.538 1.00 30.43 344 ASN A C 1
ATOM 2646 O O . ASN A 1 344 ? -13.756 31.534 74.281 1.00 30.92 344 ASN A O 1
ATOM 2651 N N . LYS A 1 345 ? -14.976 30.712 72.611 1.00 31.20 345 LYS A N 1
ATOM 2652 C CA . LYS A 1 345 ? -14.016 29.710 72.247 1.00 31.80 345 LYS A CA 1
ATOM 2653 C C . LYS A 1 345 ? -12.868 30.442 71.548 1.00 31.57 345 LYS A C 1
ATOM 2654 O O . LYS A 1 345 ? -13.080 31.489 70.937 1.00 32.05 345 LYS A O 1
ATOM 2660 N N . TYR A 1 346 ? -11.649 29.935 71.710 1.00 31.12 346 TYR A N 1
ATOM 2661 C CA . TYR A 1 346 ? -10.527 30.318 70.866 1.00 30.63 346 TYR A CA 1
ATOM 2662 C C . TYR A 1 346 ? -9.599 29.126 70.744 1.00 30.58 346 TYR A C 1
ATOM 2663 O O . TYR A 1 346 ? -8.951 28.747 71.711 1.00 29.46 346 TYR A O 1
ATOM 2672 N N . GLU A 1 347 ? -9.545 28.551 69.543 1.00 31.42 347 GLU A N 1
ATOM 2673 C CA . GLU A 1 347 ? -8.738 27.350 69.251 1.00 32.01 347 GLU A CA 1
ATOM 2674 C C . GLU A 1 347 ? -8.913 26.256 70.302 1.00 32.11 347 GLU A C 1
ATOM 2675 O O . GLU A 1 347 ? -10.022 25.753 70.473 1.00 32.65 347 GLU A O 1
ATOM 2681 N N . ASN A 1 348 ? -7.848 25.907 71.024 1.00 31.89 348 ASN A N 1
ATOM 2682 C CA . ASN A 1 348 ? -7.915 24.814 72.006 1.00 31.90 348 ASN A CA 1
ATOM 2683 C C . ASN A 1 348 ? -8.722 25.162 73.256 1.00 32.16 348 ASN A C 1
ATOM 2684 O O . ASN A 1 348 ? -9.044 24.285 74.063 1.00 32.67 348 ASN A O 1
ATOM 2689 N N . LYS A 1 349 ? -9.045 26.442 73.413 1.00 31.74 349 LYS A N 1
ATOM 2690 C CA . LYS A 1 349 ? -9.814 26.885 74.555 1.00 31.69 349 LYS A CA 1
ATOM 2691 C C . LYS A 1 349 ? -11.323 26.815 74.326 1.00 32.19 349 LYS A C 1
ATOM 2692 O O . LYS A 1 349 ? -11.862 27.494 73.457 1.00 31.40 349 LYS A O 1
ATOM 2698 N N . ASP A 1 350 ? -11.988 26.009 75.147 1.00 32.96 350 ASP A N 1
ATOM 2699 C CA . ASP A 1 350 ? -13.435 26.037 75.277 1.00 33.74 350 ASP A CA 1
ATOM 2700 C C . ASP A 1 350 ? -13.792 25.904 76.764 1.00 33.65 350 ASP A C 1
ATOM 2701 O O . ASP A 1 350 ? -13.701 24.823 77.330 1.00 34.02 350 ASP A O 1
ATOM 2706 N N . LEU A 1 351 ? -14.206 27.001 77.385 1.00 33.59 351 LEU A N 1
ATOM 2707 C CA . LEU A 1 351 ? -14.511 27.021 78.824 1.00 33.99 351 LEU A CA 1
ATOM 2708 C C . LEU A 1 351 ? -15.865 26.444 79.213 1.00 34.94 351 LEU A C 1
ATOM 2709 O O . LEU A 1 351 ? -16.222 26.479 80.395 1.00 35.47 351 LEU A O 1
ATOM 2714 N N . SER A 1 352 ? -16.616 25.913 78.241 1.00 35.75 352 SER A N 1
ATOM 2715 C CA . SER A 1 352 ? -17.983 25.426 78.503 1.00 36.33 352 SER A CA 1
ATOM 2716 C C . SER A 1 352 ? -17.935 24.100 79.238 1.00 36.43 352 SER A C 1
ATOM 2717 O O . SER A 1 352 ? -18.902 23.704 79.879 1.00 36.25 352 SER A O 1
ATOM 2720 N N . ASN A 1 353 ? -16.796 23.423 79.114 1.00 36.69 353 ASN A N 1
ATOM 2721 C CA . ASN A 1 353 ? -16.534 22.164 79.801 1.00 37.02 353 ASN A CA 1
ATOM 2722 C C . ASN A 1 353 ? -15.998 22.347 81.228 1.00 36.32 353 ASN A C 1
ATOM 2723 O O . ASN A 1 353 ? -16.021 21.406 82.019 1.00 36.40 353 ASN A O 1
ATOM 2728 N N . TRP A 1 354 ? -15.525 23.556 81.538 1.00 35.64 354 TRP A N 1
ATOM 2729 C CA . TRP A 1 354 ? -14.979 23.893 82.859 1.00 35.14 354 TRP A CA 1
ATOM 2730 C C . TRP A 1 354 ? -16.058 24.064 83.928 1.00 34.72 354 TRP A C 1
ATOM 2731 O O . TRP A 1 354 ? -15.878 23.631 85.064 1.00 34.88 354 TRP A O 1
ATOM 2742 N N . HIS A 1 355 ? -17.173 24.699 83.569 1.00 34.38 355 HIS A N 1
ATOM 2743 C CA . HIS A 1 355 ? -18.210 25.047 84.542 1.00 33.72 355 HIS A CA 1
ATOM 2744 C C . HIS A 1 355 ? -19.582 25.180 83.877 1.00 33.35 355 HIS A C 1
ATOM 2745 O O . HIS A 1 355 ? -19.691 25.772 82.791 1.00 33.48 355 HIS A O 1
ATOM 2752 N N . SER A 1 356 ? -20.621 24.656 84.533 1.00 32.36 356 SER A N 1
ATOM 2753 C CA . SER A 1 356 ? -21.983 24.668 83.972 1.00 31.64 356 SER A CA 1
ATOM 2754 C C . SER A 1 356 ? -22.572 26.066 83.750 1.00 31.66 356 SER A C 1
ATOM 2755 O O . SER A 1 356 ? -23.509 26.219 82.980 1.00 31.43 356 SER A O 1
ATOM 2758 N N . ASN A 1 357 ? -22.022 27.072 84.424 1.00 31.80 357 ASN A N 1
ATOM 2759 C CA . ASN A 1 357 ? -22.491 28.447 84.285 1.00 32.01 357 ASN A CA 1
ATOM 2760 C C . ASN A 1 357 ? -21.879 29.158 83.077 1.00 32.23 357 ASN A C 1
ATOM 2761 O O . ASN A 1 357 ? -22.313 30.247 82.714 1.00 32.25 357 ASN A O 1
ATOM 2766 N N . ILE A 1 358 ? -20.877 28.557 82.450 1.00 32.62 358 ILE A N 1
ATOM 2767 C CA . ILE A 1 358 ? -20.219 29.240 81.342 1.00 33.40 358 ILE A CA 1
ATOM 2768 C C . ILE A 1 358 ? -20.862 28.911 79.991 1.00 33.85 358 ILE A C 1
ATOM 2769 O O . ILE A 1 358 ? -20.976 27.737 79.616 1.00 34.05 358 ILE A O 1
ATOM 2774 N N . VAL A 1 359 ? -21.307 29.940 79.269 1.00 34.32 359 VAL A N 1
ATOM 2775 C CA . VAL A 1 359 ? -21.745 29.721 77.892 1.00 35.36 359 VAL A CA 1
ATOM 2776 C C . VAL A 1 359 ? -20.694 30.188 76.891 1.00 35.31 359 VAL A C 1
ATOM 2777 O O . VAL A 1 359 ? -20.339 31.367 76.844 1.00 35.28 359 VAL A O 1
ATOM 2781 N N . SER A 1 360 ? -20.198 29.240 76.104 1.00 35.67 360 SER A N 1
ATOM 2782 C CA . SER A 1 360 ? -19.137 29.489 75.143 1.00 36.25 360 SER A CA 1
ATOM 2783 C C . SER A 1 360 ? -19.664 29.589 73.698 1.00 36.48 360 SER A C 1
ATOM 2784 O O . SER A 1 360 ? -20.321 28.682 73.197 1.00 36.40 360 SER A O 1
ATOM 2787 N N . LEU A 1 361 ? -19.396 30.712 73.050 1.00 36.95 361 LEU A N 1
ATOM 2788 C CA . LEU A 1 361 ? -19.780 30.915 71.655 1.00 38.13 361 LEU A CA 1
ATOM 2789 C C . LEU A 1 361 ? -18.656 30.544 70.663 1.00 38.37 361 LEU A C 1
ATOM 2790 O O . LEU A 1 361 ? -17.541 31.044 70.759 1.00 38.47 361 LEU A O 1
ATOM 2795 N N . GLU A 1 362 ? -18.958 29.639 69.740 1.00 39.18 362 GLU A N 1
ATOM 2796 C CA . GLU A 1 362 ? -18.034 29.274 68.641 1.00 40.32 362 GLU A CA 1
ATOM 2797 C C . GLU A 1 362 ? -18.013 30.323 67.518 1.00 39.88 362 GLU A C 1
ATOM 2798 O O . GLU A 1 362 ? -16.963 30.600 66.945 1.00 40.29 362 GLU A O 1
ATOM 2804 N N . GLN A 1 363 ? -19.181 30.897 67.231 1.00 39.37 363 GLN A N 1
ATOM 2805 C CA . GLN A 1 363 ? -19.354 31.921 66.207 1.00 39.30 363 GLN A CA 1
ATOM 2806 C C . GLN A 1 363 ? -19.585 33.254 66.911 1.00 38.81 363 GLN A C 1
ATOM 2807 O O . GLN A 1 363 ? -20.661 33.499 67.453 1.00 38.82 363 GLN A O 1
ATOM 2813 N N . LEU A 1 364 ? -18.569 34.112 66.908 1.00 38.20 364 LEU A N 1
ATOM 2814 C CA . LEU A 1 364 ? -18.603 35.326 67.725 1.00 37.51 364 LEU A CA 1
ATOM 2815 C C . LEU A 1 364 ? -18.887 36.577 66.894 1.00 36.62 364 LEU A C 1
ATOM 2816 O O . LEU A 1 364 ? -17.986 37.158 66.290 1.00 37.37 364 LEU A O 1
ATOM 2821 N N . ASN A 1 365 ? -20.156 36.962 66.834 1.00 34.86 365 ASN A N 1
ATOM 2822 C CA . ASN A 1 365 ? -20.585 38.183 66.154 1.00 33.06 365 ASN A CA 1
ATOM 2823 C C . ASN A 1 365 ? -21.640 38.868 67.022 1.00 32.21 365 ASN A C 1
ATOM 2824 O O . ASN A 1 365 ? -22.188 38.226 67.924 1.00 32.13 365 ASN A O 1
ATOM 2829 N N . PRO A 1 366 ? -21.934 40.163 66.772 1.00 31.50 366 PRO A N 1
ATOM 2830 C CA . PRO A 1 366 ? -22.902 40.845 67.653 1.00 30.77 366 PRO A CA 1
ATOM 2831 C C . PRO A 1 366 ? -24.268 40.131 67.725 1.00 30.32 366 PRO A C 1
ATOM 2832 O O . PRO A 1 366 ? -24.907 40.131 68.779 1.00 29.81 366 PRO A O 1
ATOM 2836 N N . GLU A 1 367 ? -24.701 39.529 66.614 1.00 29.62 367 GLU A N 1
ATOM 2837 C CA . GLU A 1 367 ? -25.992 38.832 66.581 1.00 29.48 367 GLU A CA 1
ATOM 2838 C C . GLU A 1 367 ? -26.066 37.624 67.529 1.00 29.50 367 GLU A C 1
ATOM 2839 O O . GLU A 1 367 ? -27.026 37.505 68.269 1.00 29.72 367 GLU A O 1
ATOM 2845 N N . ASN A 1 368 ? -25.066 36.745 67.514 1.00 29.46 368 ASN A N 1
ATOM 2846 C CA . ASN A 1 368 ? -25.069 35.577 68.400 1.00 29.40 368 ASN A CA 1
ATOM 2847 C C . ASN A 1 368 ? -24.971 35.940 69.866 1.00 28.91 368 ASN A C 1
ATOM 2848 O O . ASN A 1 368 ? -25.609 35.315 70.710 1.00 28.80 368 ASN A O 1
ATOM 2853 N N . ILE A 1 369 ? -24.173 36.955 70.164 1.00 28.88 369 ILE A N 1
ATOM 2854 C CA . ILE A 1 369 ? -24.055 37.426 71.523 1.00 28.62 369 ILE A CA 1
ATOM 2855 C C . ILE A 1 369 ? -25.391 37.976 71.997 1.00 29.13 369 ILE A C 1
ATOM 2856 O O . ILE A 1 369 ? -25.816 37.665 73.111 1.00 29.00 369 ILE A O 1
ATOM 2861 N N . ALA A 1 370 ? -26.056 38.759 71.140 1.00 29.11 370 ALA A N 1
ATOM 2862 C CA . ALA A 1 370 ? -27.368 39.336 71.464 1.00 29.38 370 ALA A CA 1
ATOM 2863 C C . ALA A 1 370 ? -28.455 38.268 71.634 1.00 29.57 370 ALA A C 1
ATOM 2864 O O . ALA A 1 370 ? -29.235 38.332 72.571 1.00 28.86 370 ALA A O 1
ATOM 2866 N N . GLU A 1 371 ? -28.489 37.293 70.731 1.00 30.19 371 GLU A N 1
ATOM 2867 C CA . GLU A 1 371 ? -29.414 36.159 70.836 1.00 31.55 371 GLU A CA 1
ATOM 2868 C C . GLU A 1 371 ? -29.252 35.379 72.156 1.00 31.66 371 GLU A C 1
ATOM 2869 O O . GLU A 1 371 ? -30.240 35.110 72.856 1.00 31.70 371 GLU A O 1
ATOM 2875 N N . THR A 1 372 ? -28.006 35.037 72.479 1.00 31.26 372 THR A N 1
ATOM 2876 C CA . THR A 1 372 ? -27.653 34.324 73.687 1.00 31.09 372 THR A CA 1
ATOM 2877 C C . THR A 1 372 ? -28.067 35.100 74.951 1.00 31.43 372 THR A C 1
ATOM 2878 O O . THR A 1 372 ? -28.560 34.519 75.925 1.00 31.69 372 THR A O 1
ATOM 2882 N N . LEU A 1 373 ? -27.871 36.409 74.917 1.00 31.09 373 LEU A N 1
ATOM 2883 C CA . LEU A 1 373 ? -28.237 37.285 76.007 1.00 30.91 373 LEU A CA 1
ATOM 2884 C C . LEU A 1 373 ? -29.764 37.322 76.216 1.00 30.83 373 LEU A C 1
ATOM 2885 O O . LEU A 1 373 ? -30.230 37.395 77.359 1.00 30.78 373 LEU A O 1
ATOM 2890 N N . VAL A 1 374 ? -30.535 37.230 75.128 1.00 30.12 374 VAL A N 1
ATOM 2891 C CA . VAL A 1 374 ? -31.993 37.111 75.222 1.00 29.68 374 VAL A CA 1
ATOM 2892 C C . VAL A 1 374 ? -32.401 35.780 75.874 1.00 30.08 374 VAL A C 1
ATOM 2893 O O . VAL A 1 374 ? -33.285 35.753 76.724 1.00 28.86 374 VAL A O 1
ATOM 2897 N N . GLU A 1 375 ? -31.747 34.686 75.480 1.00 30.59 375 GLU A N 1
ATOM 2898 C CA . GLU A 1 375 ? -32.084 33.358 76.011 1.00 31.37 375 GLU A CA 1
ATOM 2899 C C . GLU A 1 375 ? -31.763 33.318 77.501 1.00 31.25 375 GLU A C 1
ATOM 2900 O O . GLU A 1 375 ? -32.532 32.777 78.297 1.00 30.68 375 GLU A O 1
ATOM 2906 N N . LEU A 1 376 ? -30.624 33.904 77.865 1.00 31.38 376 LEU A N 1
ATOM 2907 C CA . LEU A 1 376 ? -30.207 33.984 79.261 1.00 31.78 376 LEU A CA 1
ATOM 2908 C C . LEU A 1 376 ? -31.125 34.862 80.117 1.00 32.11 376 LEU A C 1
ATOM 2909 O O . LEU A 1 376 ? -31.460 34.473 81.238 1.00 31.61 376 LEU A O 1
ATOM 2914 N N . CYS A 1 377 ? -31.530 36.022 79.586 1.00 32.80 377 CYS A N 1
ATOM 2915 C CA . CYS A 1 377 ? -32.516 36.885 80.250 1.00 34.70 377 CYS A CA 1
ATOM 2916 C C . CYS A 1 377 ? -33.851 36.190 80.504 1.00 35.94 377 CYS A C 1
ATOM 2917 O O . CYS A 1 377 ? -34.426 36.338 81.585 1.00 35.53 377 CYS A O 1
ATOM 2928 N N . SER A 1 379 ? -34.172 32.847 80.699 1.00 43.02 379 SER A N 1
ATOM 2929 C CA . SER A 1 379 ? -33.840 31.817 81.704 1.00 44.81 379 SER A CA 1
ATOM 2930 C C . SER A 1 379 ? -34.004 32.273 83.157 1.00 45.71 379 SER A C 1
ATOM 2931 O O . SER A 1 379 ? -34.389 31.473 84.005 1.00 45.81 379 SER A O 1
ATOM 2934 N N . PHE A 1 380 ? -33.674 33.542 83.434 1.00 47.12 380 PHE A N 1
ATOM 2935 C CA . PHE A 1 380 ? -33.786 34.155 84.771 1.00 48.27 380 PHE A CA 1
ATOM 2936 C C . PHE A 1 380 ? -35.205 33.994 85.298 1.00 48.98 380 PHE A C 1
ATOM 2937 O O . PHE A 1 380 ? -35.462 34.159 86.491 1.00 49.19 380 PHE A O 1
ATOM 2945 N N . ASN A 1 381 ? -36.111 33.634 84.389 1.00 49.92 381 ASN A N 1
ATOM 2946 C CA . ASN A 1 381 ? -37.521 33.403 84.688 1.00 50.49 381 ASN A CA 1
ATOM 2947 C C . ASN A 1 381 ? -38.222 34.701 85.099 1.00 51.39 381 ASN A C 1
ATOM 2948 O O . ASN A 1 381 ? -37.974 35.761 84.496 1.00 51.94 381 ASN A O 1
ATOM 2953 N N . GLU A 1 389 ? -24.023 24.747 89.204 1.00 38.05 389 GLU A N 1
ATOM 2954 C CA . GLU A 1 389 ? -24.252 23.473 89.881 1.00 38.41 389 GLU A CA 1
ATOM 2955 C C . GLU A 1 389 ? -23.171 22.432 89.598 1.00 38.10 389 GLU A C 1
ATOM 2956 O O . GLU A 1 389 ? -22.931 21.574 90.441 1.00 38.36 389 GLU A O 1
ATOM 2962 N N . SER A 1 390 ? -22.526 22.496 88.430 1.00 37.63 390 SER A N 1
ATOM 2963 C CA . SER A 1 390 ? -21.452 21.552 88.095 1.00 37.14 390 SER A CA 1
ATOM 2964 C C . SER A 1 390 ? -20.154 22.257 87.743 1.00 36.96 390 SER A C 1
ATOM 2965 O O . SER A 1 390 ? -20.122 23.112 86.865 1.00 37.08 390 SER A O 1
ATOM 2968 N N . SER A 1 391 ? -19.079 21.867 88.416 1.00 36.85 391 SER A N 1
ATOM 2969 C CA . SER A 1 391 ? -17.760 22.456 88.189 1.00 36.76 391 SER A CA 1
ATOM 2970 C C . SER A 1 391 ? -16.714 21.376 87.898 1.00 36.60 391 SER A C 1
ATOM 2971 O O . SER A 1 391 ? -16.665 20.349 88.565 1.00 36.20 391 SER A O 1
ATOM 2974 N N . ASN A 1 392 ? -15.892 21.613 86.883 1.00 36.59 392 ASN A N 1
ATOM 2975 C CA . ASN A 1 392 ? -14.784 20.718 86.575 1.00 36.78 392 ASN A CA 1
ATOM 2976 C C . ASN A 1 392 ? -13.474 21.497 86.637 1.00 36.44 392 ASN A C 1
ATOM 2977 O O . ASN A 1 392 ? -12.530 21.227 85.912 1.00 36.34 392 ASN A O 1
ATOM 2998 N N . PHE A 1 395 ? -9.435 22.971 90.727 1.00 36.96 395 PHE A N 1
ATOM 2999 C CA . PHE A 1 395 ? -8.122 23.597 90.926 1.00 36.44 395 PHE A CA 1
ATOM 3000 C C . PHE A 1 395 ? -8.221 25.086 91.276 1.00 36.16 395 PHE A C 1
ATOM 3001 O O . PHE A 1 395 ? -7.353 25.623 91.970 1.00 35.92 395 PHE A O 1
ATOM 3009 N N . TYR A 1 396 ? -9.281 25.735 90.800 1.00 35.74 396 TYR A N 1
ATOM 3010 C CA . TYR A 1 396 ? -9.396 27.181 90.879 1.00 35.89 396 TYR A CA 1
ATOM 3011 C C . TYR A 1 396 ? -9.609 27.681 92.306 1.00 36.55 396 TYR A C 1
ATOM 3012 O O . TYR A 1 396 ? -9.136 28.756 92.668 1.00 36.30 396 TYR A O 1
ATOM 3021 N N . ILE A 1 397 ? -10.295 26.886 93.116 1.00 37.39 397 ILE A N 1
ATOM 3022 C CA . ILE A 1 397 ? -10.562 27.256 94.499 1.00 38.68 397 ILE A CA 1
ATOM 3023 C C . ILE A 1 397 ? -9.726 26.388 95.461 1.00 39.42 397 ILE A C 1
ATOM 3024 O O . ILE A 1 397 ? -9.473 25.220 95.184 1.00 39.80 397 ILE A O 1
ATOM 3029 N N . ASN A 1 398 ? -9.270 26.974 96.565 1.00 40.44 398 ASN A N 1
ATOM 3030 C CA . ASN A 1 398 ? -8.260 26.355 97.467 1.00 41.51 398 ASN A CA 1
ATOM 3031 C C . ASN A 1 398 ? -6.855 26.189 96.842 1.00 41.47 398 ASN A C 1
ATOM 3032 O O . ASN A 1 398 ? -6.609 25.313 95.999 1.00 41.19 398 ASN A O 1
ATOM 3037 N N . GLU A 1 402 ? 0.753 26.674 94.810 1.00 45.17 402 GLU A N 1
ATOM 3038 C CA . GLU A 1 402 ? 0.424 27.383 93.572 1.00 45.22 402 GLU A CA 1
ATOM 3039 C C . GLU A 1 402 ? 1.640 27.573 92.658 1.00 45.05 402 GLU A C 1
ATOM 3040 O O . GLU A 1 402 ? 1.537 27.475 91.415 1.00 44.74 402 GLU A O 1
ATOM 3046 N N . PHE A 1 403 ? 2.772 27.890 93.289 1.00 44.58 403 PHE A N 1
ATOM 3047 C CA . PHE A 1 403 ? 4.059 27.992 92.618 1.00 43.97 403 PHE A CA 1
ATOM 3048 C C . PHE A 1 403 ? 5.014 26.969 93.237 1.00 43.59 403 PHE A C 1
ATOM 3049 O O . PHE A 1 403 ? 6.159 27.293 93.556 1.00 43.58 403 PHE A O 1
ATOM 3057 N N . SER A 1 404 ? 4.535 25.737 93.406 1.00 42.76 404 SER A N 1
ATOM 3058 C CA . SER A 1 404 ? 5.323 24.652 94.002 1.00 42.09 404 SER A CA 1
ATOM 3059 C C . SER A 1 404 ? 6.559 24.283 93.183 1.00 41.21 404 SER A C 1
ATOM 3060 O O . SER A 1 404 ? 7.551 23.810 93.731 1.00 41.51 404 SER A O 1
ATOM 3063 N N . PHE A 1 405 ? 6.490 24.514 91.875 1.00 39.88 405 PHE A N 1
ATOM 3064 C CA . PHE A 1 405 ? 7.560 24.163 90.947 1.00 38.79 405 PHE A CA 1
ATOM 3065 C C . PHE A 1 405 ? 8.768 25.097 91.012 1.00 38.40 405 PHE A C 1
ATOM 3066 O O . PHE A 1 405 ? 9.739 24.904 90.276 1.00 37.72 405 PHE A O 1
ATOM 3074 N N . ILE A 1 406 ? 8.696 26.116 91.862 1.00 38.03 406 ILE A N 1
ATOM 3075 C CA . ILE A 1 406 ? 9.761 27.113 91.959 1.00 38.08 406 ILE A CA 1
ATOM 3076 C C . ILE A 1 406 ? 11.056 26.494 92.501 1.00 37.99 406 ILE A C 1
ATOM 3077 O O . ILE A 1 406 ? 12.139 26.769 91.996 1.00 37.95 406 ILE A O 1
ATOM 3082 N N . LYS A 1 407 ? 10.936 25.631 93.502 1.00 38.03 407 LYS A N 1
ATOM 3083 C CA . LYS A 1 407 ? 12.104 24.920 94.021 1.00 38.09 407 LYS A CA 1
ATOM 3084 C C . LYS A 1 407 ? 12.732 24.013 92.958 1.00 37.97 407 LYS A C 1
ATOM 3085 O O . LYS A 1 407 ? 13.957 23.941 92.833 1.00 37.94 407 LYS A O 1
ATOM 3091 N N . GLU A 1 408 ? 11.891 23.367 92.160 1.00 37.85 408 GLU A N 1
ATOM 3092 C CA . GLU A 1 408 ? 12.384 22.572 91.053 1.00 38.03 408 GLU A CA 1
ATOM 3093 C C . GLU A 1 408 ? 13.166 23.428 90.033 1.00 37.87 408 GLU A C 1
ATOM 3094 O O . GLU A 1 408 ? 14.189 22.985 89.507 1.00 37.90 408 GLU A O 1
ATOM 3100 N N . ILE A 1 409 ? 12.705 24.658 89.787 1.00 37.79 409 ILE A N 1
ATOM 3101 C CA . ILE A 1 409 ? 13.402 25.604 88.898 1.00 37.61 409 ILE A CA 1
ATOM 3102 C C . ILE A 1 409 ? 14.690 26.154 89.529 1.00 38.27 409 ILE A C 1
ATOM 3103 O O . ILE A 1 409 ? 15.698 26.277 88.847 1.00 38.01 409 ILE A O 1
ATOM 3108 N N . GLU A 1 410 ? 14.642 26.482 90.819 1.00 39.12 410 GLU A N 1
ATOM 3109 C CA . GLU A 1 410 ? 15.817 26.926 91.574 1.00 40.48 410 GLU A CA 1
ATOM 3110 C C . GLU A 1 410 ? 17.025 25.995 91.389 1.00 41.36 410 GLU A C 1
ATOM 3111 O O . GLU A 1 410 ? 18.157 26.460 91.264 1.00 41.30 410 GLU A O 1
ATOM 3117 N N . GLU A 1 411 ? 16.773 24.685 91.367 1.00 42.53 411 GLU A N 1
ATOM 3118 C CA . GLU A 1 411 ? 17.838 23.688 91.221 1.00 43.89 411 GLU A CA 1
ATOM 3119 C C . GLU A 1 411 ? 18.376 23.537 89.791 1.00 44.64 411 GLU A C 1
ATOM 3120 O O . GLU A 1 411 ? 19.449 22.959 89.594 1.00 45.18 411 GLU A O 1
ATOM 3126 N N . LYS A 1 412 ? 17.642 24.042 88.803 1.00 45.24 412 LYS A N 1
ATOM 3127 C CA . LYS A 1 412 ? 18.073 23.970 87.404 1.00 46.16 412 LYS A CA 1
ATOM 3128 C C . LYS A 1 412 ? 18.790 25.238 86.915 1.00 46.86 412 LYS A C 1
ATOM 3129 O O . LYS A 1 412 ? 19.504 25.208 85.905 1.00 47.10 412 LYS A O 1
ATOM 3135 N N . LEU A 1 413 ? 18.593 26.349 87.618 1.00 47.24 413 LEU A N 1
ATOM 3136 C CA . LEU A 1 413 ? 19.251 27.600 87.257 1.00 47.77 413 LEU A CA 1
ATOM 3137 C C . LEU A 1 413 ? 20.641 27.693 87.899 1.00 48.18 413 LEU A C 1
ATOM 3138 O O . LEU A 1 413 ? 21.594 28.138 87.247 1.00 48.58 413 LEU A O 1
ATOM 3144 N N . PHE B 1 26 ? -11.675 60.389 73.801 1.00 24.36 26 PHE B N 1
ATOM 3145 C CA . PHE B 1 26 ? -12.581 59.660 72.865 1.00 24.42 26 PHE B CA 1
ATOM 3146 C C . PHE B 1 26 ? -12.275 58.163 72.818 1.00 24.78 26 PHE B C 1
ATOM 3147 O O . PHE B 1 26 ? -11.116 57.757 72.830 1.00 25.19 26 PHE B O 1
ATOM 3155 N N . ILE B 1 27 ? -13.319 57.348 72.757 1.00 24.78 27 ILE B N 1
ATOM 3156 C CA . ILE B 1 27 ? -13.149 55.916 72.590 1.00 25.21 27 ILE B CA 1
ATOM 3157 C C . ILE B 1 27 ? -14.090 55.398 71.501 1.00 25.47 27 ILE B C 1
ATOM 3158 O O . ILE B 1 27 ? -15.192 55.924 71.316 1.00 25.51 27 ILE B O 1
ATOM 3163 N N . GLU B 1 28 ? -13.640 54.383 70.771 1.00 25.37 28 GLU B N 1
ATOM 3164 C CA . GLU B 1 28 ? -14.472 53.769 69.759 1.00 25.85 28 GLU B CA 1
ATOM 3165 C C . GLU B 1 28 ? -15.612 53.024 70.430 1.00 25.61 28 GLU B C 1
ATOM 3166 O O . GLU B 1 28 ? -15.420 52.335 71.437 1.00 25.55 28 GLU B O 1
ATOM 3172 N N . THR B 1 29 ? -16.800 53.188 69.861 1.00 25.52 29 THR B N 1
ATOM 3173 C CA . THR B 1 29 ? -18.042 52.683 70.432 1.00 25.62 29 THR B CA 1
ATOM 3174 C C . THR B 1 29 ? -18.759 51.821 69.398 1.00 25.62 29 THR B C 1
ATOM 3175 O O . THR B 1 29 ? -19.689 51.067 69.711 1.00 25.91 29 THR B O 1
ATOM 3179 N N . SER B 1 30 ? -18.310 51.949 68.159 1.00 25.30 30 SER B N 1
ATOM 3180 C CA . SER B 1 30 ? -18.847 51.183 67.065 1.00 25.28 30 SER B CA 1
ATOM 3181 C C . SER B 1 30 ? -17.699 50.612 66.241 1.00 24.94 30 SER B C 1
ATOM 3182 O O . SER B 1 30 ? -16.548 51.024 66.390 1.00 25.09 30 SER B O 1
ATOM 3185 N N . ILE B 1 31 ? -18.029 49.645 65.391 1.00 24.17 31 ILE B N 1
ATOM 3186 C CA . ILE B 1 31 ? -17.076 49.036 64.486 1.00 23.51 31 ILE B CA 1
ATOM 3187 C C . ILE B 1 31 ? -17.464 49.474 63.077 1.00 23.12 31 ILE B C 1
ATOM 3188 O O . ILE B 1 31 ? -18.465 49.026 62.545 1.00 22.74 31 ILE B O 1
ATOM 3193 N N . PRO B 1 32 ? -16.685 50.395 62.490 1.00 23.09 32 PRO B N 1
ATOM 3194 C CA . PRO B 1 32 ? -17.040 50.984 61.195 1.00 23.06 32 PRO B CA 1
ATOM 3195 C C . PRO B 1 32 ? -17.105 49.997 60.018 1.00 22.80 32 PRO B C 1
ATOM 3196 O O . PRO B 1 32 ? -17.798 50.271 59.041 1.00 22.55 32 PRO B O 1
ATOM 3200 N N . GLU B 1 33 ? -16.408 48.868 60.111 1.00 22.62 33 GLU B N 1
ATOM 3201 C CA . GLU B 1 33 ? -16.368 47.908 58.999 1.00 22.58 33 GLU B CA 1
ATOM 3202 C C . GLU B 1 33 ? -17.722 47.216 58.792 1.00 22.24 33 GLU B C 1
ATOM 3203 O O . GLU B 1 33 ? -18.029 46.741 57.694 1.00 22.32 33 GLU B O 1
ATOM 3209 N N . ILE B 1 34 ? -18.523 47.172 59.847 1.00 21.92 34 ILE B N 1
ATOM 3210 C CA . ILE B 1 34 ? -19.749 46.386 59.826 1.00 22.07 34 ILE B CA 1
ATOM 3211 C C . ILE B 1 34 ? -21.023 47.225 59.892 1.00 22.09 34 ILE B C 1
ATOM 3212 O O . ILE B 1 34 ? -22.086 46.717 60.258 1.00 22.22 34 ILE B O 1
ATOM 3217 N N . THR B 1 35 ? -20.901 48.497 59.526 1.00 22.14 35 THR B N 1
ATOM 3218 C CA . THR B 1 35 ? -22.032 49.412 59.395 1.00 22.60 35 THR B CA 1
ATOM 3219 C C . THR B 1 35 ? -23.124 48.776 58.539 1.00 21.89 35 THR B C 1
ATOM 3220 O O . THR B 1 35 ? -22.831 48.287 57.454 1.00 21.89 35 THR B O 1
ATOM 3224 N N . PRO B 1 36 ? -24.381 48.772 59.022 1.00 21.56 36 PRO B N 1
ATOM 3225 C CA . PRO B 1 36 ? -25.440 48.072 58.298 1.00 21.58 36 PRO B CA 1
ATOM 3226 C C . PRO B 1 36 ? -25.497 48.379 56.796 1.00 21.62 36 PRO B C 1
ATOM 3227 O O . PRO B 1 36 ? -25.258 49.501 56.349 1.00 20.96 36 PRO B O 1
ATOM 3231 N N . PHE B 1 37 ? -25.809 47.337 56.049 1.00 22.34 37 PHE B N 1
ATOM 3232 C CA . PHE B 1 37 ? -25.781 47.316 54.613 1.00 23.28 37 PHE B CA 1
ATOM 3233 C C . PHE B 1 37 ? -27.200 46.916 54.223 1.00 24.56 37 PHE B C 1
ATOM 3234 O O . PHE B 1 37 ? -27.480 45.761 53.932 1.00 24.01 37 PHE B O 1
ATOM 3242 N N . ASN B 1 38 ? -28.097 47.899 54.259 1.00 27.17 38 ASN B N 1
ATOM 3243 C CA . ASN B 1 38 ? -29.547 47.682 54.113 1.00 29.03 38 ASN B CA 1
ATOM 3244 C C . ASN B 1 38 ? -30.008 47.543 52.686 1.00 29.57 38 ASN B C 1
ATOM 3245 O O . ASN B 1 38 ? -29.572 48.293 51.807 1.00 30.55 38 ASN B O 1
ATOM 3250 N N . ALA B 1 39 ? -30.913 46.589 52.484 1.00 29.56 39 ALA B N 1
ATOM 3251 C CA . ALA B 1 39 ? -31.434 46.249 51.172 1.00 29.31 39 ALA B CA 1
ATOM 3252 C C . ALA B 1 39 ? -32.917 46.544 51.110 1.00 29.18 39 ALA B C 1
ATOM 3253 O O . ALA B 1 39 ? -33.585 46.622 52.148 1.00 29.20 39 ALA B O 1
ATOM 3255 N N . ARG B 1 40 ? -33.419 46.724 49.887 1.00 28.50 40 ARG B N 1
ATOM 3256 C CA . ARG B 1 40 ? -34.853 46.791 49.613 1.00 28.20 40 ARG B CA 1
ATOM 3257 C C . ARG B 1 40 ? -35.115 45.886 48.407 1.00 28.49 40 ARG B C 1
ATOM 3258 O O . ARG B 1 40 ? -34.202 45.588 47.625 1.00 28.11 40 ARG B O 1
ATOM 3266 N N . THR B 1 41 ? -36.360 45.464 48.241 1.00 28.50 41 THR B N 1
ATOM 3267 C CA . THR B 1 41 ? -36.702 44.561 47.151 1.00 28.92 41 THR B CA 1
ATOM 3268 C C . THR B 1 41 ? -36.631 45.245 45.780 1.00 29.73 41 THR B C 1
ATOM 3269 O O . THR B 1 41 ? -36.473 46.466 45.683 1.00 29.78 41 THR B O 1
ATOM 3273 N N . SER B 1 42 ? -36.770 44.441 44.731 1.00 30.54 42 SER B N 1
ATOM 3274 C CA . SER B 1 42 ? -36.602 44.885 43.357 1.00 31.25 42 SER B CA 1
ATOM 3275 C C . SER B 1 42 ? -37.353 43.892 42.480 1.00 31.95 42 SER B C 1
ATOM 3276 O O . SER B 1 42 ? -37.556 42.746 42.879 1.00 31.65 42 SER B O 1
ATOM 3279 N N . SER B 1 43 ? -37.773 44.344 41.300 1.00 33.13 43 SER B N 1
ATOM 3280 C CA . SER B 1 43 ? -38.500 43.503 40.340 1.00 34.31 43 SER B CA 1
ATOM 3281 C C . SER B 1 43 ? -37.609 42.827 39.293 1.00 34.66 43 SER B C 1
ATOM 3282 O O . SER B 1 43 ? -38.067 41.949 38.558 1.00 34.83 43 SER B O 1
ATOM 3285 N N . ILE B 1 44 ? -36.351 43.243 39.211 1.00 35.20 44 ILE B N 1
ATOM 3286 C CA . ILE B 1 44 ? -35.433 42.695 38.212 1.00 36.04 44 ILE B CA 1
ATOM 3287 C C . ILE B 1 44 ? -35.380 41.160 38.277 1.00 36.55 44 ILE B C 1
ATOM 3288 O O . ILE B 1 44 ? -35.362 40.576 39.376 1.00 36.36 44 ILE B O 1
ATOM 3293 N N . LYS B 1 45 ? -35.348 40.528 37.100 1.00 36.90 45 LYS B N 1
ATOM 3294 C CA . LYS B 1 45 ? -35.722 39.122 36.956 1.00 37.51 45 LYS B CA 1
ATOM 3295 C C . LYS B 1 45 ? -34.614 38.058 36.893 1.00 37.57 45 LYS B C 1
ATOM 3296 O O . LYS B 1 45 ? -34.681 37.069 37.630 1.00 38.90 45 LYS B O 1
ATOM 3302 N N . GLY B 1 46 ? -33.621 38.215 36.029 1.00 36.58 46 GLY B N 1
ATOM 3303 C CA . GLY B 1 46 ? -32.669 37.114 35.834 1.00 35.84 46 GLY B CA 1
ATOM 3304 C C . GLY B 1 46 ? -31.647 36.939 36.957 1.00 35.64 46 GLY B C 1
ATOM 3305 O O . GLY B 1 46 ? -31.743 37.575 38.010 1.00 35.60 46 GLY B O 1
ATOM 3306 N N . LYS B 1 47 ? -30.678 36.056 36.736 1.00 34.90 47 LYS B N 1
ATOM 3307 C CA . LYS B 1 47 ? -29.534 35.957 37.617 1.00 34.48 47 LYS B CA 1
ATOM 3308 C C . LYS B 1 47 ? -28.650 37.184 37.417 1.00 33.39 47 LYS B C 1
ATOM 3309 O O . LYS B 1 47 ? -28.508 37.686 36.303 1.00 33.29 47 LYS B O 1
ATOM 3315 N N . ARG B 1 48 ? -28.078 37.681 38.506 1.00 31.62 48 ARG B N 1
ATOM 3316 C CA . ARG B 1 48 ? -27.182 38.813 38.419 1.00 30.10 48 ARG B CA 1
ATOM 3317 C C . ARG B 1 48 ? -26.070 38.609 39.430 1.00 29.28 48 ARG B C 1
ATOM 3318 O O . ARG B 1 48 ? -26.333 38.282 40.588 1.00 28.52 48 ARG B O 1
ATOM 3326 N N . LEU B 1 49 ? -24.833 38.782 38.971 1.00 28.93 49 LEU B N 1
ATOM 3327 C CA . LEU B 1 49 ? -23.636 38.653 39.810 1.00 28.75 49 LEU B CA 1
ATOM 3328 C C . LEU B 1 49 ? -23.283 40.018 40.375 1.00 28.86 49 LEU B C 1
ATOM 3329 O O . LEU B 1 49 ? -23.185 40.996 39.615 1.00 29.43 49 LEU B O 1
ATOM 3334 N N . ASN B 1 50 ? -23.122 40.087 41.697 1.00 28.82 50 ASN B N 1
ATOM 3335 C CA . ASN B 1 50 ? -22.892 41.361 42.395 1.00 28.91 50 ASN B CA 1
ATOM 3336 C C . ASN B 1 50 ? -21.549 41.364 43.084 1.00 29.27 50 ASN B C 1
ATOM 3337 O O . ASN B 1 50 ? -21.410 40.803 44.176 1.00 30.86 50 ASN B O 1
ATOM 3342 N N . LEU B 1 51 ? -20.561 41.993 42.470 1.00 29.32 51 LEU B N 1
ATOM 3343 C CA . LEU B 1 51 ? -19.232 42.063 43.056 1.00 29.56 51 LEU B CA 1
ATOM 3344 C C . LEU B 1 51 ? -19.186 43.135 44.129 1.00 30.11 51 LEU B C 1
ATOM 3345 O O . LEU B 1 51 ? -19.370 44.327 43.836 1.00 29.88 51 LEU B O 1
ATOM 3350 N N . LEU B 1 52 ? -18.934 42.718 45.365 1.00 30.34 52 LEU B N 1
ATOM 3351 C CA . LEU B 1 52 ? -18.725 43.688 46.426 1.00 31.28 52 LEU B CA 1
ATOM 3352 C C . LEU B 1 52 ? -17.228 43.978 46.560 1.00 31.90 52 LEU B C 1
ATOM 3353 O O . LEU B 1 52 ? -16.453 43.096 46.917 1.00 31.69 52 LEU B O 1
ATOM 3358 N N . VAL B 1 53 ? -16.829 45.213 46.251 1.00 32.46 53 VAL B N 1
ATOM 3359 C CA . VAL B 1 53 ? -15.428 45.629 46.360 1.00 33.15 53 VAL B CA 1
ATOM 3360 C C . VAL B 1 53 ? -15.297 46.933 47.131 1.00 33.41 53 VAL B C 1
ATOM 3361 O O . VAL B 1 53 ? -16.188 47.787 47.058 1.00 33.61 53 VAL B O 1
ATOM 3365 N N . PRO B 1 54 ? -14.187 47.094 47.880 1.00 33.76 54 PRO B N 1
ATOM 3366 C CA . PRO B 1 54 ? -13.965 48.364 48.592 1.00 33.62 54 PRO B CA 1
ATOM 3367 C C . PRO B 1 54 ? -13.955 49.574 47.660 1.00 33.72 54 PRO B C 1
ATOM 3368 O O . PRO B 1 54 ? -14.539 50.611 47.988 1.00 33.13 54 PRO B O 1
ATOM 3372 N N . SER B 1 55 ? -13.302 49.441 46.510 1.00 34.15 55 SER B N 1
ATOM 3373 C CA . SER B 1 55 ? -13.231 50.546 45.576 1.00 34.99 55 SER B CA 1
ATOM 3374 C C . SER B 1 55 ? -12.709 50.093 44.221 1.00 35.70 55 SER B C 1
ATOM 3375 O O . SER B 1 55 ? -12.156 49.011 44.094 1.00 35.76 55 SER B O 1
ATOM 3378 N N . ILE B 1 56 ? -12.908 50.922 43.202 1.00 36.56 56 ILE B N 1
ATOM 3379 C CA . ILE B 1 56 ? -12.354 50.648 41.884 1.00 37.11 56 ILE B CA 1
ATOM 3380 C C . ILE B 1 56 ? -11.432 51.778 41.446 1.00 37.69 56 ILE B C 1
ATOM 3381 O O . ILE B 1 56 ? -11.092 51.888 40.263 1.00 37.64 56 ILE B O 1
ATOM 3386 N N . ASN B 1 57 ? -11.038 52.620 42.397 1.00 38.52 57 ASN B N 1
ATOM 3387 C CA . ASN B 1 57 ? -10.139 53.731 42.098 1.00 39.89 57 ASN B CA 1
ATOM 3388 C C . ASN B 1 57 ? -8.771 53.192 41.704 1.00 41.13 57 ASN B C 1
ATOM 3389 O O . ASN B 1 57 ? -8.326 52.175 42.240 1.00 41.17 57 ASN B O 1
ATOM 3394 N N . GLN B 1 58 ? -8.117 53.855 40.758 1.00 42.63 58 GLN B N 1
ATOM 3395 C CA . GLN B 1 58 ? -6.824 53.381 40.270 1.00 44.49 58 GLN B CA 1
ATOM 3396 C C . GLN B 1 58 ? -5.751 53.323 41.371 1.00 45.22 58 GLN B C 1
ATOM 3397 O O . GLN B 1 58 ? -4.932 52.407 41.392 1.00 44.98 58 GLN B O 1
ATOM 3403 N N . GLU B 1 59 ? -5.785 54.287 42.290 1.00 46.62 59 GLU B N 1
ATOM 3404 C CA . GLU B 1 59 ? -4.878 54.320 43.442 1.00 48.07 59 GLU B CA 1
ATOM 3405 C C . GLU B 1 59 ? -4.919 53.029 44.297 1.00 48.66 59 GLU B C 1
ATOM 3406 O O . GLU B 1 59 ? -3.944 52.713 44.982 1.00 48.82 59 GLU B O 1
ATOM 3412 N N . HIS B 1 60 ? -6.036 52.293 44.235 1.00 49.62 60 HIS B N 1
ATOM 3413 C CA . HIS B 1 60 ? -6.235 51.030 44.982 1.00 50.71 60 HIS B CA 1
ATOM 3414 C C . HIS B 1 60 ? -6.284 49.800 44.070 1.00 51.22 60 HIS B C 1
ATOM 3415 O O . HIS B 1 60 ? -6.635 48.702 44.504 1.00 51.38 60 HIS B O 1
ATOM 3430 N N . PHE B 1 62 ? -4.275 47.736 42.935 1.00 53.83 62 PHE B N 1
ATOM 3431 C CA . PHE B 1 62 ? -3.237 46.723 43.070 1.00 54.31 62 PHE B CA 1
ATOM 3432 C C . PHE B 1 62 ? -3.809 45.556 43.871 1.00 53.60 62 PHE B C 1
ATOM 3433 O O . PHE B 1 62 ? -5.011 45.539 44.169 1.00 53.87 62 PHE B O 1
ATOM 3441 N N . GLY B 1 63 ? -2.961 44.579 44.189 1.00 52.42 63 GLY B N 1
ATOM 3442 C CA . GLY B 1 63 ? -3.315 43.504 45.114 1.00 50.61 63 GLY B CA 1
ATOM 3443 C C . GLY B 1 63 ? -4.649 42.845 44.828 1.00 49.21 63 GLY B C 1
ATOM 3444 O O . GLY B 1 63 ? -4.974 42.558 43.662 1.00 49.35 63 GLY B O 1
ATOM 3445 N N . GLY B 1 64 ? -5.421 42.643 45.893 1.00 47.27 64 GLY B N 1
ATOM 3446 C CA . GLY B 1 64 ? -6.652 41.875 45.842 1.00 45.49 64 GLY B CA 1
ATOM 3447 C C . GLY B 1 64 ? -7.719 42.354 44.872 1.00 44.12 64 GLY B C 1
ATOM 3448 O O . GLY B 1 64 ? -8.247 41.566 44.080 1.00 43.73 64 GLY B O 1
ATOM 3449 N N . ILE B 1 65 ? -8.037 43.644 44.943 1.00 43.01 65 ILE B N 1
ATOM 3450 C CA . ILE B 1 65 ? -9.131 44.239 44.167 1.00 41.58 65 ILE B CA 1
ATOM 3451 C C . ILE B 1 65 ? -8.916 44.055 42.659 1.00 40.32 65 ILE B C 1
ATOM 3452 O O . ILE B 1 65 ? -9.834 43.696 41.924 1.00 39.87 65 ILE B O 1
ATOM 3457 N N . SER B 1 66 ? -7.687 44.286 42.224 1.00 38.80 66 SER B N 1
ATOM 3458 C CA . SER B 1 66 ? -7.304 44.087 40.848 1.00 37.44 66 SER B CA 1
ATOM 3459 C C . SER B 1 66 ? -7.535 42.644 40.417 1.00 36.88 66 SER B C 1
ATOM 3460 O O . SER B 1 66 ? -8.012 42.385 39.318 1.00 36.80 66 SER B O 1
ATOM 3463 N N . THR B 1 67 ? -7.202 41.703 41.287 1.00 36.09 67 THR B N 1
ATOM 3464 C CA . THR B 1 67 ? -7.386 40.286 40.979 1.00 35.85 67 THR B CA 1
ATOM 3465 C C . THR B 1 67 ? -8.862 39.874 40.985 1.00 34.89 67 THR B C 1
ATOM 3466 O O . THR B 1 67 ? -9.294 39.055 40.175 1.00 34.41 67 THR B O 1
ATOM 3470 N N . ALA B 1 68 ? -9.626 40.457 41.900 1.00 33.91 68 ALA B N 1
ATOM 3471 C CA . ALA B 1 68 ? -11.051 40.185 41.987 1.00 33.68 68 ALA B CA 1
ATOM 3472 C C . ALA B 1 68 ? -11.762 40.618 40.705 1.00 33.53 68 ALA B C 1
ATOM 3473 O O . ALA B 1 68 ? -12.578 39.872 40.172 1.00 33.12 68 ALA B O 1
ATOM 3475 N N . LEU B 1 69 ? -11.415 41.801 40.193 1.00 33.68 69 LEU B N 1
ATOM 3476 C CA . LEU B 1 69 ? -11.984 42.296 38.937 1.00 33.96 69 LEU B CA 1
ATOM 3477 C C . LEU B 1 69 ? -11.619 41.424 37.737 1.00 33.86 69 LEU B C 1
ATOM 3478 O O . LEU B 1 69 ? -12.433 41.251 36.843 1.00 34.08 69 LEU B O 1
ATOM 3483 N N . LYS B 1 70 ? -10.400 40.886 37.717 1.00 33.97 70 LYS B N 1
ATOM 3484 C CA . LYS B 1 70 ? -9.960 40.013 36.628 1.00 34.47 70 LYS B CA 1
ATOM 3485 C C . LYS B 1 70 ? -10.739 38.690 36.604 1.00 34.23 70 LYS B C 1
ATOM 3486 O O . LYS B 1 70 ? -11.063 38.182 35.533 1.00 34.30 70 LYS B O 1
ATOM 3492 N N . LEU B 1 71 ? -11.031 38.150 37.786 1.00 34.13 71 LEU B N 1
ATOM 3493 C CA . LEU B 1 71 ? -11.867 36.953 37.944 1.00 34.48 71 LEU B CA 1
ATOM 3494 C C . LEU B 1 71 ? -13.331 37.236 37.573 1.00 34.25 71 LEU B C 1
ATOM 3495 O O . LEU B 1 71 ? -13.972 36.449 36.869 1.00 34.61 71 LEU B O 1
ATOM 3500 N N . PHE B 1 72 ? -13.851 38.362 38.054 1.00 33.74 72 PHE B N 1
ATOM 3501 C CA . PHE B 1 72 ? -15.219 38.804 37.750 1.00 33.51 72 PHE B CA 1
ATOM 3502 C C . PHE B 1 72 ? -15.461 38.919 36.239 1.00 33.51 72 PHE B C 1
ATOM 3503 O O . PHE B 1 72 ? -16.532 38.565 35.732 1.00 33.75 72 PHE B O 1
ATOM 3511 N N . GLU B 1 73 ? -14.437 39.384 35.534 1.00 33.74 73 GLU B N 1
ATOM 3512 C CA . GLU B 1 73 ? -14.459 39.560 34.089 1.00 34.20 73 GLU B CA 1
ATOM 3513 C C . GLU B 1 73 ? -14.653 38.249 33.333 1.00 34.30 73 GLU B C 1
ATOM 3514 O O . GLU B 1 73 ? -15.159 38.247 32.203 1.00 34.04 73 GLU B O 1
ATOM 3520 N N . GLN B 1 74 ? -14.269 37.138 33.965 1.00 34.67 74 GLN B N 1
ATOM 3521 C CA . GLN B 1 74 ? -14.337 35.816 33.330 1.00 35.14 74 GLN B CA 1
ATOM 3522 C C . GLN B 1 74 ? -15.756 35.244 33.239 1.00 34.90 74 GLN B C 1
ATOM 3523 O O . GLN B 1 74 ? -16.048 34.485 32.312 1.00 35.10 74 GLN B O 1
ATOM 3529 N N . PHE B 1 75 ? -16.618 35.590 34.196 1.00 34.61 75 PHE B N 1
ATOM 3530 C CA . PHE B 1 75 ? -18.028 35.175 34.161 1.00 34.62 75 PHE B CA 1
ATOM 3531 C C . PHE B 1 75 ? -18.722 35.679 32.904 1.00 35.06 75 PHE B C 1
ATOM 3532 O O . PHE B 1 75 ? -18.508 36.820 32.477 1.00 34.90 75 PHE B O 1
ATOM 3540 N N . ASP B 1 76 ? -19.556 34.811 32.335 1.00 35.43 76 ASP B N 1
ATOM 3541 C CA . ASP B 1 76 ? -20.231 35.026 31.055 1.00 35.68 76 ASP B CA 1
ATOM 3542 C C . ASP B 1 76 ? -21.273 36.150 31.100 1.00 35.57 76 ASP B C 1
ATOM 3543 O O . ASP B 1 76 ? -22.300 36.027 31.776 1.00 35.29 76 ASP B O 1
ATOM 3548 N N . ASN B 1 77 ? -21.003 37.237 30.374 1.00 35.64 77 ASN B N 1
ATOM 3549 C CA . ASN B 1 77 ? -21.963 38.341 30.225 1.00 35.98 77 ASN B CA 1
ATOM 3550 C C . ASN B 1 77 ? -23.264 37.891 29.551 1.00 35.87 77 ASN B C 1
ATOM 3551 O O . ASN B 1 77 ? -24.313 38.509 29.723 1.00 35.58 77 ASN B O 1
ATOM 3556 N N . LYS B 1 78 ? -23.187 36.802 28.791 1.00 35.99 78 LYS B N 1
ATOM 3557 C CA . LYS B 1 78 ? -24.365 36.262 28.119 1.00 36.29 78 LYS B CA 1
ATOM 3558 C C . LYS B 1 78 ? -25.290 35.520 29.077 1.00 36.07 78 LYS B C 1
ATOM 3559 O O . LYS B 1 78 ? -26.468 35.349 28.771 1.00 36.19 78 LYS B O 1
ATOM 3565 N N . LYS B 1 79 ? -24.764 35.098 30.229 1.00 35.71 79 LYS B N 1
ATOM 3566 C CA . LYS B 1 79 ? -25.545 34.327 31.203 1.00 35.54 79 LYS B CA 1
ATOM 3567 C C . LYS B 1 79 ? -25.927 35.126 32.446 1.00 35.26 79 LYS B C 1
ATOM 3568 O O . LYS B 1 79 ? -26.975 34.882 33.046 1.00 35.34 79 LYS B O 1
ATOM 3574 N N . PHE B 1 80 ? -25.083 36.082 32.831 1.00 34.80 80 PHE B N 1
ATOM 3575 C CA . PHE B 1 80 ? -25.343 36.903 34.015 1.00 34.15 80 PHE B CA 1
ATOM 3576 C C . PHE B 1 80 ? -25.287 38.407 33.731 1.00 33.49 80 PHE B C 1
ATOM 3577 O O . PHE B 1 80 ? -24.390 38.891 33.042 1.00 33.61 80 PHE B O 1
ATOM 3585 N N . LYS B 1 81 ? -26.253 39.138 34.272 1.00 32.75 81 LYS B N 1
ATOM 3586 C CA . LYS B 1 81 ? -26.112 40.578 34.451 1.00 31.91 81 LYS B CA 1
ATOM 3587 C C . LYS B 1 81 ? -25.047 40.775 35.521 1.00 31.03 81 LYS B C 1
ATOM 3588 O O . LYS B 1 81 ? -24.811 39.892 36.358 1.00 30.61 81 LYS B O 1
ATOM 3594 N N . LYS B 1 82 ? -24.374 41.914 35.472 1.00 30.17 82 LYS B N 1
ATOM 3595 C CA . LYS B 1 82 ? -23.288 42.171 36.390 1.00 29.29 82 LYS B CA 1
ATOM 3596 C C . LYS B 1 82 ? -23.418 43.536 37.021 1.00 28.70 82 LYS B C 1
ATOM 3597 O O . LYS B 1 82 ? -23.635 44.530 36.324 1.00 28.76 82 LYS B O 1
ATOM 3603 N N . ARG B 1 83 ? -23.304 43.574 38.347 1.00 27.73 83 ARG B N 1
ATOM 3604 C CA . ARG B 1 83 ? -23.256 44.833 39.075 1.00 27.45 83 ARG B CA 1
ATOM 3605 C C . ARG B 1 83 ? -22.053 44.875 40.043 1.00 27.29 83 ARG B C 1
ATOM 3606 O O . ARG B 1 83 ? -21.777 43.902 40.759 1.00 26.72 83 ARG B O 1
ATOM 3614 N N . ILE B 1 84 ? -21.335 45.995 40.029 1.00 26.72 84 ILE B N 1
ATOM 3615 C CA . ILE B 1 84 ? -20.259 46.250 40.989 1.00 26.78 84 ILE B CA 1
ATOM 3616 C C . ILE B 1 84 ? -20.757 47.238 42.036 1.00 27.25 84 ILE B C 1
ATOM 3617 O O . ILE B 1 84 ? -21.258 48.308 41.695 1.00 26.84 84 ILE B O 1
ATOM 3622 N N . ILE B 1 85 ? -20.638 46.833 43.304 1.00 28.10 85 ILE B N 1
ATOM 3623 C CA . ILE B 1 85 ? -21.080 47.600 44.464 1.00 28.89 85 ILE B CA 1
ATOM 3624 C C . ILE B 1 85 ? -19.866 48.073 45.259 1.00 29.38 85 ILE B C 1
ATOM 3625 O O . ILE B 1 85 ? -19.115 47.266 45.819 1.00 29.22 85 ILE B O 1
ATOM 3630 N N . LEU B 1 86 ? -19.666 49.389 45.282 1.00 29.63 86 LEU B N 1
ATOM 3631 C CA . LEU B 1 86 ? -18.496 49.984 45.933 1.00 29.60 86 LEU B CA 1
ATOM 3632 C C . LEU B 1 86 ? -18.820 50.215 47.395 1.00 29.67 86 LEU B C 1
ATOM 3633 O O . LEU B 1 86 ? -19.735 50.963 47.712 1.00 29.92 86 LEU B O 1
ATOM 3638 N N . THR B 1 87 ? -18.075 49.576 48.290 1.00 30.28 87 THR B N 1
ATOM 3639 C CA . THR B 1 87 ? -18.440 49.582 49.701 1.00 30.86 87 THR B CA 1
ATOM 3640 C C . THR B 1 87 ? -17.664 50.594 50.551 1.00 31.48 87 THR B C 1
ATOM 3641 O O . THR B 1 87 ? -18.103 50.964 51.635 1.00 31.09 87 THR B O 1
ATOM 3645 N N . ASP B 1 88 ? -16.526 51.061 50.056 1.00 32.55 88 ASP B N 1
ATOM 3646 C CA . ASP B 1 88 ? -15.675 51.921 50.870 1.00 33.83 88 ASP B CA 1
ATOM 3647 C C . ASP B 1 88 ? -15.307 53.266 50.261 1.00 34.09 88 ASP B C 1
ATOM 3648 O O . ASP B 1 88 ? -15.202 54.254 50.980 1.00 34.70 88 ASP B O 1
ATOM 3653 N N . ALA B 1 89 ? -15.105 53.310 48.950 1.00 33.79 89 ALA B N 1
ATOM 3654 C CA . ALA B 1 89 ? -14.654 54.533 48.308 1.00 33.31 89 ALA B CA 1
ATOM 3655 C C . ALA B 1 89 ? -15.332 54.743 46.963 1.00 33.00 89 ALA B C 1
ATOM 3656 O O . ALA B 1 89 ? -15.639 53.784 46.252 1.00 32.29 89 ALA B O 1
ATOM 3658 N N . THR B 1 90 ? -15.556 56.008 46.629 1.00 32.57 90 THR B N 1
ATOM 3659 C CA . THR B 1 90 ? -16.239 56.374 45.397 1.00 32.56 90 THR B CA 1
ATOM 3660 C C . THR B 1 90 ? -15.243 56.856 44.347 1.00 32.13 90 THR B C 1
ATOM 3661 O O . THR B 1 90 ? -14.250 57.499 44.688 1.00 32.16 90 THR B O 1
ATOM 3665 N N . PRO B 1 91 ? -15.511 56.546 43.064 1.00 31.67 91 PRO B N 1
ATOM 3666 C CA . PRO B 1 91 ? -14.590 56.867 41.979 1.00 31.14 91 PRO B CA 1
ATOM 3667 C C . PRO B 1 91 ? -14.592 58.330 41.587 1.00 31.08 91 PRO B C 1
ATOM 3668 O O . PRO B 1 91 ? -15.608 59.004 41.714 1.00 30.64 91 PRO B O 1
ATOM 3672 N N . ASN B 1 92 ? -13.435 58.807 41.138 1.00 31.18 92 ASN B N 1
ATOM 3673 C CA . ASN B 1 92 ? -13.325 60.069 40.433 1.00 31.48 92 ASN B CA 1
ATOM 3674 C C . ASN B 1 92 ? -13.767 59.830 38.980 1.00 30.98 92 ASN B C 1
ATOM 3675 O O . ASN B 1 92 ? -13.833 58.682 38.538 1.00 31.04 92 ASN B O 1
ATOM 3680 N N . PRO B 1 93 ? -14.110 60.897 38.243 1.00 30.52 93 PRO B N 1
ATOM 3681 C CA . PRO B 1 93 ? -14.342 60.723 36.816 1.00 30.26 93 PRO B CA 1
ATOM 3682 C C . PRO B 1 93 ? -13.268 59.895 36.083 1.00 29.96 93 PRO B C 1
ATOM 3683 O O . PRO B 1 93 ? -13.621 59.025 35.287 1.00 29.86 93 PRO B O 1
ATOM 3687 N N . LYS B 1 94 ? -11.988 60.153 36.358 1.00 29.73 94 LYS B N 1
ATOM 3688 C CA . LYS B 1 94 ? -10.872 59.382 35.769 1.00 29.58 94 LYS B CA 1
ATOM 3689 C C . LYS B 1 94 ? -10.896 57.865 36.099 1.00 29.43 94 LYS B C 1
ATOM 3690 O O . LYS B 1 94 ? -10.547 57.027 35.268 1.00 29.19 94 LYS B O 1
ATOM 3696 N N . ASP B 1 95 ? -11.316 57.522 37.306 1.00 29.39 95 ASP B N 1
ATOM 3697 C CA . ASP B 1 95 ? -11.373 56.131 37.717 1.00 29.93 95 ASP B CA 1
ATOM 3698 C C . ASP B 1 95 ? -12.374 55.310 36.886 1.00 29.95 95 ASP B C 1
ATOM 3699 O O . ASP B 1 95 ? -12.160 54.121 36.644 1.00 29.82 95 ASP B O 1
ATOM 3704 N N . LEU B 1 96 ? -13.446 55.957 36.425 1.00 29.85 96 LEU B N 1
ATOM 3705 C CA . LEU B 1 96 ? -14.471 55.276 35.631 1.00 29.80 96 LEU B CA 1
ATOM 3706 C C . LEU B 1 96 ? -14.095 55.054 34.162 1.00 29.89 96 LEU B C 1
ATOM 3707 O O . LEU B 1 96 ? -14.829 54.370 33.447 1.00 29.61 96 LEU B O 1
ATOM 3712 N N . GLN B 1 97 ? -12.956 55.612 33.730 1.00 29.83 97 GLN B N 1
ATOM 3713 C CA . GLN B 1 97 ? -12.475 55.482 32.347 1.00 30.06 97 GLN B CA 1
ATOM 3714 C C . GLN B 1 97 ? -12.061 54.059 31.962 1.00 30.01 97 GLN B C 1
ATOM 3715 O O . GLN B 1 97 ? -12.066 53.706 30.783 1.00 29.94 97 GLN B O 1
ATOM 3721 N N . SER B 1 98 ? -11.703 53.247 32.947 1.00 30.17 98 SER B N 1
ATOM 3722 C CA . SER B 1 98 ? -11.467 51.833 32.689 1.00 30.73 98 SER B CA 1
ATOM 3723 C C . SER B 1 98 ? -12.707 50.970 32.984 1.00 30.63 98 SER B C 1
ATOM 3724 O O . SER B 1 98 ? -12.586 49.777 33.296 1.00 30.68 98 SER B O 1
ATOM 3727 N N . PHE B 1 99 ? -13.888 51.586 32.872 1.00 30.10 99 PHE B N 1
ATOM 3728 C CA . PHE B 1 99 ? -15.166 50.943 33.137 1.00 29.98 99 PHE B CA 1
ATOM 3729 C C . PHE B 1 99 ? -16.235 51.578 32.268 1.00 30.30 99 PHE B C 1
ATOM 3730 O O . PHE B 1 99 ? -17.347 51.859 32.737 1.00 30.45 99 PHE B O 1
ATOM 3738 N N . LYS B 1 100 ? -15.898 51.804 30.998 1.00 30.53 100 LYS B N 1
ATOM 3739 C CA . LYS B 1 100 ? -16.750 52.560 30.088 1.00 30.52 100 LYS B CA 1
ATOM 3740 C C . LYS B 1 100 ? -18.029 51.818 29.677 1.00 30.73 100 LYS B C 1
ATOM 3741 O O . LYS B 1 100 ? -19.005 52.443 29.245 1.00 30.73 100 LYS B O 1
ATOM 3747 N N . SER B 1 101 ? -18.018 50.495 29.817 1.00 30.54 101 SER B N 1
ATOM 3748 C CA . SER B 1 101 ? -19.143 49.670 29.402 1.00 30.63 101 SER B CA 1
ATOM 3749 C C . SER B 1 101 ? -20.196 49.517 30.520 1.00 30.59 101 SER B C 1
ATOM 3750 O O . SER B 1 101 ? -21.312 49.055 30.269 1.00 30.83 101 SER B O 1
ATOM 3753 N N . PHE B 1 102 ? -19.835 49.916 31.740 1.00 30.24 102 PHE B N 1
ATOM 3754 C CA . PHE B 1 102 ? -20.737 49.877 32.899 1.00 30.03 102 PHE B CA 1
ATOM 3755 C C . PHE B 1 102 ? -21.405 51.233 33.089 1.00 29.96 102 PHE B C 1
ATOM 3756 O O . PHE B 1 102 ? -20.761 52.261 32.929 1.00 30.03 102 PHE B O 1
ATOM 3764 N N . LYS B 1 103 ? -22.682 51.232 33.454 1.00 30.06 103 LYS B N 1
ATOM 3765 C CA . LYS B 1 103 ? -23.370 52.466 33.824 1.00 30.54 103 LYS B CA 1
ATOM 3766 C C . LYS B 1 103 ? -23.130 52.744 35.309 1.00 30.49 103 LYS B C 1
ATOM 3767 O O . LYS B 1 103 ? -23.197 51.840 36.132 1.00 30.64 103 LYS B O 1
ATOM 3773 N N . TYR B 1 104 ? -22.851 53.999 35.639 1.00 30.67 104 TYR B N 1
ATOM 3774 C CA . TYR B 1 104 ? -22.680 54.422 37.022 1.00 30.73 104 TYR B CA 1
ATOM 3775 C C . TYR B 1 104 ? -24.005 54.985 37.553 1.00 30.75 104 TYR B C 1
ATOM 3776 O O . TYR B 1 104 ? -24.571 55.922 36.992 1.00 30.91 104 TYR B O 1
ATOM 3785 N N . VAL B 1 105 ? -24.521 54.382 38.617 1.00 30.95 105 VAL B N 1
ATOM 3786 C CA . VAL B 1 105 ? -25.911 54.626 39.022 1.00 31.33 105 VAL B CA 1
ATOM 3787 C C . VAL B 1 105 ? -26.027 54.782 40.541 1.00 31.41 105 VAL B C 1
ATOM 3788 O O . VAL B 1 105 ? -25.367 54.073 41.287 1.00 31.53 105 VAL B O 1
ATOM 3800 N N . PRO B 1 107 ? -27.759 54.405 44.320 1.00 32.17 107 PRO B N 1
ATOM 3801 C CA . PRO B 1 107 ? -28.457 53.298 44.988 1.00 32.47 107 PRO B CA 1
ATOM 3802 C C . PRO B 1 107 ? -29.963 53.538 45.114 1.00 32.88 107 PRO B C 1
ATOM 3803 O O . PRO B 1 107 ? -30.716 52.582 45.323 1.00 33.09 107 PRO B O 1
ATOM 3807 N N . GLU B 1 108 ? -30.382 54.798 44.976 1.00 32.99 108 GLU B N 1
ATOM 3808 C CA . GLU B 1 108 ? -31.802 55.187 44.953 1.00 33.57 108 GLU B CA 1
ATOM 3809 C C . GLU B 1 108 ? -32.524 54.769 43.675 1.00 33.96 108 GLU B C 1
ATOM 3810 O O . GLU B 1 108 ? -33.751 54.685 43.656 1.00 34.38 108 GLU B O 1
ATOM 3816 N N . GLU B 1 109 ? -31.766 54.551 42.601 1.00 34.38 109 GLU B N 1
ATOM 3817 C CA . GLU B 1 109 ? -32.324 54.108 41.328 1.00 34.65 109 GLU B CA 1
ATOM 3818 C C . GLU B 1 109 ? -32.363 52.589 41.318 1.00 34.29 109 GLU B C 1
ATOM 3819 O O . GLU B 1 109 ? -31.623 51.941 42.060 1.00 34.02 109 GLU B O 1
ATOM 3825 N N . ASP B 1 110 ? -33.238 52.023 40.494 1.00 34.16 110 ASP B N 1
ATOM 3826 C CA . ASP B 1 110 ? -33.304 50.576 40.320 1.00 33.96 110 ASP B CA 1
ATOM 3827 C C . ASP B 1 110 ? -33.501 50.242 38.838 1.00 33.88 110 ASP B C 1
ATOM 3828 O O . ASP B 1 110 ? -34.625 50.036 38.367 1.00 33.39 110 ASP B O 1
ATOM 3833 N N . LYS B 1 111 ? -32.392 50.207 38.104 1.00 33.83 111 LYS B N 1
ATOM 3834 C CA . LYS B 1 111 ? -32.446 49.980 36.658 1.00 33.89 111 LYS B CA 1
ATOM 3835 C C . LYS B 1 111 ? -31.870 48.633 36.261 1.00 33.24 111 LYS B C 1
ATOM 3836 O O . LYS B 1 111 ? -30.891 48.161 36.858 1.00 33.39 111 LYS B O 1
ATOM 3842 N N . ASP B 1 112 ? -32.476 48.036 35.237 1.00 32.45 112 ASP B N 1
ATOM 3843 C CA . ASP B 1 112 ? -32.131 46.696 34.763 1.00 31.80 112 ASP B CA 1
ATOM 3844 C C . ASP B 1 112 ? -31.060 46.701 33.653 1.00 31.42 112 ASP B C 1
ATOM 3845 O O . ASP B 1 112 ? -31.232 46.083 32.593 1.00 31.36 112 ASP B O 1
ATOM 3850 N N . PHE B 1 113 ? -29.959 47.406 33.895 1.00 30.59 113 PHE B N 1
ATOM 3851 C CA . PHE B 1 113 ? -28.843 47.416 32.960 1.00 29.83 113 PHE B CA 1
ATOM 3852 C C . PHE B 1 113 ? -28.145 46.059 32.989 1.00 29.18 113 PHE B C 1
ATOM 3853 O O . PHE B 1 113 ? -28.193 45.359 33.999 1.00 29.22 113 PHE B O 1
ATOM 3861 N N . ALA B 1 114 ? -27.492 45.690 31.890 1.00 28.38 114 ALA B N 1
ATOM 3862 C CA . ALA B 1 114 ? -26.672 44.475 31.860 1.00 27.93 114 ALA B CA 1
ATOM 3863 C C . ALA B 1 114 ? -25.363 44.647 32.662 1.00 27.58 114 ALA B C 1
ATOM 3864 O O . ALA B 1 114 ? -24.844 43.686 33.230 1.00 27.35 114 ALA B O 1
ATOM 3866 N N . LEU B 1 115 ? -24.850 45.877 32.712 1.00 27.12 115 LEU B N 1
ATOM 3867 C CA . LEU B 1 115 ? -23.589 46.179 33.381 1.00 26.93 115 LEU B CA 1
ATOM 3868 C C . LEU B 1 115 ? -23.689 47.489 34.147 1.00 27.21 115 LEU B C 1
ATOM 3869 O O . LEU B 1 115 ? -23.911 48.546 33.552 1.00 26.95 115 LEU B O 1
ATOM 3874 N N . GLN B 1 116 ? -23.530 47.435 35.470 1.00 27.92 116 GLN B N 1
ATOM 3875 C CA . GLN B 1 116 ? -23.610 48.673 36.259 1.00 28.26 116 GLN B CA 1
ATOM 3876 C C . GLN B 1 116 ? -22.752 48.700 37.507 1.00 28.26 116 GLN B C 1
ATOM 3877 O O . GLN B 1 116 ? -22.446 47.656 38.069 1.00 28.08 116 GLN B O 1
ATOM 3883 N N . ILE B 1 117 ? -22.346 49.908 37.898 1.00 28.38 117 ILE B N 1
ATOM 3884 C CA . ILE B 1 117 ? -21.585 50.146 39.122 1.00 28.69 117 ILE B CA 1
ATOM 3885 C C . ILE B 1 117 ? -22.432 51.032 40.035 1.00 28.89 117 ILE B C 1
ATOM 3886 O O . ILE B 1 117 ? -22.910 52.085 39.619 1.00 29.08 117 ILE B O 1
ATOM 3891 N N . VAL B 1 118 ? -22.599 50.614 41.278 1.00 29.13 118 VAL B N 1
ATOM 3892 C CA . VAL B 1 118 ? -23.345 51.395 42.251 1.00 29.73 118 VAL B CA 1
ATOM 3893 C C . VAL B 1 118 ? -22.470 51.741 43.471 1.00 29.96 118 VAL B C 1
ATOM 3894 O O . VAL B 1 118 ? -21.901 50.842 44.082 1.00 30.23 118 VAL B O 1
ATOM 3898 N N . PRO B 1 119 ? -22.357 53.042 43.818 1.00 30.24 119 PRO B N 1
ATOM 3899 C CA . PRO B 1 119 ? -21.636 53.465 45.032 1.00 30.89 119 PRO B CA 1
ATOM 3900 C C . PRO B 1 119 ? -22.478 53.271 46.298 1.00 31.65 119 PRO B C 1
ATOM 3901 O O . PRO B 1 119 ? -23.624 53.738 46.362 1.00 31.80 119 PRO B O 1
ATOM 3905 N N . PHE B 1 120 ? -21.921 52.590 47.296 1.00 32.54 120 PHE B N 1
ATOM 3906 C CA . PHE B 1 120 ? -22.662 52.322 48.531 1.00 33.79 120 PHE B CA 1
ATOM 3907 C C . PHE B 1 120 ? -21.780 52.327 49.776 1.00 34.84 120 PHE B C 1
ATOM 3908 O O . PHE B 1 120 ? -21.869 51.441 50.620 1.00 35.13 120 PHE B O 1
ATOM 3916 N N . ASN B 1 121 ? -20.930 53.342 49.880 1.00 36.54 121 ASN B N 1
ATOM 3917 C CA . ASN B 1 121 ? -20.028 53.503 51.018 1.00 37.81 121 ASN B CA 1
ATOM 3918 C C . ASN B 1 121 ? -20.637 54.461 52.038 1.00 38.79 121 ASN B C 1
ATOM 3919 O O . ASN B 1 121 ? -20.383 54.363 53.229 1.00 38.92 121 ASN B O 1
ATOM 3924 N N . ASP B 1 122 ? -21.438 55.396 51.538 1.00 39.99 122 ASP B N 1
ATOM 3925 C CA . ASP B 1 122 ? -22.206 56.311 52.364 1.00 40.86 122 ASP B CA 1
ATOM 3926 C C . ASP B 1 122 ? -23.626 55.735 52.485 1.00 40.91 122 ASP B C 1
ATOM 3927 O O . ASP B 1 122 ? -24.476 55.932 51.607 1.00 41.06 122 ASP B O 1
ATOM 3932 N N . ARG B 1 123 ? -23.863 55.011 53.577 1.00 40.78 123 ARG B N 1
ATOM 3933 C CA . ARG B 1 123 ? -24.959 54.036 53.650 1.00 40.74 123 ARG B CA 1
ATOM 3934 C C . ARG B 1 123 ? -26.125 54.448 54.503 1.00 40.32 123 ARG B C 1
ATOM 3935 O O . ARG B 1 123 ? -27.235 53.955 54.309 1.00 40.08 123 ARG B O 1
ATOM 3943 N N . TYR B 1 124 ? -25.860 55.330 55.460 1.00 40.25 124 TYR B N 1
ATOM 3944 C CA . TYR B 1 124 ? -26.824 55.653 56.498 1.00 40.12 124 TYR B CA 1
ATOM 3945 C C . TYR B 1 124 ? -28.136 56.168 55.911 1.00 39.59 124 TYR B C 1
ATOM 3946 O O . TYR B 1 124 ? -28.145 57.080 55.078 1.00 39.58 124 TYR B O 1
ATOM 3955 N N . ASN B 1 125 ? -29.231 55.542 56.344 1.00 39.19 125 ASN B N 1
ATOM 3956 C CA . ASN B 1 125 ? -30.591 55.855 55.905 1.00 39.09 125 ASN B CA 1
ATOM 3957 C C . ASN B 1 125 ? -30.844 55.549 54.422 1.00 38.91 125 ASN B C 1
ATOM 3958 O O . ASN B 1 125 ? -31.871 55.956 53.839 1.00 39.03 125 ASN B O 1
ATOM 3963 N N . ARG B 1 126 ? -29.918 54.819 53.811 1.00 38.34 126 ARG B N 1
ATOM 3964 C CA . ARG B 1 126 ? -30.042 54.481 52.395 1.00 37.94 126 ARG B CA 1
ATOM 3965 C C . ARG B 1 126 ? -30.060 52.973 52.179 1.00 36.80 126 ARG B C 1
ATOM 3966 O O . ARG B 1 126 ? -29.582 52.195 53.011 1.00 36.45 126 ARG B O 1
ATOM 3974 N N . THR B 1 127 ? -30.628 52.570 51.053 1.00 35.45 127 THR B N 1
ATOM 3975 C CA . THR B 1 127 ? -30.743 51.165 50.721 1.00 33.91 127 THR B CA 1
ATOM 3976 C C . THR B 1 127 ? -30.227 50.891 49.306 1.00 33.48 127 THR B C 1
ATOM 3977 O O . THR B 1 127 ? -30.148 51.778 48.455 1.00 32.88 127 THR B O 1
ATOM 3981 N N . ILE B 1 128 ? -29.875 49.639 49.074 1.00 32.81 128 ILE B N 1
ATOM 3982 C CA . ILE B 1 128 ? -29.506 49.166 47.762 1.00 32.09 128 ILE B CA 1
ATOM 3983 C C . ILE B 1 128 ? -30.605 48.187 47.312 1.00 31.29 128 ILE B C 1
ATOM 3984 O O . ILE B 1 128 ? -31.094 47.412 48.124 1.00 31.16 128 ILE B O 1
ATOM 3989 N N . PRO B 1 129 ? -31.030 48.238 46.032 1.00 30.75 129 PRO B N 1
ATOM 3990 C CA . PRO B 1 129 ? -32.015 47.241 45.610 1.00 30.00 129 PRO B CA 1
ATOM 3991 C C . PRO B 1 129 ? -31.390 45.862 45.379 1.00 29.53 129 PRO B C 1
ATOM 3992 O O . PRO B 1 129 ? -30.333 45.738 44.743 1.00 29.37 129 PRO B O 1
ATOM 3996 N N . VAL B 1 130 ? -32.027 44.844 45.951 1.00 28.74 130 VAL B N 1
ATOM 3997 C CA . VAL B 1 130 ? -31.524 43.480 45.912 1.00 27.91 130 VAL B CA 1
ATOM 3998 C C . VAL B 1 130 ? -32.641 42.593 45.415 1.00 27.88 130 VAL B C 1
ATOM 3999 O O . VAL B 1 130 ? -33.662 42.429 46.078 1.00 28.35 130 VAL B O 1
ATOM 4003 N N . ALA B 1 131 ? -32.435 42.038 44.230 1.00 27.84 131 ALA B N 1
ATOM 4004 C CA . ALA B 1 131 ? -33.420 41.220 43.556 1.00 27.53 131 ALA B CA 1
ATOM 4005 C C . ALA B 1 131 ? -33.356 39.777 44.058 1.00 27.63 131 ALA B C 1
ATOM 4006 O O . ALA B 1 131 ? -32.405 39.388 44.737 1.00 27.39 131 ALA B O 1
ATOM 4008 N N . LYS B 1 132 ? -34.395 39.010 43.739 1.00 27.90 132 LYS B N 1
ATOM 4009 C CA . LYS B 1 132 ? -34.550 37.613 44.158 1.00 28.12 132 LYS B CA 1
ATOM 4010 C C . LYS B 1 132 ? -33.353 36.734 43.802 1.00 28.15 132 LYS B C 1
ATOM 4011 O O . LYS B 1 132 ? -32.909 35.917 44.613 1.00 28.41 132 LYS B O 1
ATOM 4017 N N . HIS B 1 133 ? -32.842 36.877 42.584 1.00 28.41 133 HIS B N 1
ATOM 4018 C CA . HIS B 1 133 ? -31.719 36.038 42.148 1.00 28.77 133 HIS B CA 1
ATOM 4019 C C . HIS B 1 133 ? -30.379 36.766 42.082 1.00 28.49 133 HIS B C 1
ATOM 4020 O O . HIS B 1 133 ? -29.472 36.323 41.369 1.00 28.64 133 HIS B O 1
ATOM 4027 N N . ASP B 1 134 ? -30.270 37.875 42.810 1.00 27.86 134 ASP B N 1
ATOM 4028 C CA . ASP B 1 134 ? -28.981 38.512 43.039 1.00 28.19 134 ASP B CA 1
ATOM 4029 C C . ASP B 1 134 ? -28.085 37.582 43.829 1.00 28.40 134 ASP B C 1
ATOM 4030 O O . ASP B 1 134 ? -28.440 37.134 44.923 1.00 28.00 134 ASP B O 1
ATOM 4035 N N . ILE B 1 135 ? -26.939 37.279 43.225 1.00 28.57 135 ILE B N 1
ATOM 4036 C CA . ILE B 1 135 ? -25.874 36.500 43.834 1.00 29.03 135 ILE B CA 1
ATOM 4037 C C . ILE B 1 135 ? -24.703 37.432 44.136 1.00 29.31 135 ILE B C 1
ATOM 4038 O O . ILE B 1 135 ? -24.364 38.322 43.342 1.00 29.64 135 ILE B O 1
ATOM 4043 N N . PHE B 1 136 ? -24.089 37.218 45.291 1.00 29.66 136 PHE B N 1
ATOM 4044 C CA . PHE B 1 136 ? -23.026 38.069 45.775 1.00 29.66 136 PHE B CA 1
ATOM 4045 C C . PHE B 1 136 ? -21.636 37.414 45.736 1.00 30.24 136 PHE B C 1
ATOM 4046 O O . PHE B 1 136 ? -21.454 36.214 46.052 1.00 30.20 136 PHE B O 1
ATOM 4054 N N . ILE B 1 137 ? -20.672 38.218 45.295 1.00 30.02 137 ILE B N 1
ATOM 4055 C CA . ILE B 1 137 ? -19.269 37.847 45.285 1.00 29.64 137 ILE B CA 1
ATOM 4056 C C . ILE B 1 137 ? -18.532 38.787 46.255 1.00 29.54 137 ILE B C 1
ATOM 4057 O O . ILE B 1 137 ? -18.432 39.980 46.019 1.00 30.31 137 ILE B O 1
ATOM 4062 N N . ALA B 1 138 ? -18.030 38.239 47.351 1.00 29.39 138 ALA B N 1
ATOM 4063 C CA . ALA B 1 138 ? -17.373 39.035 48.382 1.00 28.99 138 ALA B CA 1
ATOM 4064 C C . ALA B 1 138 ? -15.866 39.037 48.162 1.00 28.84 138 ALA B C 1
ATOM 4065 O O . ALA B 1 138 ? -15.320 38.127 47.530 1.00 28.28 138 ALA B O 1
ATOM 4067 N N . THR B 1 139 ? -15.209 40.072 48.670 1.00 29.37 139 THR B N 1
ATOM 4068 C CA . THR B 1 139 ? -13.760 40.228 48.525 1.00 29.59 139 THR B CA 1
ATOM 4069 C C . THR B 1 139 ? -13.166 40.452 49.917 1.00 30.26 139 THR B C 1
ATOM 4070 O O . THR B 1 139 ? -12.841 39.482 50.624 1.00 31.18 139 THR B O 1
ATOM 4074 N N . ALA B 1 140 ? -13.060 41.708 50.339 1.00 29.81 140 ALA B N 1
ATOM 4075 C CA . ALA B 1 140 ? -12.589 41.995 51.691 1.00 30.20 140 ALA B CA 1
ATOM 4076 C C . ALA B 1 140 ? -13.549 41.376 52.728 1.00 30.30 140 ALA B C 1
ATOM 4077 O O . ALA B 1 140 ? -14.737 41.178 52.451 1.00 30.72 140 ALA B O 1
ATOM 4079 N N . TRP B 1 141 ? -13.048 41.088 53.921 1.00 30.09 141 TRP B N 1
ATOM 4080 C CA . TRP B 1 141 ? -13.841 40.326 54.876 1.00 30.38 141 TRP B CA 1
ATOM 4081 C C . TRP B 1 141 ? -15.141 41.049 55.217 1.00 30.25 141 TRP B C 1
ATOM 4082 O O . TRP B 1 141 ? -16.140 40.397 55.435 1.00 30.82 141 TRP B O 1
ATOM 4093 N N . TRP B 1 142 ? -15.122 42.378 55.266 1.00 29.64 142 TRP B N 1
ATOM 4094 C CA . TRP B 1 142 ? -16.326 43.124 55.631 1.00 29.68 142 TRP B CA 1
ATOM 4095 C C . TRP B 1 142 ? -17.388 43.068 54.541 1.00 29.50 142 TRP B C 1
ATOM 4096 O O . TRP B 1 142 ? -18.563 43.206 54.827 1.00 30.02 142 TRP B O 1
ATOM 4107 N N . THR B 1 143 ? -16.968 42.842 53.300 1.00 30.26 143 THR B N 1
ATOM 4108 C CA . THR B 1 143 ? -17.899 42.621 52.198 1.00 29.87 143 THR B CA 1
ATOM 4109 C C . THR B 1 143 ? -18.593 41.266 52.289 1.00 30.17 143 THR B C 1
ATOM 4110 O O . THR B 1 143 ? -19.781 41.166 51.984 1.00 30.02 143 THR B O 1
ATOM 4114 N N . ALA B 1 144 ? -17.867 40.226 52.716 1.00 30.46 144 ALA B N 1
ATOM 4115 C CA . ALA B 1 144 ? -18.485 38.902 52.987 1.00 30.27 144 ALA B CA 1
ATOM 4116 C C . ALA B 1 144 ? -19.423 38.937 54.190 1.00 30.28 144 ALA B C 1
ATOM 4117 O O . ALA B 1 144 ? -20.427 38.228 54.234 1.00 30.89 144 ALA B O 1
ATOM 4119 N N . TYR B 1 145 ? -19.069 39.750 55.173 1.00 30.22 145 TYR B N 1
ATOM 4120 C CA . TYR B 1 145 ? -19.852 39.914 56.387 1.00 29.97 145 TYR B CA 1
ATOM 4121 C C . TYR B 1 145 ? -21.204 40.591 56.035 1.00 30.43 145 TYR B C 1
ATOM 4122 O O . TYR B 1 145 ? -22.256 40.182 56.521 1.00 30.40 145 TYR B O 1
ATOM 4131 N N . ALA B 1 146 ? -21.171 41.591 55.153 1.00 30.33 146 ALA B N 1
ATOM 4132 C CA . ALA B 1 146 ? -22.400 42.197 54.631 1.00 30.86 146 ALA B CA 1
ATOM 4133 C C . ALA B 1 146 ? -23.184 41.228 53.738 1.00 31.02 146 ALA B C 1
ATOM 4134 O O . ALA B 1 146 ? -24.406 41.114 53.846 1.00 31.60 146 ALA B O 1
ATOM 4136 N N . ALA B 1 147 ? -22.484 40.515 52.869 1.00 31.20 147 ALA B N 1
ATOM 4137 C CA . ALA B 1 147 ? -23.137 39.556 51.980 1.00 31.06 147 ALA B CA 1
ATOM 4138 C C . ALA B 1 147 ? -23.929 38.498 52.759 1.00 30.85 147 ALA B C 1
ATOM 4139 O O . ALA B 1 147 ? -25.105 38.206 52.460 1.00 30.65 147 ALA B O 1
ATOM 4141 N N . GLN B 1 148 ? -23.285 37.921 53.765 1.00 30.45 148 GLN B N 1
ATOM 4142 C CA . GLN B 1 148 ? -23.945 36.897 54.589 1.00 29.70 148 GLN B CA 1
ATOM 4143 C C . GLN B 1 148 ? -25.231 37.375 55.301 1.00 29.73 148 GLN B C 1
ATOM 4144 O O . GLN B 1 148 ? -26.175 36.603 55.511 1.00 29.21 148 GLN B O 1
ATOM 4150 N N . ARG B 1 149 ? -25.271 38.654 55.659 1.00 29.99 149 ARG B N 1
ATOM 4151 C CA . ARG B 1 149 ? -26.497 39.262 56.184 1.00 29.80 149 ARG B CA 1
ATOM 4152 C C . ARG B 1 149 ? -27.542 39.574 55.097 1.00 29.78 149 ARG B C 1
ATOM 4153 O O . ARG B 1 149 ? -28.729 39.305 55.299 1.00 29.93 149 ARG B O 1
ATOM 4161 N N . ILE B 1 150 ? -27.111 40.113 53.953 1.00 29.39 150 ILE B N 1
ATOM 4162 C CA . ILE B 1 150 ? -28.018 40.344 52.824 1.00 29.63 150 ILE B CA 1
ATOM 4163 C C . ILE B 1 150 ? -28.750 39.050 52.419 1.00 29.84 150 ILE B C 1
ATOM 4164 O O . ILE B 1 150 ? -29.980 39.049 52.216 1.00 30.00 150 ILE B O 1
ATOM 4169 N N . VAL B 1 151 ? -27.988 37.958 52.318 1.00 29.93 151 VAL B N 1
ATOM 4170 C CA . VAL B 1 151 ? -28.501 36.661 51.873 1.00 30.38 151 VAL B CA 1
ATOM 4171 C C . VAL B 1 151 ? -29.627 36.150 52.780 1.00 30.46 151 VAL B C 1
ATOM 4172 O O . VAL B 1 151 ? -30.636 35.635 52.303 1.00 29.54 151 VAL B O 1
ATOM 4176 N N . SER B 1 152 ? -29.444 36.318 54.086 1.00 30.80 152 SER B N 1
ATOM 4177 C CA . SER B 1 152 ? -30.449 35.925 55.071 1.00 31.08 152 SER B CA 1
ATOM 4178 C C . SER B 1 152 ? -31.696 36.795 54.927 1.00 30.93 152 SER B C 1
ATOM 4179 O O . SER B 1 152 ? -32.821 36.290 54.968 1.00 31.18 152 SER B O 1
ATOM 4182 N N . TRP B 1 153 ? -31.480 38.102 54.743 1.00 30.87 153 TRP B N 1
ATOM 4183 C CA . TRP B 1 153 ? -32.558 39.047 54.464 1.00 30.48 153 TRP B CA 1
ATOM 4184 C C . TRP B 1 153 ? -33.320 38.635 53.197 1.00 30.57 153 TRP B C 1
ATOM 4185 O O . TRP B 1 153 ? -34.547 38.621 53.191 1.00 30.53 153 TRP B O 1
ATOM 4196 N N . GLN B 1 154 ? -32.577 38.296 52.142 1.00 30.34 154 GLN B N 1
ATOM 4197 C CA . GLN B 1 154 ? -33.135 37.864 50.853 1.00 30.41 154 GLN B CA 1
ATOM 4198 C C . GLN B 1 154 ? -33.969 36.570 50.972 1.00 30.41 154 GLN B C 1
ATOM 4199 O O . GLN B 1 154 ? -35.097 36.482 50.474 1.00 30.50 154 GLN B O 1
ATOM 4205 N N . SER B 1 155 ? -33.408 35.576 51.641 1.00 30.08 155 SER B N 1
ATOM 4206 C CA . SER B 1 155 ? -34.099 34.333 51.939 1.00 30.78 155 SER B CA 1
ATOM 4207 C C . SER B 1 155 ? -35.475 34.548 52.633 1.00 31.00 155 SER B C 1
ATOM 4208 O O . SER B 1 155 ? -36.480 33.918 52.281 1.00 30.50 155 SER B O 1
ATOM 4211 N N . ASP B 1 156 ? -35.523 35.457 53.595 1.00 31.35 156 ASP B N 1
ATOM 4212 C CA . ASP B 1 156 ? -36.758 35.685 54.321 1.00 32.26 156 ASP B CA 1
ATOM 4213 C C . ASP B 1 156 ? -37.752 36.525 53.519 1.00 32.16 156 ASP B C 1
ATOM 4214 O O . ASP B 1 156 ? -38.914 36.154 53.405 1.00 31.85 156 ASP B O 1
ATOM 4219 N N . THR B 1 157 ? -37.276 37.633 52.950 1.00 32.07 157 THR B N 1
ATOM 4220 C CA . THR B 1 157 ? -38.086 38.525 52.122 1.00 31.77 157 THR B CA 1
ATOM 4221 C C . THR B 1 157 ? -38.724 37.809 50.939 1.00 31.25 157 THR B C 1
ATOM 4222 O O . THR B 1 157 ? -39.904 38.023 50.643 1.00 30.60 157 THR B O 1
ATOM 4226 N N . TYR B 1 158 ? -37.948 36.980 50.243 1.00 30.75 158 TYR B N 1
ATOM 4227 C CA . TYR B 1 158 ? -38.464 36.347 49.025 1.00 30.65 158 TYR B CA 1
ATOM 4228 C C . TYR B 1 158 ? -39.005 34.927 49.205 1.00 30.87 158 TYR B C 1
ATOM 4229 O O . TYR B 1 158 ? -39.548 34.358 48.260 1.00 30.87 158 TYR B O 1
ATOM 4238 N N . GLY B 1 159 ? -38.843 34.360 50.402 1.00 31.29 159 GLY B N 1
ATOM 4239 C CA . GLY B 1 159 ? -39.271 32.989 50.697 1.00 31.65 159 GLY B CA 1
ATOM 4240 C C . GLY B 1 159 ? -38.539 31.946 49.867 1.00 31.82 159 GLY B C 1
ATOM 4241 O O . GLY B 1 159 ? -39.160 31.054 49.290 1.00 31.46 159 GLY B O 1
ATOM 4242 N N . ILE B 1 160 ? -37.217 32.075 49.798 1.00 32.12 160 ILE B N 1
ATOM 4243 C CA . ILE B 1 160 ? -36.379 31.147 49.042 1.00 32.56 160 ILE B CA 1
ATOM 4244 C C . ILE B 1 160 ? -35.273 30.565 49.920 1.00 32.90 160 ILE B C 1
ATOM 4245 O O . ILE B 1 160 ? -34.879 31.182 50.914 1.00 33.33 160 ILE B O 1
ATOM 4250 N N . PRO B 1 161 ? -34.771 29.369 49.566 1.00 32.90 161 PRO B N 1
ATOM 4251 C CA . PRO B 1 161 ? -33.567 28.882 50.222 1.00 32.78 161 PRO B CA 1
ATOM 4252 C C . PRO B 1 161 ? -32.415 29.856 49.983 1.00 32.72 161 PRO B C 1
ATOM 4253 O O . PRO B 1 161 ? -32.399 30.542 48.962 1.00 32.51 161 PRO B O 1
ATOM 4257 N N . PRO B 1 162 ? -31.470 29.946 50.935 1.00 32.74 162 PRO B N 1
ATOM 4258 C CA . PRO B 1 162 ? -30.339 30.861 50.800 1.00 32.70 162 PRO B CA 1
ATOM 4259 C C . PRO B 1 162 ? -29.536 30.615 49.521 1.00 32.69 162 PRO B C 1
ATOM 4260 O O . PRO B 1 162 ? -29.155 29.475 49.236 1.00 32.21 162 PRO B O 1
ATOM 4264 N N . ASN B 1 163 ? -29.301 31.680 48.759 1.00 32.86 163 ASN B N 1
ATOM 4265 C CA . ASN B 1 163 ? -28.415 31.616 47.602 1.00 33.63 163 ASN B CA 1
ATOM 4266 C C . ASN B 1 163 ? -26.962 31.466 48.060 1.00 33.49 163 ASN B C 1
ATOM 4267 O O . ASN B 1 163 ? -26.588 31.934 49.148 1.00 32.98 163 ASN B O 1
ATOM 4272 N N . LYS B 1 164 ? -26.159 30.804 47.227 1.00 33.51 164 LYS B N 1
ATOM 4273 C CA . LYS B 1 164 ? -24.719 30.679 47.441 1.00 33.23 164 LYS B CA 1
ATOM 4274 C C . LYS B 1 164 ? -24.027 32.031 47.371 1.00 32.99 164 LYS B C 1
ATOM 4275 O O . LYS B 1 164 ? -24.335 32.866 46.505 1.00 32.82 164 LYS B O 1
ATOM 4281 N N . ILE B 1 165 ? -23.086 32.233 48.288 1.00 32.28 165 ILE B N 1
ATOM 4282 C CA . ILE B 1 165 ? -22.127 33.307 48.173 1.00 32.06 165 ILE B CA 1
ATOM 4283 C C . ILE B 1 165 ? -20.841 32.767 47.572 1.00 31.95 165 ILE B C 1
ATOM 4284 O O . ILE B 1 165 ? -20.448 31.625 47.820 1.00 32.34 165 ILE B O 1
ATOM 4289 N N . LEU B 1 166 ? -20.204 33.589 46.752 1.00 32.37 166 LEU B N 1
ATOM 4290 C CA . LEU B 1 166 ? -18.871 33.296 46.250 1.00 32.48 166 LEU B CA 1
ATOM 4291 C C . LEU B 1 166 ? -17.900 34.207 46.995 1.00 31.96 166 LEU B C 1
ATOM 4292 O O . LEU B 1 166 ? -18.058 35.430 46.980 1.00 31.99 166 LEU B O 1
ATOM 4297 N N . TYR B 1 167 ? -16.915 33.612 47.657 1.00 30.99 167 TYR B N 1
ATOM 4298 C CA . TYR B 1 167 ? -16.025 34.371 48.532 1.00 31.21 167 TYR B CA 1
ATOM 4299 C C . TYR B 1 167 ? -14.602 34.287 47.996 1.00 30.43 167 TYR B C 1
ATOM 4300 O O . TYR B 1 167 ? -13.983 33.244 48.067 1.00 30.33 167 TYR B O 1
ATOM 4309 N N . ILE B 1 168 ? -14.092 35.399 47.478 1.00 30.38 168 ILE B N 1
ATOM 4310 C CA . ILE B 1 168 ? -12.721 35.453 46.978 1.00 30.45 168 ILE B CA 1
ATOM 4311 C C . ILE B 1 168 ? -11.803 35.765 48.156 1.00 30.26 168 ILE B C 1
ATOM 4312 O O . ILE B 1 168 ? -11.706 36.893 48.590 1.00 30.81 168 ILE B O 1
ATOM 4317 N N . ILE B 1 169 ? -11.161 34.738 48.694 1.00 29.99 169 ILE B N 1
ATOM 4318 C CA . ILE B 1 169 ? -10.337 34.905 49.880 1.00 29.77 169 ILE B CA 1
ATOM 4319 C C . ILE B 1 169 ? -8.889 35.070 49.448 1.00 29.66 169 ILE B C 1
ATOM 4320 O O . ILE B 1 169 ? -8.267 34.132 48.938 1.00 29.49 169 ILE B O 1
ATOM 4325 N N . GLN B 1 170 ? -8.371 36.275 49.634 1.00 29.70 170 GLN B N 1
ATOM 4326 C CA . GLN B 1 170 ? -7.043 36.596 49.142 1.00 30.54 170 GLN B CA 1
ATOM 4327 C C . GLN B 1 170 ? -5.940 36.561 50.179 1.00 29.84 170 GLN B C 1
ATOM 4328 O O . GLN B 1 170 ? -4.768 36.538 49.822 1.00 30.39 170 GLN B O 1
ATOM 4334 N N . ASP B 1 171 ? -6.321 36.537 51.452 1.00 29.28 171 ASP B N 1
ATOM 4335 C CA . ASP B 1 171 ? -5.401 36.244 52.539 1.00 29.00 171 ASP B CA 1
ATOM 4336 C C . ASP B 1 171 ? -6.220 35.819 53.743 1.00 28.72 171 ASP B C 1
ATOM 4337 O O . ASP B 1 171 ? -7.449 35.885 53.713 1.00 28.03 171 ASP B O 1
ATOM 4342 N N . PHE B 1 172 ? -5.543 35.369 54.800 1.00 28.38 172 PHE B N 1
ATOM 4343 C CA . PHE B 1 172 ? -6.196 35.180 56.095 1.00 28.19 172 PHE B CA 1
ATOM 4344 C C . PHE B 1 172 ? -6.342 36.573 56.719 1.00 28.43 172 PHE B C 1
ATOM 4345 O O . PHE B 1 172 ? -5.450 37.066 57.429 1.00 28.92 172 PHE B O 1
ATOM 4353 N N . GLU B 1 173 ? -7.473 37.202 56.463 1.00 28.18 173 GLU B N 1
ATOM 4354 C CA . GLU B 1 173 ? -7.631 38.611 56.817 1.00 28.31 173 GLU B CA 1
ATOM 4355 C C . GLU B 1 173 ? -7.680 38.932 58.323 1.00 28.25 173 GLU B C 1
ATOM 4356 O O . GLU B 1 173 ? -7.321 40.052 58.705 1.00 29.01 173 GLU B O 1
ATOM 4362 N N . PRO B 1 174 ? -8.065 37.962 59.192 1.00 27.83 174 PRO B N 1
ATOM 4363 C CA . PRO B 1 174 ? -7.888 38.303 60.626 1.00 27.99 174 PRO B CA 1
ATOM 4364 C C . PRO B 1 174 ? -6.439 38.672 60.973 1.00 28.01 174 PRO B C 1
ATOM 4365 O O . PRO B 1 174 ? -6.204 39.483 61.876 1.00 28.75 174 PRO B O 1
ATOM 4369 N N . GLY B 1 175 ? -5.478 38.124 60.236 1.00 27.80 175 GLY B N 1
ATOM 4370 C CA . GLY B 1 175 ? -4.067 38.474 60.431 1.00 26.87 175 GLY B CA 1
ATOM 4371 C C . GLY B 1 175 ? -3.703 39.921 60.129 1.00 26.84 175 GLY B C 1
ATOM 4372 O O . GLY B 1 175 ? -2.583 40.341 60.439 1.00 27.38 175 GLY B O 1
ATOM 4373 N N . PHE B 1 176 ? -4.628 40.693 59.539 1.00 26.79 176 PHE B N 1
ATOM 4374 C CA . PHE B 1 176 ? -4.431 42.154 59.362 1.00 26.46 176 PHE B CA 1
ATOM 4375 C C . PHE B 1 176 ? -4.688 42.932 60.658 1.00 26.02 176 PHE B C 1
ATOM 4376 O O . PHE B 1 176 ? -4.543 44.157 60.689 1.00 25.99 176 PHE B O 1
ATOM 4384 N N . TYR B 1 177 ? -5.071 42.226 61.718 1.00 25.01 177 TYR B N 1
ATOM 4385 C CA . TYR B 1 177 ? -5.367 42.862 62.988 1.00 24.81 177 TYR B CA 1
ATOM 4386 C C . TYR B 1 177 ? -4.723 42.091 64.122 1.00 24.42 177 TYR B C 1
ATOM 4387 O O . TYR B 1 177 ? -4.523 40.874 64.033 1.00 24.33 177 TYR B O 1
ATOM 4396 N N . GLN B 1 178 ? -4.380 42.810 65.182 1.00 23.77 178 GLN B N 1
ATOM 4397 C CA . GLN B 1 178 ? -4.133 42.181 66.473 1.00 23.48 178 GLN B CA 1
ATOM 4398 C C . GLN B 1 178 ? -5.425 41.490 66.951 1.00 23.20 178 GLN B C 1
ATOM 4399 O O . GLN B 1 178 ? -6.517 41.793 66.472 1.00 22.92 178 GLN B O 1
ATOM 4405 N N . TRP B 1 179 ? -5.297 40.540 67.870 1.00 23.10 179 TRP B N 1
ATOM 4406 C CA . TRP B 1 179 ? -6.464 39.986 68.533 1.00 22.50 179 TRP B CA 1
ATOM 4407 C C . TRP B 1 179 ? -7.326 41.164 69.033 1.00 21.97 179 TRP B C 1
ATOM 4408 O O . TRP B 1 179 ? -6.868 41.994 69.818 1.00 20.70 179 TRP B O 1
ATOM 4419 N N . SER B 1 180 ? -8.560 41.222 68.537 1.00 21.96 180 SER B N 1
ATOM 4420 C CA . SER B 1 180 ? -9.397 42.422 68.584 1.00 23.06 180 SER B CA 1
ATOM 4421 C C . SER B 1 180 ? -10.791 42.082 68.081 1.00 23.65 180 SER B C 1
ATOM 4422 O O . SER B 1 180 ? -11.020 40.993 67.565 1.00 23.29 180 SER B O 1
ATOM 4425 N N . SER B 1 181 ? -11.714 43.026 68.212 1.00 24.72 181 SER B N 1
ATOM 4426 C CA . SER B 1 181 ? -13.038 42.851 67.638 1.00 25.72 181 SER B CA 1
ATOM 4427 C C . SER B 1 181 ? -12.956 42.551 66.139 1.00 26.98 181 SER B C 1
ATOM 4428 O O . SER B 1 181 ? -13.622 41.626 65.668 1.00 27.97 181 SER B O 1
ATOM 4431 N N . GLN B 1 182 ? -12.162 43.336 65.397 1.00 27.52 182 GLN B N 1
ATOM 4432 C CA . GLN B 1 182 ? -12.059 43.192 63.932 1.00 28.20 182 GLN B CA 1
ATOM 4433 C C . GLN B 1 182 ? -11.519 41.828 63.544 1.00 28.40 182 GLN B C 1
ATOM 4434 O O . GLN B 1 182 ? -11.948 41.259 62.563 1.00 28.78 182 GLN B O 1
ATOM 4440 N N . TYR B 1 183 ? -10.575 41.313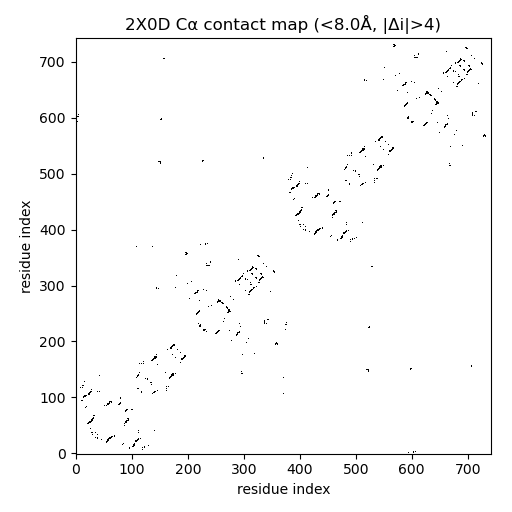 64.333 1.00 29.03 183 TYR B N 1
ATOM 4441 C CA . TYR B 1 183 ? -10.031 39.971 64.148 1.00 29.10 183 TYR B CA 1
ATOM 4442 C C . TYR B 1 183 ? -11.127 38.910 64.143 1.00 29.64 183 TYR B C 1
ATOM 4443 O O . TYR B 1 183 ? -11.190 38.114 63.221 1.00 29.25 183 TYR B O 1
ATOM 4452 N N . VAL B 1 184 ? -11.961 38.883 65.186 1.00 29.89 184 VAL B N 1
ATOM 4453 C CA . VAL B 1 184 ? -12.965 37.823 65.314 1.00 30.57 184 VAL B CA 1
ATOM 4454 C C . VAL B 1 184 ? -14.094 37.998 64.294 1.00 30.97 184 VAL B C 1
ATOM 4455 O O . VAL B 1 184 ? -14.572 37.016 63.723 1.00 31.55 184 VAL B O 1
ATOM 4459 N N . LEU B 1 185 ? -14.493 39.245 64.044 1.00 30.65 185 LEU B N 1
ATOM 4460 C CA . LEU B 1 185 ? -15.473 39.514 63.003 1.00 30.80 185 LEU B CA 1
ATOM 4461 C C . LEU B 1 185 ? -14.987 39.067 61.620 1.00 30.88 185 LEU B C 1
ATOM 4462 O O . LEU B 1 185 ? -15.750 38.445 60.883 1.00 31.49 185 LEU B O 1
ATOM 4467 N N . ALA B 1 186 ? -13.736 39.370 61.269 1.00 30.47 186 ALA B N 1
ATOM 4468 C CA . ALA B 1 186 ? -13.134 38.834 60.041 1.00 30.47 186 ALA B CA 1
ATOM 4469 C C . ALA B 1 186 ? -13.172 37.295 60.043 1.00 30.76 186 ALA B C 1
ATOM 4470 O O . ALA B 1 186 ? -13.613 36.673 59.086 1.00 30.66 186 ALA B O 1
ATOM 4472 N N . GLU B 1 187 ? -12.766 36.676 61.144 1.00 31.20 187 GLU B N 1
ATOM 4473 C CA . GLU B 1 187 ? -12.805 35.227 61.192 1.00 31.67 187 GLU B CA 1
ATOM 4474 C C . GLU B 1 187 ? -14.231 34.660 61.112 1.00 31.12 187 GLU B C 1
ATOM 4475 O O . GLU B 1 187 ? -14.430 33.574 60.558 1.00 31.20 187 GLU B O 1
ATOM 4481 N N . SER B 1 188 ? -15.224 35.390 61.626 1.00 30.79 188 SER B N 1
ATOM 4482 C CA . SER B 1 188 ? -16.612 34.901 61.585 1.00 30.81 188 SER B CA 1
ATOM 4483 C C . SER B 1 188 ? -17.126 34.672 60.156 1.00 31.29 188 SER B C 1
ATOM 4484 O O . SER B 1 188 ? -18.036 33.850 59.943 1.00 31.71 188 SER B O 1
ATOM 4487 N N . THR B 1 189 ? -16.528 35.376 59.187 1.00 31.10 189 THR B N 1
ATOM 4488 C CA . THR B 1 189 ? -16.874 35.205 57.777 1.00 30.78 189 THR B CA 1
ATOM 4489 C C . THR B 1 189 ? -16.518 33.816 57.251 1.00 30.97 189 THR B C 1
ATOM 4490 O O . THR B 1 189 ? -17.163 33.340 56.329 1.00 31.70 189 THR B O 1
ATOM 4494 N N . TYR B 1 190 ? -15.531 33.159 57.860 1.00 30.37 190 TYR B N 1
ATOM 4495 C CA . TYR B 1 190 ? -15.138 31.821 57.444 1.00 30.32 190 TYR B CA 1
ATOM 4496 C C . TYR B 1 190 ? -15.922 30.719 58.145 1.00 30.69 190 TYR B C 1
ATOM 4497 O O . TYR B 1 190 ? -15.830 29.556 57.747 1.00 30.54 190 TYR B O 1
ATOM 4506 N N . LYS B 1 191 ? -16.677 31.083 59.181 1.00 30.91 191 LYS B N 1
ATOM 4507 C CA . LYS B 1 191 ? -17.356 30.120 60.035 1.00 31.57 191 LYS B CA 1
ATOM 4508 C C . LYS B 1 191 ? -18.854 30.069 59.686 1.00 31.63 191 LYS B C 1
ATOM 4509 O O . LYS B 1 191 ? -19.592 29.189 60.137 1.00 31.22 191 LYS B O 1
ATOM 4515 N N . TYR B 1 192 ? -19.281 31.038 58.884 1.00 31.61 192 TYR B N 1
ATOM 4516 C CA . TYR B 1 192 ? -20.624 31.098 58.310 1.00 31.79 192 TYR B CA 1
ATOM 4517 C C . TYR B 1 192 ? -21.093 29.716 57.814 1.00 31.92 192 TYR B C 1
ATOM 4518 O O . TYR B 1 192 ? -20.339 28.994 57.168 1.00 32.11 192 TYR B O 1
ATOM 4527 N N . ARG B 1 193 ? -22.333 29.362 58.108 1.00 32.25 193 ARG B N 1
ATOM 4528 C CA . ARG B 1 193 ? -22.803 28.002 57.889 1.00 33.40 193 ARG B CA 1
ATOM 4529 C C . ARG B 1 193 ? -23.750 27.850 56.709 1.00 33.38 193 ARG B C 1
ATOM 4530 O O . ARG B 1 193 ? -24.187 26.739 56.390 1.00 33.81 193 ARG B O 1
ATOM 4538 N N . GLY B 1 194 ? -24.076 28.971 56.071 1.00 32.82 194 GLY B N 1
ATOM 4539 C CA . GLY B 1 194 ? -24.901 28.962 54.883 1.00 31.58 194 GLY B CA 1
ATOM 4540 C C . GLY B 1 194 ? -24.036 28.586 53.694 1.00 31.01 194 GLY B C 1
ATOM 4541 O O . GLY B 1 194 ? -22.819 28.440 53.824 1.00 29.96 194 GLY B O 1
ATOM 4542 N N . PRO B 1 195 ? -24.668 28.394 52.532 1.00 30.49 195 PRO B N 1
ATOM 4543 C CA . PRO B 1 195 ? -23.935 27.994 51.338 1.00 30.23 195 PRO B CA 1
ATOM 4544 C C . PRO B 1 195 ? -22.884 29.034 50.929 1.00 29.54 195 PRO B C 1
ATOM 4545 O O . PRO B 1 195 ? -23.184 30.229 50.795 1.00 28.78 195 PRO B O 1
ATOM 4549 N N . GLN B 1 196 ? -21.644 28.579 50.782 1.00 28.95 196 GLN B N 1
ATOM 4550 C CA . GLN B 1 196 ? -20.555 29.496 50.469 1.00 28.73 196 GLN B CA 1
ATOM 4551 C C . GLN B 1 196 ? -19.468 28.802 49.684 1.00 29.07 196 GLN B C 1
ATOM 4552 O O . GLN B 1 196 ? -18.954 27.756 50.111 1.00 29.45 196 GLN B O 1
ATOM 4558 N N . ILE B 1 197 ? -19.110 29.378 48.537 1.00 28.90 197 ILE B N 1
ATOM 4559 C CA . ILE B 1 197 ? -17.970 28.860 47.790 1.00 28.61 197 ILE B CA 1
ATOM 4560 C C . ILE B 1 197 ? -16.774 29.758 48.065 1.00 28.45 197 ILE B C 1
ATOM 4561 O O . ILE B 1 197 ? -16.856 30.966 47.887 1.00 29.11 197 ILE B O 1
ATOM 4566 N N . ALA B 1 198 ? -15.666 29.160 48.483 1.00 28.10 198 ALA B N 1
ATOM 4567 C CA . ALA B 1 198 ? -14.415 29.877 48.692 1.00 27.81 198 ALA B CA 1
ATOM 4568 C C . ALA B 1 198 ? -13.547 29.759 47.449 1.00 28.12 198 ALA B C 1
ATOM 4569 O O . ALA B 1 198 ? -13.405 28.660 46.890 1.00 28.01 198 ALA B O 1
ATOM 4571 N N . VAL B 1 199 ? -13.007 30.893 46.993 1.00 28.09 199 VAL B N 1
ATOM 4572 C CA . VAL B 1 199 ? -11.994 30.912 45.932 1.00 27.92 199 VAL B CA 1
ATOM 4573 C C . VAL B 1 199 ? -10.724 31.529 46.517 1.00 28.04 199 VAL B C 1
ATOM 4574 O O . VAL B 1 199 ? -10.664 32.744 46.767 1.00 28.45 199 VAL B O 1
ATOM 4578 N N . PHE B 1 200 ? -9.729 30.680 46.767 1.00 27.40 200 PHE B N 1
ATOM 4579 C CA . PHE B 1 200 ? -8.512 31.075 47.448 1.00 26.85 200 PHE B CA 1
ATOM 4580 C C . PHE B 1 200 ? -7.482 31.627 46.487 1.00 27.13 200 PHE B C 1
ATOM 4581 O O . PHE B 1 200 ? -7.231 31.053 45.442 1.00 26.63 200 PHE B O 1
ATOM 4589 N N . ASN B 1 201 ? -6.867 32.745 46.859 1.00 27.31 201 ASN B N 1
ATOM 4590 C CA . ASN B 1 201 ? -5.674 33.195 46.158 1.00 27.26 201 ASN B CA 1
ATOM 4591 C C . ASN B 1 201 ? -4.471 32.340 46.568 1.00 26.77 201 ASN B C 1
ATOM 4592 O O . ASN B 1 201 ? -3.897 32.558 47.625 1.00 27.77 201 ASN B O 1
ATOM 4597 N N . SER B 1 202 ? -4.125 31.356 45.744 1.00 26.38 202 SER B N 1
ATOM 4598 C CA . SER B 1 202 ? -2.989 30.424 45.958 1.00 26.43 202 SER B CA 1
ATOM 4599 C C . SER B 1 202 ? -3.381 29.154 46.721 1.00 26.49 202 SER B C 1
ATOM 4600 O O . SER B 1 202 ? -4.208 29.192 47.645 1.00 26.22 202 SER B O 1
ATOM 4603 N N . GLU B 1 203 ? -2.748 28.047 46.337 1.00 26.79 203 GLU B N 1
ATOM 4604 C CA . GLU B 1 203 ? -2.921 26.757 47.003 1.00 27.18 203 GLU B CA 1
ATOM 4605 C C . GLU B 1 203 ? -2.432 26.775 48.441 1.00 26.52 203 GLU B C 1
ATOM 4606 O O . GLU B 1 203 ? -3.048 26.149 49.308 1.00 26.57 203 GLU B O 1
ATOM 4612 N N . LEU B 1 204 ? -1.319 27.469 48.684 1.00 25.90 204 LEU B N 1
ATOM 4613 C CA . LEU B 1 204 ? -0.775 27.618 50.041 1.00 25.46 204 LEU B CA 1
ATOM 4614 C C . LEU B 1 204 ? -1.808 28.155 51.017 1.00 25.57 204 LEU B C 1
ATOM 4615 O O . LEU B 1 204 ? -1.953 27.636 52.122 1.00 25.69 204 LEU B O 1
ATOM 4620 N N . LEU B 1 205 ? -2.532 29.182 50.582 1.00 25.71 205 LEU B N 1
ATOM 4621 C CA . LEU B 1 205 ? -3.597 29.787 51.363 1.00 26.05 205 LEU B CA 1
ATOM 4622 C C . LEU B 1 205 ? -4.763 28.808 51.601 1.00 26.41 205 LEU B C 1
ATOM 4623 O O . LEU B 1 205 ? -5.247 28.685 52.725 1.00 26.64 205 LEU B O 1
ATOM 4628 N N . LYS B 1 206 ? -5.202 28.115 50.549 1.00 26.36 206 LYS B N 1
ATOM 4629 C CA . LYS B 1 206 ? -6.141 26.995 50.698 1.00 26.77 206 LYS B CA 1
ATOM 4630 C C . LYS B 1 206 ? -5.695 25.984 51.779 1.00 26.82 206 LYS B C 1
ATOM 4631 O O . LYS B 1 206 ? -6.464 25.694 52.694 1.00 26.09 206 LYS B O 1
ATOM 4637 N N . GLN B 1 207 ? -4.467 25.460 51.670 1.00 27.34 207 GLN B N 1
ATOM 4638 C CA . GLN B 1 207 ? -3.929 24.524 52.671 1.00 28.38 207 GLN B CA 1
ATOM 4639 C C . GLN B 1 207 ? -3.960 25.123 54.085 1.00 28.51 207 GLN B C 1
ATOM 4640 O O . GLN B 1 207 ? -4.358 24.451 55.027 1.00 28.43 207 GLN B O 1
ATOM 4646 N N . TYR B 1 208 ? -3.569 26.393 54.214 1.00 28.62 208 TYR B N 1
ATOM 4647 C CA . TYR B 1 208 ? -3.604 27.087 55.503 1.00 28.72 208 TYR B CA 1
ATOM 4648 C C . TYR B 1 208 ? -5.003 27.046 56.099 1.00 29.04 208 TYR B C 1
ATOM 4649 O O . TYR B 1 208 ? -5.159 26.733 57.282 1.00 29.25 208 TYR B O 1
ATOM 4658 N N . PHE B 1 209 ? -6.011 27.359 55.282 1.00 28.68 209 PHE B N 1
ATOM 4659 C CA . PHE B 1 209 ? -7.406 27.294 55.726 1.00 28.49 209 PHE B CA 1
ATOM 4660 C C . PHE B 1 209 ? -7.851 25.877 56.076 1.00 28.24 209 PHE B C 1
ATOM 4661 O O . PHE B 1 209 ? -8.446 25.667 57.133 1.00 28.36 209 PHE B O 1
ATOM 4669 N N . ASN B 1 210 ? -7.536 24.909 55.214 1.00 28.27 210 ASN B N 1
ATOM 4670 C CA . ASN B 1 210 ? -7.872 23.507 55.494 1.00 28.63 210 ASN B CA 1
ATOM 4671 C C . ASN B 1 210 ? -7.247 23.013 56.807 1.00 29.14 210 ASN B C 1
ATOM 4672 O O . ASN B 1 210 ? -7.890 22.297 57.570 1.00 29.13 210 ASN B O 1
ATOM 4677 N N . ASN B 1 211 ? -6.004 23.423 57.069 1.00 29.34 211 ASN B N 1
ATOM 4678 C CA . ASN B 1 211 ? -5.307 23.050 58.293 1.00 29.97 211 ASN B CA 1
ATOM 4679 C C . ASN B 1 211 ? -5.967 23.599 59.575 1.00 30.15 211 ASN B C 1
ATOM 4680 O O . ASN B 1 211 ? -5.881 22.964 60.618 1.00 30.14 211 ASN B O 1
ATOM 4685 N N . LYS B 1 212 ? -6.617 24.766 59.485 1.00 30.10 212 LYS B N 1
ATOM 4686 C CA . LYS B 1 212 ? -7.361 25.346 60.612 1.00 30.13 212 LYS B CA 1
ATOM 4687 C C . LYS B 1 212 ? -8.792 24.806 60.712 1.00 30.44 212 LYS B C 1
ATOM 4688 O O . LYS B 1 212 ? -9.523 25.150 61.638 1.00 31.11 212 LYS B O 1
ATOM 4694 N N . GLY B 1 213 ? -9.217 24.020 59.732 1.00 30.44 213 GLY B N 1
ATOM 4695 C CA . GLY B 1 213 ? -10.498 23.339 59.819 1.00 30.86 213 GLY B CA 1
ATOM 4696 C C . GLY B 1 213 ? -11.700 24.131 59.346 1.00 31.40 213 GLY B C 1
ATOM 4697 O O . GLY B 1 213 ? -12.835 23.793 59.699 1.00 31.64 213 GLY B O 1
ATOM 4698 N N . TYR B 1 214 ? -11.484 25.175 58.543 1.00 31.14 214 TYR B N 1
ATOM 4699 C CA . TYR B 1 214 ? -12.627 25.942 58.035 1.00 31.08 214 TYR B CA 1
ATOM 4700 C C . TYR B 1 214 ? -13.382 25.126 57.000 1.00 31.05 214 TYR B C 1
ATOM 4701 O O . TYR B 1 214 ? -12.777 24.396 56.225 1.00 30.91 214 TYR B O 1
ATOM 4710 N N . ASN B 1 215 ? -14.707 25.211 57.031 1.00 31.44 215 ASN B N 1
ATOM 4711 C CA . ASN B 1 215 ? -15.529 24.499 56.065 1.00 31.72 215 ASN B CA 1
ATOM 4712 C C . ASN B 1 215 ? -16.287 25.442 55.153 1.00 30.85 215 ASN B C 1
ATOM 4713 O O . ASN B 1 215 ? -16.767 26.492 55.577 1.00 30.79 215 ASN B O 1
ATOM 4718 N N . PHE B 1 216 ? -16.362 25.049 53.890 1.00 29.98 216 PHE B N 1
ATOM 4719 C CA . PHE B 1 216 ? -17.125 25.746 52.886 1.00 29.50 216 PHE B CA 1
ATOM 4720 C C . PHE B 1 216 ? -17.863 24.700 52.062 1.00 29.38 216 PHE B C 1
ATOM 4721 O O . PHE B 1 216 ? -17.471 23.532 52.048 1.00 29.60 216 PHE B O 1
ATOM 4729 N N . THR B 1 217 ? -18.932 25.119 51.389 1.00 29.07 217 THR B N 1
ATOM 4730 C CA . THR B 1 217 ? -19.660 24.247 50.483 1.00 29.28 217 THR B CA 1
ATOM 4731 C C . THR B 1 217 ? -18.715 23.706 49.409 1.00 29.14 217 THR B C 1
ATOM 4732 O O . THR B 1 217 ? -18.762 22.532 49.067 1.00 29.10 217 THR B O 1
ATOM 4736 N N . ASP B 1 218 ? -17.875 24.581 48.870 1.00 29.34 218 ASP B N 1
ATOM 4737 C CA . ASP B 1 218 ? -16.933 24.222 47.818 1.00 29.86 218 ASP B CA 1
ATOM 4738 C C . ASP B 1 218 ? -15.683 25.073 47.913 1.00 29.39 218 ASP B C 1
ATOM 4739 O O . ASP B 1 218 ? -15.736 26.205 48.383 1.00 29.31 218 ASP B O 1
ATOM 4744 N N . GLU B 1 219 ? -14.565 24.515 47.458 1.00 29.28 219 GLU B N 1
ATOM 4745 C CA . GLU B 1 219 ? -13.261 25.186 47.548 1.00 29.27 219 GLU B CA 1
ATOM 4746 C C . GLU B 1 219 ? -12.579 25.172 46.185 1.00 28.40 219 GLU B C 1
ATOM 4747 O O . GLU B 1 219 ? -12.535 24.145 45.515 1.00 27.88 219 GLU B O 1
ATOM 4753 N N . TYR B 1 220 ? -12.114 26.346 45.770 1.00 27.34 220 TYR B N 1
ATOM 4754 C CA . TYR B 1 220 ? -11.308 26.511 44.578 1.00 26.54 220 TYR B CA 1
ATOM 4755 C C . TYR B 1 220 ? -10.152 27.456 44.894 1.00 26.92 220 TYR B C 1
ATOM 4756 O O . TYR B 1 220 ? -10.199 28.223 45.879 1.00 26.75 220 TYR B O 1
ATOM 4765 N N . PHE B 1 221 ? -9.107 27.387 44.074 1.00 26.51 221 PHE B N 1
ATOM 4766 C CA . PHE B 1 221 ? -7.970 28.272 44.224 1.00 26.46 221 PHE B CA 1
ATOM 4767 C C . PHE B 1 221 ? -7.363 28.578 42.860 1.00 26.90 221 PHE B C 1
ATOM 4768 O O . PHE B 1 221 ? -7.468 27.774 41.933 1.00 26.50 221 PHE B O 1
ATOM 4776 N N . PHE B 1 222 ? -6.711 29.730 42.743 1.00 27.22 222 PHE B N 1
ATOM 4777 C CA . PHE B 1 222 ? -5.937 30.010 41.547 1.00 27.71 222 PHE B CA 1
ATOM 4778 C C . PHE B 1 222 ? -4.500 30.242 41.938 1.00 28.10 222 PHE B C 1
ATOM 4779 O O . PHE B 1 222 ? -4.238 30.844 42.976 1.00 28.01 222 PHE B O 1
ATOM 4787 N N . GLN B 1 223 ? -3.584 29.768 41.101 1.00 28.31 223 GLN B N 1
ATOM 4788 C CA . GLN B 1 223 ? -2.158 29.851 41.376 1.00 28.87 223 GLN B CA 1
ATOM 4789 C C . GLN B 1 223 ? -1.526 31.145 40.848 1.00 29.15 223 GLN B C 1
ATOM 4790 O O . GLN B 1 223 ? -2.032 31.754 39.892 1.00 29.22 223 GLN B O 1
ATOM 4796 N N . PRO B 1 224 ? -0.422 31.574 41.477 1.00 29.18 224 PRO B N 1
ATOM 4797 C CA . PRO B 1 224 ? 0.378 32.684 40.976 1.00 29.24 224 PRO B CA 1
ATOM 4798 C C . PRO B 1 224 ? 0.822 32.506 39.528 1.00 29.29 224 PRO B C 1
ATOM 4799 O O . PRO B 1 224 ? 1.316 31.451 39.145 1.00 29.63 224 PRO B O 1
ATOM 4803 N N . LYS B 1 225 ? 0.637 33.551 38.739 1.00 29.66 225 LYS B N 1
ATOM 4804 C CA . LYS B 1 225 ? 1.050 33.570 37.346 1.00 30.07 225 LYS B CA 1
ATOM 4805 C C . LYS B 1 225 ? 1.909 34.828 37.141 1.00 30.05 225 LYS B C 1
ATOM 4806 O O . LYS B 1 225 ? 1.538 35.920 37.596 1.00 29.89 225 LYS B O 1
ATOM 4812 N N . ILE B 1 226 ? 3.067 34.668 36.494 1.00 30.06 226 ILE B N 1
ATOM 4813 C CA . ILE B 1 226 ? 3.967 35.800 36.238 1.00 29.81 226 ILE B CA 1
ATOM 4814 C C . ILE B 1 226 ? 3.234 36.860 35.429 1.00 29.94 226 ILE B C 1
ATOM 4815 O O . ILE B 1 226 ? 2.477 36.541 34.520 1.00 28.77 226 ILE B O 1
ATOM 4820 N N . ASN B 1 227 ? 3.432 38.114 35.813 1.00 30.66 227 ASN B N 1
ATOM 4821 C CA . ASN B 1 227 ? 2.964 39.253 35.039 1.00 31.38 227 ASN B CA 1
ATOM 4822 C C . ASN B 1 227 ? 3.480 39.128 33.613 1.00 31.22 227 ASN B C 1
ATOM 4823 O O . ASN B 1 227 ? 4.686 38.941 33.388 1.00 30.80 227 ASN B O 1
ATOM 4828 N N . THR B 1 228 ? 2.548 39.208 32.662 1.00 31.48 228 THR B N 1
ATOM 4829 C CA . THR B 1 228 ? 2.820 38.966 31.251 1.00 31.75 228 THR B CA 1
ATOM 4830 C C . THR B 1 228 ? 3.861 39.925 30.662 1.00 31.25 228 THR B C 1
ATOM 4831 O O . THR B 1 228 ? 4.591 39.553 29.746 1.00 30.83 228 THR B O 1
ATOM 4835 N N . THR B 1 229 ? 3.916 41.152 31.181 1.00 30.81 229 THR B N 1
ATOM 4836 C CA . THR B 1 229 ? 4.882 42.135 30.694 1.00 30.58 229 THR B CA 1
ATOM 4837 C C . THR B 1 229 ? 6.285 41.817 31.198 1.00 30.12 229 THR B C 1
ATOM 4838 O O . THR B 1 229 ? 7.259 41.984 30.455 1.00 30.04 229 THR B O 1
ATOM 4842 N N . LEU B 1 230 ? 6.384 41.341 32.439 1.00 29.24 230 LEU B N 1
ATOM 4843 C CA . LEU B 1 230 ? 7.661 40.851 32.949 1.00 28.77 230 LEU B CA 1
ATOM 4844 C C . LEU B 1 230 ? 8.166 39.661 32.154 1.00 28.42 230 LEU B C 1
ATOM 4845 O O . LEU B 1 230 ? 9.352 39.591 31.832 1.00 28.50 230 LEU B O 1
ATOM 4850 N N . LYS B 1 231 ? 7.260 38.734 31.844 1.00 28.02 231 LYS B N 1
ATOM 4851 C CA . LYS B 1 231 ? 7.585 37.523 31.102 1.00 27.43 231 LYS B CA 1
ATOM 4852 C C . LYS B 1 231 ? 8.319 37.828 29.791 1.00 27.48 231 LYS B C 1
ATOM 4853 O O . LYS B 1 231 ? 9.228 37.085 29.397 1.00 27.84 231 LYS B O 1
ATOM 4859 N N . ASN B 1 232 ? 7.934 38.923 29.133 1.00 26.98 232 ASN B N 1
ATOM 4860 C CA . ASN B 1 232 ? 8.590 39.391 27.905 1.00 26.57 232 ASN B CA 1
ATOM 4861 C C . ASN B 1 232 ? 10.075 39.747 28.078 1.00 26.90 232 ASN B C 1
ATOM 4862 O O . ASN B 1 232 ? 10.802 39.857 27.094 1.00 26.79 232 ASN B O 1
ATOM 4867 N N . TYR B 1 233 ? 10.527 39.942 29.317 1.00 27.01 233 TYR B N 1
ATOM 4868 C CA . TYR B 1 233 ? 11.933 40.290 29.543 1.00 27.50 233 TYR B CA 1
ATOM 4869 C C . TYR B 1 233 ? 12.758 39.126 30.105 1.00 27.79 233 TYR B C 1
ATOM 4870 O O . TYR B 1 233 ? 13.981 39.215 30.198 1.00 27.42 233 TYR B O 1
ATOM 4879 N N . ILE B 1 234 ? 12.081 38.022 30.421 1.00 28.73 234 ILE B N 1
ATOM 4880 C CA . ILE B 1 234 ? 12.680 36.880 31.134 1.00 29.67 234 ILE B CA 1
ATOM 4881 C C . ILE B 1 234 ? 13.773 36.125 30.352 1.00 30.01 234 ILE B C 1
ATOM 4882 O O . ILE B 1 234 ? 14.622 35.462 30.953 1.00 30.31 234 ILE B O 1
ATOM 4887 N N . ASN B 1 235 ? 13.752 36.232 29.026 1.00 30.19 235 ASN B N 1
ATOM 4888 C CA . ASN B 1 235 ? 14.712 35.515 28.183 1.00 30.68 235 ASN B CA 1
ATOM 4889 C C . ASN B 1 235 ? 15.907 36.366 27.788 1.00 30.72 235 ASN B C 1
ATOM 4890 O O . ASN B 1 235 ? 16.827 35.881 27.140 1.00 30.68 235 ASN B O 1
ATOM 4895 N N . ASP B 1 236 ? 15.887 37.632 28.198 1.00 31.11 236 ASP B N 1
ATOM 4896 C CA . ASP B 1 236 ? 16.938 38.594 27.861 1.00 31.62 236 ASP B CA 1
ATOM 4897 C C . ASP B 1 236 ? 18.289 38.280 28.515 1.00 31.92 236 ASP B C 1
ATOM 4898 O O . ASP B 1 236 ? 18.379 37.517 29.479 1.00 31.38 236 ASP B O 1
ATOM 4903 N N . LYS B 1 237 ? 19.340 38.878 27.963 1.00 32.70 237 LYS B N 1
ATOM 4904 C CA . LYS B 1 237 ? 20.678 38.741 28.514 1.00 33.47 237 LYS B CA 1
ATOM 4905 C C . LYS B 1 237 ? 20.748 39.490 29.827 1.00 33.67 237 LYS B C 1
ATOM 4906 O O . LYS B 1 237 ? 20.146 40.553 29.983 1.00 34.01 237 LYS B O 1
ATOM 4912 N N . ARG B 1 238 ? 21.461 38.926 30.789 1.00 33.98 238 ARG B N 1
ATOM 4913 C CA . ARG B 1 238 ? 21.515 39.539 32.108 1.00 34.18 238 ARG B CA 1
ATOM 4914 C C . ARG B 1 238 ? 22.937 39.925 32.503 1.00 34.58 238 ARG B C 1
ATOM 4915 O O . ARG B 1 238 ? 23.850 39.095 32.461 1.00 35.03 238 ARG B O 1
ATOM 4923 N N . GLN B 1 239 ? 23.124 41.195 32.856 1.00 34.58 239 GLN B N 1
ATOM 4924 C CA . GLN B 1 239 ? 24.433 41.684 33.295 1.00 34.48 239 GLN B CA 1
ATOM 4925 C C . GLN B 1 239 ? 24.354 42.029 34.778 1.00 33.40 239 GLN B C 1
ATOM 4926 O O . GLN B 1 239 ? 24.087 43.174 35.143 1.00 33.23 239 GLN B O 1
ATOM 4932 N N . LYS B 1 240 ? 24.577 41.018 35.617 1.00 32.53 240 LYS B N 1
ATOM 4933 C CA . LYS B 1 240 ? 24.345 41.131 37.055 1.00 31.65 240 LYS B CA 1
ATOM 4934 C C . LYS B 1 240 ? 25.331 42.072 37.711 1.00 31.30 240 LYS B C 1
ATOM 4935 O O . LYS B 1 240 ? 26.535 41.994 37.472 1.00 31.43 240 LYS B O 1
ATOM 4941 N N . GLU B 1 241 ? 24.789 42.976 38.516 1.00 30.87 241 GLU B N 1
ATOM 4942 C CA . GLU B 1 241 ? 25.557 43.953 39.268 1.00 30.49 241 GLU B CA 1
ATOM 4943 C C . GLU B 1 241 ? 25.437 43.666 40.760 1.00 29.68 241 GLU B C 1
ATOM 4944 O O . GLU B 1 241 ? 24.587 42.880 41.199 1.00 29.27 241 GLU B O 1
ATOM 4950 N N . LYS B 1 242 ? 26.307 44.300 41.534 1.00 28.97 242 LYS B N 1
ATOM 4951 C CA . LYS B 1 242 ? 26.287 44.168 42.978 1.00 28.36 242 LYS B CA 1
ATOM 4952 C C . LYS B 1 242 ? 25.179 45.061 43.552 1.00 28.22 242 LYS B C 1
ATOM 4953 O O . LYS B 1 242 ? 25.441 46.105 44.158 1.00 28.15 242 LYS B O 1
ATOM 4959 N N . ILE B 1 243 ? 23.939 44.628 43.334 1.00 27.47 243 ILE B N 1
ATOM 4960 C CA . ILE B 1 243 ? 22.760 45.344 43.774 1.00 27.34 243 ILE B CA 1
ATOM 4961 C C . ILE B 1 243 ? 21.926 44.423 44.656 1.00 27.27 243 ILE B C 1
ATOM 4962 O O . ILE B 1 243 ? 21.597 43.313 44.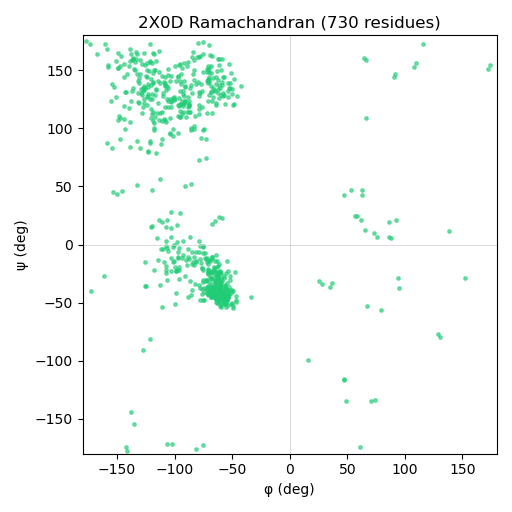243 1.00 26.94 243 ILE B O 1
ATOM 4967 N N . ILE B 1 244 ? 21.581 44.898 45.853 1.00 27.22 244 ILE B N 1
ATOM 4968 C CA . ILE B 1 244 ? 20.586 44.246 46.697 1.00 27.56 244 ILE B CA 1
ATOM 4969 C C . ILE B 1 244 ? 19.224 44.923 46.519 1.00 28.37 244 ILE B C 1
ATOM 4970 O O . ILE B 1 244 ? 19.065 46.127 46.788 1.00 27.89 244 ILE B O 1
ATOM 4975 N N . LEU B 1 245 ? 18.249 44.128 46.072 1.00 28.93 245 LEU B N 1
ATOM 4976 C CA . LEU B 1 245 ? 16.886 44.604 45.803 1.00 29.44 245 LEU B CA 1
ATOM 4977 C C . LEU B 1 245 ? 15.905 44.248 46.928 1.00 29.41 245 LEU B C 1
ATOM 4978 O O . LEU B 1 245 ? 15.751 43.086 47.314 1.00 29.49 245 LEU B O 1
ATOM 4983 N N . VAL B 1 246 ? 15.228 45.270 47.429 1.00 29.61 246 VAL B N 1
ATOM 4984 C CA . VAL B 1 246 ? 14.376 45.181 48.604 1.00 29.81 246 VAL B CA 1
ATOM 4985 C C . VAL B 1 246 ? 12.949 45.560 48.198 1.00 30.36 246 VAL B C 1
ATOM 4986 O O . VAL B 1 246 ? 12.729 46.611 47.562 1.00 30.83 246 VAL B O 1
ATOM 4990 N N . TYR B 1 247 ? 11.986 44.717 48.566 1.00 30.44 247 TYR B N 1
ATOM 4991 C CA . TYR B 1 247 ? 10.580 45.067 48.421 1.00 30.64 247 TYR B CA 1
ATOM 4992 C C . TYR B 1 247 ? 10.159 45.899 49.627 1.00 31.17 247 TYR B C 1
ATOM 4993 O O . TYR B 1 247 ? 9.901 45.366 50.715 1.00 31.97 247 TYR B O 1
ATOM 5002 N N . GLY B 1 248 ? 10.114 47.215 49.443 1.00 30.95 248 GLY B N 1
ATOM 5003 C CA . GLY B 1 248 ? 9.876 48.112 50.559 1.00 30.05 248 GLY B CA 1
ATOM 5004 C C . GLY B 1 248 ? 8.473 48.649 50.567 1.00 29.91 248 GLY B C 1
ATOM 5005 O O . GLY B 1 248 ? 8.102 49.455 49.714 1.00 29.87 248 GLY B O 1
ATOM 5006 N N . ARG B 1 249 ? 7.667 48.193 51.512 1.00 29.52 249 ARG B N 1
ATOM 5007 C CA . ARG B 1 249 ? 6.322 48.746 51.616 1.00 29.61 249 ARG B CA 1
ATOM 5008 C C . ARG B 1 249 ? 6.019 49.155 53.052 1.00 28.97 249 ARG B C 1
ATOM 5009 O O . ARG B 1 249 ? 5.413 48.405 53.802 1.00 29.64 249 ARG B O 1
ATOM 5017 N N . PRO B 1 250 ? 6.466 50.356 53.446 1.00 28.60 250 PRO B N 1
ATOM 5018 C CA . PRO B 1 250 ? 6.230 50.823 54.811 1.00 28.35 250 PRO B CA 1
ATOM 5019 C C . PRO B 1 250 ? 4.767 50.757 55.281 1.00 28.43 250 PRO B C 1
ATOM 5020 O O . PRO B 1 250 ? 4.529 50.563 56.480 1.00 28.15 250 PRO B O 1
ATOM 5024 N N . SER B 1 251 ? 3.808 50.901 54.357 1.00 28.57 251 SER B N 1
ATOM 5025 C CA A SER B 1 251 ? 2.393 50.934 54.722 0.50 28.60 251 SER B CA 1
ATOM 5026 C CA B SER B 1 251 ? 2.390 50.932 54.726 0.50 28.40 251 SER B CA 1
ATOM 5027 C C . SER B 1 251 ? 1.774 49.542 54.840 1.00 28.38 251 SER B C 1
ATOM 5028 O O . SER B 1 251 ? 0.736 49.380 55.453 1.00 27.90 251 SER B O 1
ATOM 5033 N N . VAL B 1 252 ? 2.423 48.543 54.245 1.00 28.87 252 VAL B N 1
ATOM 5034 C CA . VAL B 1 252 ? 1.927 47.165 54.313 1.00 28.75 252 VAL B CA 1
ATOM 5035 C C . VAL B 1 252 ? 2.726 46.383 55.366 1.00 29.23 252 VAL B C 1
ATOM 5036 O O . VAL B 1 252 ? 3.803 45.821 55.092 1.00 28.48 252 VAL B O 1
ATOM 5040 N N . LYS B 1 253 ? 2.179 46.365 56.577 1.00 29.59 253 LYS B N 1
ATOM 5041 C CA . LYS B 1 253 ? 2.837 45.749 57.727 1.00 30.52 253 LYS B CA 1
ATOM 5042 C C . LYS B 1 253 ? 3.312 44.303 57.470 1.00 30.58 253 LYS B C 1
ATOM 5043 O O . LYS B 1 253 ? 4.424 43.956 57.864 1.00 31.03 253 LYS B O 1
ATOM 5049 N N . ARG B 1 254 ? 2.494 43.498 56.787 1.00 30.55 254 ARG B N 1
ATOM 5050 C CA . ARG B 1 254 ? 2.844 42.143 56.300 1.00 31.03 254 ARG B CA 1
ATOM 5051 C C . ARG B 1 254 ? 4.189 42.030 55.569 1.00 31.12 254 ARG B C 1
ATOM 5052 O O . ARG B 1 254 ? 4.745 40.919 55.460 1.00 31.58 254 ARG B O 1
ATOM 5060 N N . ASN B 1 255 ? 4.676 43.144 55.007 1.00 30.03 255 ASN B N 1
ATOM 5061 C CA . ASN B 1 255 ? 5.946 43.133 54.287 1.00 29.31 255 ASN B CA 1
ATOM 5062 C C . ASN B 1 255 ? 7.170 43.498 55.140 1.00 29.03 255 ASN B C 1
ATOM 5063 O O . ASN B 1 255 ? 8.298 43.581 54.621 1.00 29.08 255 ASN B O 1
ATOM 5068 N N . ALA B 1 256 ? 6.937 43.721 56.435 1.00 28.13 256 ALA B N 1
ATOM 5069 C CA . ALA B 1 256 ? 7.994 43.840 57.440 1.00 28.09 256 ALA B CA 1
ATOM 5070 C C . ALA B 1 256 ? 9.168 44.760 57.063 1.00 28.18 256 ALA B C 1
ATOM 5071 O O . ALA B 1 256 ? 10.345 44.447 57.310 1.00 27.98 256 ALA B O 1
ATOM 5073 N N . PHE B 1 257 ? 8.823 45.906 56.485 1.00 28.46 257 PHE B N 1
ATOM 5074 C CA . PHE B 1 257 ? 9.777 46.936 56.106 1.00 28.76 257 PHE B CA 1
ATOM 5075 C C . PHE B 1 257 ? 10.795 47.267 57.197 1.00 29.43 257 PHE B C 1
ATOM 5076 O O . PHE B 1 257 ? 12.001 47.312 56.927 1.00 29.93 257 PHE B O 1
ATOM 5084 N N . THR B 1 258 ? 10.326 47.482 58.427 1.00 29.62 258 THR B N 1
ATOM 5085 C CA . THR B 1 258 ? 11.207 47.957 59.494 1.00 29.86 258 THR B CA 1
ATOM 5086 C C . THR B 1 258 ? 12.163 46.861 59.939 1.00 30.12 258 THR B C 1
ATOM 5087 O O . THR B 1 258 ? 13.282 47.148 60.358 1.00 30.73 258 THR B O 1
ATOM 5091 N N . LEU B 1 259 ? 11.724 45.610 59.838 1.00 30.18 259 LEU B N 1
ATOM 5092 C CA . LEU B 1 259 ? 12.594 44.463 60.064 1.00 30.46 259 LEU B CA 1
ATOM 5093 C C . LEU B 1 259 ? 13.771 44.474 59.064 1.00 30.65 259 LEU B C 1
ATOM 5094 O O . LEU B 1 259 ? 14.931 44.351 59.459 1.00 30.38 259 LEU B O 1
ATOM 5099 N N . ILE B 1 260 ? 13.447 44.653 57.780 1.00 30.97 260 ILE B N 1
ATOM 5100 C CA . ILE B 1 260 ? 14.430 44.686 56.691 1.00 30.70 260 ILE B CA 1
ATOM 5101 C C . ILE B 1 260 ? 15.444 45.824 56.891 1.00 30.85 260 ILE B C 1
ATOM 5102 O O . ILE B 1 260 ? 16.656 45.610 56.771 1.00 30.50 260 ILE B O 1
ATOM 5107 N N . VAL B 1 261 ? 14.944 47.013 57.247 1.00 30.88 261 VAL B N 1
ATOM 5108 C CA . VAL B 1 261 ? 15.802 48.164 57.564 1.00 30.50 261 VAL B CA 1
ATOM 5109 C C . VAL B 1 261 ? 16.785 47.859 58.698 1.00 30.77 261 VAL B C 1
ATOM 5110 O O . VAL B 1 261 ? 17.981 48.135 58.568 1.00 31.03 261 VAL B O 1
ATOM 5114 N N . GLU B 1 262 ? 16.293 47.303 59.807 1.00 30.72 262 GLU B N 1
ATOM 5115 C CA . GLU B 1 262 ? 17.180 46.892 60.913 1.00 30.66 262 GLU B CA 1
ATOM 5116 C C . GLU B 1 262 ? 18.205 45.822 60.495 1.00 29.92 262 GLU B C 1
ATOM 5117 O O . GLU B 1 262 ? 19.334 45.857 60.947 1.00 29.79 262 GLU B O 1
ATOM 5123 N N . ALA B 1 263 ? 17.821 44.893 59.615 1.00 29.68 263 ALA B N 1
ATOM 5124 C CA . ALA B 1 263 ? 18.751 43.851 59.156 1.00 29.41 263 ALA B CA 1
ATOM 5125 C C . ALA B 1 263 ? 19.797 44.428 58.201 1.00 29.26 263 ALA B C 1
ATOM 5126 O O . ALA B 1 263 ? 20.940 43.952 58.144 1.00 29.05 263 ALA B O 1
ATOM 5128 N N . LEU B 1 264 ? 19.395 45.455 57.454 1.00 28.91 264 LEU B N 1
ATOM 5129 C CA . LEU B 1 264 ? 20.297 46.123 56.538 1.00 28.90 264 LEU B CA 1
ATOM 5130 C C . LEU B 1 264 ? 21.386 46.911 57.283 1.00 29.20 264 LEU B C 1
ATOM 5131 O O . LEU B 1 264 ? 22.539 46.912 56.850 1.00 28.56 264 LEU B O 1
ATOM 5136 N N . LYS B 1 265 ? 21.018 47.537 58.411 1.00 29.27 265 LYS B N 1
ATOM 5137 C CA . LYS B 1 265 ? 21.950 48.299 59.243 1.00 29.75 265 LYS B CA 1
ATOM 5138 C C . LYS B 1 265 ? 23.018 47.413 59.900 1.00 30.08 265 LYS B C 1
ATOM 5139 O O . LYS B 1 265 ? 24.161 47.840 60.055 1.00 29.99 265 LYS B O 1
ATOM 5145 N N . ILE B 1 266 ? 22.631 46.206 60.317 1.00 30.10 266 ILE B N 1
ATOM 5146 C CA . ILE B 1 266 ? 23.575 45.204 60.807 1.00 30.29 266 ILE B CA 1
ATOM 5147 C C . ILE B 1 266 ? 24.490 44.737 59.667 1.00 30.59 266 ILE B C 1
ATOM 5148 O O . ILE B 1 266 ? 25.712 44.646 59.835 1.00 30.79 266 ILE B O 1
ATOM 5153 N N . PHE B 1 267 ? 23.902 44.476 58.506 1.00 30.67 267 PHE B N 1
ATOM 5154 C CA . PHE B 1 267 ? 24.676 44.025 57.344 1.00 31.12 267 PHE B CA 1
ATOM 5155 C C . PHE B 1 267 ? 25.778 45.013 56.993 1.00 31.01 267 PHE B C 1
ATOM 5156 O O . PHE B 1 267 ? 26.923 44.623 56.827 1.00 30.57 267 PHE B O 1
ATOM 5164 N N . VAL B 1 268 ? 25.413 46.289 56.897 1.00 31.57 268 VAL B N 1
ATOM 5165 C CA . VAL B 1 268 ? 26.338 47.354 56.541 1.00 32.31 268 VAL B CA 1
ATOM 5166 C C . VAL B 1 268 ? 27.476 47.459 57.545 1.00 32.83 268 VAL B C 1
ATOM 5167 O O . VAL B 1 268 ? 28.634 47.616 57.153 1.00 32.65 268 VAL B O 1
ATOM 5171 N N . GLN B 1 269 ? 27.141 47.326 58.826 1.00 33.60 269 GLN B N 1
ATOM 5172 C CA . GLN B 1 269 ? 28.109 47.453 59.919 1.00 34.66 269 GLN B CA 1
ATOM 5173 C C . GLN B 1 269 ? 29.016 46.243 60.083 1.00 34.66 269 GLN B C 1
ATOM 5174 O O . GLN B 1 269 ? 30.188 46.394 60.409 1.00 34.58 269 GLN B O 1
ATOM 5180 N N . LYS B 1 270 ? 28.457 45.049 59.895 1.00 34.70 270 LYS B N 1
ATOM 5181 C CA . LYS B 1 270 ? 29.175 43.794 60.120 1.00 34.74 270 LYS B CA 1
ATOM 5182 C C . LYS B 1 270 ? 29.979 43.318 58.905 1.00 34.04 270 LYS B C 1
ATOM 5183 O O . LYS B 1 270 ? 31.024 42.677 59.048 1.00 34.14 270 LYS B O 1
ATOM 5189 N N . TYR B 1 271 ? 29.490 43.618 57.712 1.00 32.69 271 TYR B N 1
ATOM 5190 C CA . TYR B 1 271 ? 30.144 43.124 56.505 1.00 31.68 271 TYR B CA 1
ATOM 5191 C C . TYR B 1 271 ? 31.125 44.160 55.995 1.00 31.25 271 TYR B C 1
ATOM 5192 O O . TYR B 1 271 ? 30.724 45.235 55.550 1.00 30.83 271 TYR B O 1
ATOM 5201 N N . ASP B 1 272 ? 32.410 43.829 56.071 1.00 31.16 272 ASP B N 1
ATOM 5202 C CA . ASP B 1 272 ? 33.474 44.747 55.667 1.00 31.83 272 ASP B CA 1
ATOM 5203 C C . ASP B 1 272 ? 33.478 45.078 54.159 1.00 31.59 272 ASP B C 1
ATOM 5204 O O . ASP B 1 272 ? 34.138 46.020 53.738 1.00 31.87 272 ASP B O 1
ATOM 5209 N N . ARG B 1 273 ? 32.737 44.309 53.364 1.00 31.03 273 ARG B N 1
ATOM 5210 C CA . ARG B 1 273 ? 32.627 44.567 51.928 1.00 31.04 273 ARG B CA 1
ATOM 5211 C C . ARG B 1 273 ? 31.301 45.231 51.501 1.00 30.91 273 ARG B C 1
ATOM 5212 O O . ARG B 1 273 ? 31.054 45.396 50.308 1.00 31.18 273 ARG B O 1
ATOM 5220 N N . SER B 1 274 ? 30.469 45.612 52.474 1.00 30.20 274 SER B N 1
ATOM 5221 C CA . SER B 1 274 ? 29.208 46.316 52.213 1.00 29.94 274 SER B CA 1
ATOM 5222 C C . SER B 1 274 ? 29.333 47.559 51.316 1.00 29.71 274 SER B C 1
ATOM 5223 O O . SER B 1 274 ? 28.385 47.917 50.636 1.00 29.58 274 SER B O 1
ATOM 5226 N N . ASN B 1 275 ? 30.492 48.207 51.309 1.00 29.98 275 ASN B N 1
ATOM 5227 C CA . ASN B 1 275 ? 30.687 49.396 50.468 1.00 30.86 275 ASN B CA 1
ATOM 5228 C C . ASN B 1 275 ? 30.689 49.120 48.953 1.00 30.56 275 ASN B C 1
ATOM 5229 O O . ASN B 1 275 ? 30.624 50.057 48.150 1.00 30.56 275 ASN B O 1
ATOM 5234 N N . GLU B 1 276 ? 30.741 47.838 48.582 1.00 30.12 276 GLU B N 1
ATOM 5235 C CA . GLU B 1 276 ? 30.737 47.405 47.181 1.00 29.74 276 GLU B CA 1
ATOM 5236 C C . GLU B 1 276 ? 29.318 47.309 46.609 1.00 29.75 276 GLU B C 1
ATOM 5237 O O . GLU B 1 276 ? 29.141 47.233 45.382 1.00 29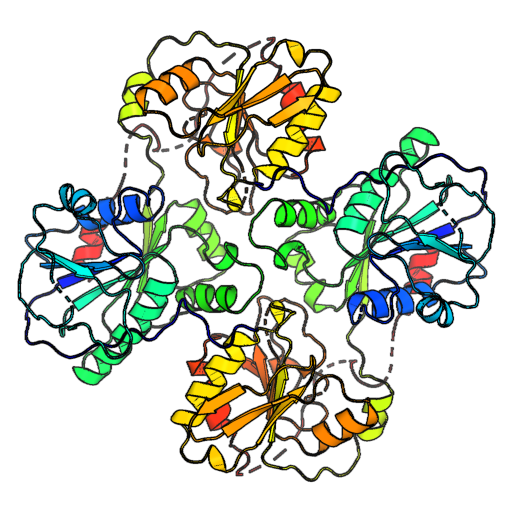.50 276 GLU B O 1
ATOM 5243 N N . TRP B 1 277 ? 28.322 47.312 47.498 1.00 29.29 277 TRP B N 1
ATOM 5244 C CA . TRP B 1 277 ? 26.940 46.956 47.145 1.00 29.53 277 TRP B CA 1
ATOM 5245 C C . TRP B 1 277 ? 25.997 48.154 47.080 1.00 29.70 277 TRP B C 1
ATOM 5246 O O . TRP B 1 277 ? 26.040 49.037 47.933 1.00 29.62 277 TRP B O 1
ATOM 5257 N N . LYS B 1 278 ? 25.154 48.191 46.056 1.00 30.01 278 LYS B N 1
ATOM 5258 C CA . LYS B 1 278 ? 24.028 49.131 46.044 1.00 30.79 278 LYS B CA 1
ATOM 5259 C C . LYS B 1 278 ? 22.775 48.464 46.650 1.00 30.80 278 LYS B C 1
ATOM 5260 O O . LYS B 1 278 ? 22.516 47.285 46.419 1.00 30.15 278 LYS B O 1
ATOM 5266 N N . ILE B 1 279 ? 22.009 49.218 47.433 1.00 31.23 279 ILE B N 1
ATOM 5267 C CA . ILE B 1 279 ? 20.830 48.673 48.104 1.00 31.53 279 ILE B CA 1
ATOM 5268 C C . ILE B 1 279 ? 19.667 49.526 47.697 1.00 31.70 279 ILE B C 1
ATOM 5269 O O . ILE B 1 279 ? 19.679 50.733 47.920 1.00 32.11 279 ILE B O 1
ATOM 5274 N N . ILE B 1 280 ? 18.674 48.902 47.070 1.00 31.65 280 ILE B N 1
ATOM 5275 C CA . ILE B 1 280 ? 17.616 49.633 46.408 1.00 31.71 280 ILE B CA 1
ATOM 5276 C C . ILE B 1 280 ? 16.271 49.085 46.830 1.00 31.86 280 ILE B C 1
ATOM 5277 O O . ILE B 1 280 ? 16.101 47.865 47.032 1.00 32.50 280 ILE B O 1
ATOM 5282 N N . SER B 1 281 ? 15.312 49.992 46.962 1.00 30.84 281 SER B N 1
ATOM 5283 C CA . SER B 1 281 ? 13.974 49.642 47.381 1.00 29.92 281 SER B CA 1
ATOM 5284 C C . SER B 1 281 ? 12.969 49.929 46.276 1.00 30.04 281 SER B C 1
ATOM 5285 O O . SER B 1 281 ? 12.999 50.986 45.648 1.00 29.42 281 SER B O 1
ATOM 5288 N N . VAL B 1 282 ? 12.093 48.959 46.029 1.00 30.59 282 VAL B N 1
ATOM 5289 C CA . VAL B 1 282 ? 10.971 49.138 45.115 1.00 30.93 282 VAL B CA 1
ATOM 5290 C C . VAL B 1 282 ? 9.681 48.816 45.845 1.00 31.22 282 VAL B C 1
ATOM 5291 O O . VAL B 1 282 ? 9.695 48.104 46.858 1.00 31.11 282 VAL B O 1
ATOM 5295 N N . GLY B 1 283 ? 8.573 49.366 45.361 1.00 31.48 283 GLY B N 1
ATOM 5296 C CA . GLY B 1 283 ? 7.293 49.040 45.948 1.00 32.17 283 GLY B CA 1
ATOM 5297 C C . GLY B 1 283 ? 6.501 50.259 46.310 1.00 32.52 283 GLY B C 1
ATOM 5298 O O . GLY B 1 283 ? 5.569 50.605 45.597 1.00 33.81 283 GLY B O 1
ATOM 5299 N N . GLU B 1 284 ? 6.872 50.905 47.415 1.00 32.82 284 GLU B N 1
ATOM 5300 C CA . GLU B 1 284 ? 6.245 52.149 47.876 1.00 32.80 284 GLU B CA 1
ATOM 5301 C C . GLU B 1 284 ? 7.342 53.188 47.986 1.00 32.36 284 GLU B C 1
ATOM 5302 O O . GLU B 1 284 ? 8.410 52.882 48.513 1.00 32.94 284 GLU B O 1
ATOM 5308 N N . LYS B 1 285 ? 7.097 54.406 47.516 1.00 31.41 285 LYS B N 1
ATOM 5309 C CA . LYS B 1 285 ? 8.062 55.480 47.684 1.00 31.23 285 LYS B CA 1
ATOM 5310 C C . LYS B 1 285 ? 8.230 55.862 49.154 1.00 31.02 285 LYS B C 1
ATOM 5311 O O . LYS B 1 285 ? 7.257 56.024 49.879 1.00 30.91 285 LYS B O 1
ATOM 5317 N N . HIS B 1 286 ? 9.477 56.024 49.574 1.00 31.00 286 HIS B N 1
ATOM 5318 C CA . HIS B 1 286 ? 9.800 56.510 50.907 1.00 31.35 286 HIS B CA 1
ATOM 5319 C C . HIS B 1 286 ? 11.114 57.276 50.847 1.00 31.75 286 HIS B C 1
ATOM 5320 O O . HIS B 1 286 ? 11.851 57.170 49.861 1.00 31.61 286 HIS B O 1
ATOM 5327 N N . LYS B 1 287 ? 11.402 58.051 51.893 1.00 32.22 287 LYS B N 1
ATOM 5328 C CA . LYS B 1 287 ? 12.705 58.699 52.027 1.00 32.94 287 LYS B CA 1
ATOM 5329 C C . LYS B 1 287 ? 13.846 57.663 52.023 1.00 33.19 287 LYS B C 1
ATOM 5330 O O . LYS B 1 287 ? 13.702 56.530 52.526 1.00 32.90 287 LYS B O 1
ATOM 5336 N N . ASP B 1 288 ? 14.964 58.052 51.422 1.00 33.30 288 ASP B N 1
ATOM 5337 C CA . ASP B 1 288 ? 16.175 57.258 51.461 1.00 33.38 288 ASP B CA 1
ATOM 5338 C C . ASP B 1 288 ? 16.614 57.154 52.927 1.00 33.40 288 ASP B C 1
ATOM 5339 O O . ASP B 1 288 ? 16.666 58.161 53.638 1.00 33.27 288 ASP B O 1
ATOM 5344 N N . ILE B 1 289 ? 16.894 55.937 53.382 1.00 33.11 289 ILE B N 1
ATOM 5345 C CA . ILE B 1 289 ? 17.214 55.701 54.783 1.00 32.80 289 ILE B CA 1
ATOM 5346 C C . ILE B 1 289 ? 18.695 55.427 54.920 1.00 32.62 289 ILE B C 1
ATOM 5347 O O . ILE B 1 289 ? 19.225 54.549 54.249 1.00 33.37 289 ILE B O 1
ATOM 5352 N N . ALA B 1 290 ? 19.359 56.189 55.779 1.00 32.35 290 ALA B N 1
ATOM 5353 C CA . ALA B 1 290 ? 20.777 55.986 56.056 1.00 32.03 290 ALA B CA 1
ATOM 5354 C C . ALA B 1 290 ? 20.985 54.677 56.811 1.00 31.81 290 ALA B C 1
ATOM 5355 O O . ALA B 1 290 ? 20.303 54.405 57.799 1.00 32.07 290 ALA B O 1
ATOM 5357 N N . LEU B 1 291 ? 21.926 53.865 56.341 1.00 31.38 291 LEU B N 1
ATOM 5358 C CA . LEU B 1 291 ? 22.173 52.558 56.941 1.00 30.85 291 LEU B CA 1
ATOM 5359 C C . LEU B 1 291 ? 23.497 52.451 57.693 1.00 31.18 291 LEU B C 1
ATOM 5360 O O . LEU B 1 291 ? 23.787 51.402 58.285 1.00 31.58 291 LEU B O 1
ATOM 5365 N N . GLY B 1 292 ? 24.299 53.517 57.660 1.00 30.80 292 GLY B N 1
ATOM 5366 C CA . GLY B 1 292 ? 25.664 53.466 58.155 1.00 31.01 292 GLY B CA 1
ATOM 5367 C C . GLY B 1 292 ? 26.679 53.552 57.028 1.00 31.37 292 GLY B C 1
ATOM 5368 O O . GLY B 1 292 ? 26.371 53.230 55.876 1.00 31.75 292 GLY B O 1
ATOM 5369 N N . LYS B 1 293 ? 27.886 54.005 57.366 1.00 31.42 293 LYS B N 1
ATOM 5370 C CA . LYS B 1 293 ? 29.020 54.095 56.444 1.00 31.33 293 LYS B CA 1
ATOM 5371 C C . LYS B 1 293 ? 28.738 54.929 55.197 1.00 31.05 293 LYS B C 1
ATOM 5372 O O . LYS B 1 293 ? 29.379 54.746 54.162 1.00 31.06 293 LYS B O 1
ATOM 5378 N N . GLY B 1 294 ? 27.783 55.848 55.295 1.00 30.92 294 GLY B N 1
ATOM 5379 C CA . GLY B 1 294 ? 27.393 56.669 54.150 1.00 31.05 294 GLY B CA 1
ATOM 5380 C C . GLY B 1 294 ? 26.594 55.917 53.101 1.00 31.18 294 GLY B C 1
ATOM 5381 O O . GLY B 1 294 ? 26.370 56.426 52.008 1.00 31.36 294 GLY B O 1
ATOM 5382 N N . ILE B 1 295 ? 26.174 54.695 53.433 1.00 31.58 295 ILE B N 1
ATOM 5383 C CA . ILE B 1 295 ? 25.350 53.880 52.552 1.00 31.45 295 ILE B CA 1
ATOM 5384 C C . ILE B 1 295 ? 23.877 54.167 52.864 1.00 31.56 295 ILE B C 1
ATOM 5385 O O . ILE B 1 295 ? 23.495 54.281 54.030 1.00 31.52 295 ILE B O 1
ATOM 5390 N N . HIS B 1 296 ? 23.069 54.316 51.818 1.00 31.71 296 HIS B N 1
ATOM 5391 C CA . HIS B 1 296 ? 21.629 54.513 51.973 1.00 32.27 296 HIS B CA 1
ATOM 5392 C C . HIS B 1 296 ? 20.826 53.377 51.330 1.00 32.36 296 HIS B C 1
ATOM 5393 O O . HIS B 1 296 ? 21.276 52.747 50.364 1.00 32.20 296 HIS B O 1
ATOM 5400 N N . LEU B 1 297 ? 19.651 53.102 51.891 1.00 32.66 297 LEU B N 1
ATOM 5401 C CA . LEU B 1 297 ? 18.633 52.344 51.175 1.00 32.76 297 LEU B CA 1
ATOM 5402 C C . LEU B 1 297 ? 17.940 53.378 50.297 1.00 33.01 297 LEU B C 1
ATOM 5403 O O . LEU B 1 297 ? 17.268 54.276 50.799 1.00 32.66 297 LEU B O 1
ATOM 5408 N N . ASN B 1 298 ? 18.147 53.276 48.988 1.00 33.33 298 ASN B N 1
ATOM 5409 C CA . ASN B 1 298 ? 17.569 54.222 48.056 1.00 33.28 298 ASN B CA 1
ATOM 5410 C C . ASN B 1 298 ? 16.213 53.732 47.519 1.00 33.08 298 ASN B C 1
ATOM 5411 O O . ASN B 1 298 ? 16.064 52.593 47.066 1.00 33.04 298 ASN B O 1
ATOM 5416 N N . SER B 1 299 ? 15.221 54.604 47.604 1.00 32.81 299 SER B N 1
ATOM 5417 C CA . SER B 1 299 ? 13.847 54.267 47.274 1.00 32.77 299 SER B CA 1
ATOM 5418 C C . SER B 1 299 ? 13.525 54.630 45.839 1.00 32.57 299 SER B C 1
ATOM 5419 O O . SER B 1 299 ? 13.631 55.789 45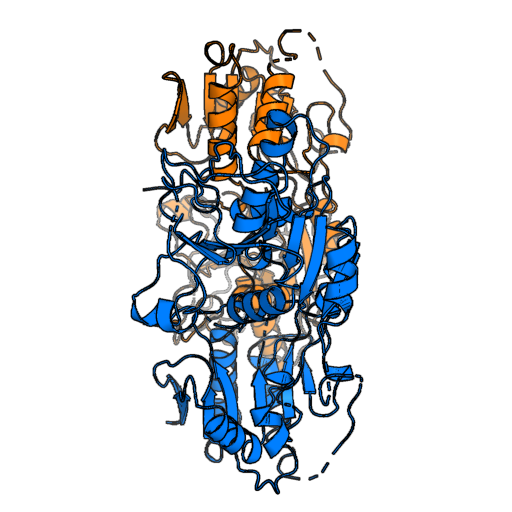.458 1.00 32.57 299 SER B O 1
ATOM 5422 N N . LEU B 1 300 ? 13.136 53.638 45.043 1.00 33.09 300 LEU B N 1
ATOM 5423 C CA . LEU B 1 300 ? 12.661 53.898 43.673 1.00 33.46 300 LEU B CA 1
ATOM 5424 C C . LEU B 1 300 ? 11.132 53.920 43.590 1.00 33.88 300 LEU B C 1
ATOM 5425 O O . LEU B 1 300 ? 10.567 54.504 42.660 1.00 34.01 300 LEU B O 1
ATOM 5430 N N . GLY B 1 301 ? 10.472 53.276 44.559 1.00 34.21 301 GLY B N 1
ATOM 5431 C CA . GLY B 1 301 ? 9.010 53.296 44.664 1.00 34.52 301 GLY B CA 1
ATOM 5432 C C . GLY B 1 301 ? 8.282 52.507 43.588 1.00 34.98 301 GLY B C 1
ATOM 5433 O O . GLY B 1 301 ? 8.632 51.371 43.306 1.00 34.75 301 GLY B O 1
ATOM 5434 N N . LYS B 1 302 ? 7.242 53.105 43.010 1.00 35.69 302 LYS B N 1
ATOM 5435 C CA . LYS B 1 302 ? 6.479 52.457 41.954 1.00 36.48 302 LYS B CA 1
ATOM 5436 C C . LYS B 1 302 ? 7.116 52.747 40.605 1.00 36.21 302 LYS B C 1
ATOM 5437 O O . LYS B 1 302 ? 7.158 53.898 40.165 1.00 35.95 302 LYS B O 1
ATOM 5443 N N . LEU B 1 303 ? 7.631 51.697 39.970 1.00 36.13 303 LEU B N 1
ATOM 5444 C CA . LEU B 1 303 ? 8.257 51.796 38.653 1.00 35.84 303 LEU B CA 1
ATOM 5445 C C . LEU B 1 303 ? 7.335 51.211 37.611 1.00 35.92 303 LEU B C 1
ATOM 5446 O O . LEU B 1 303 ? 6.570 50.299 37.905 1.00 36.17 303 LEU B O 1
ATOM 5451 N N . THR B 1 304 ? 7.426 51.717 36.384 1.00 36.08 304 THR B N 1
ATOM 5452 C CA . THR B 1 304 ? 6.795 51.058 35.243 1.00 35.94 304 THR B CA 1
ATOM 5453 C C . THR B 1 304 ? 7.257 49.598 35.213 1.00 35.99 304 THR B C 1
ATOM 5454 O O . THR B 1 304 ? 8.321 49.274 35.727 1.00 36.15 304 THR B O 1
ATOM 5458 N N . LEU B 1 305 ? 6.469 48.716 34.612 1.00 36.02 305 LEU B N 1
ATOM 5459 C CA . LEU B 1 305 ? 6.863 47.312 34.505 1.00 35.83 305 LEU B CA 1
ATOM 5460 C C . LEU B 1 305 ? 8.178 47.169 33.742 1.00 35.35 305 LEU B C 1
ATOM 5461 O O . LEU B 1 305 ? 8.975 46.287 34.028 1.00 35.11 305 LEU B O 1
ATOM 5466 N N . GLU B 1 306 ? 8.396 48.067 32.789 1.00 35.13 306 GLU B N 1
ATOM 5467 C CA . GLU B 1 306 ? 9.610 48.096 31.989 1.00 35.03 306 GLU B CA 1
ATOM 5468 C C . GLU B 1 306 ? 10.852 48.359 32.840 1.00 34.48 306 GLU B C 1
ATOM 5469 O O . GLU B 1 306 ? 11.833 47.624 32.750 1.00 34.22 306 GLU B O 1
ATOM 5475 N N . ASP B 1 307 ? 10.794 49.406 33.661 1.00 33.98 307 ASP B N 1
ATOM 5476 C CA . ASP B 1 307 ? 11.920 49.802 34.500 1.00 33.79 307 ASP B CA 1
ATOM 5477 C C . ASP B 1 307 ? 12.218 48.760 35.570 1.00 33.16 307 ASP B C 1
ATOM 5478 O O . ASP B 1 307 ? 13.382 48.540 35.917 1.00 33.01 307 ASP B O 1
ATOM 5483 N N . TYR B 1 308 ? 11.154 48.149 36.097 1.00 32.15 308 TYR B N 1
ATOM 5484 C CA . TYR B 1 308 ? 11.247 47.085 37.101 1.00 31.25 308 TYR B CA 1
ATOM 5485 C C . TYR B 1 308 ? 11.977 45.873 36.500 1.00 30.75 308 TYR B C 1
ATOM 5486 O O . TYR B 1 308 ? 12.908 45.341 37.107 1.00 30.09 308 TYR B O 1
ATOM 5495 N N . ALA B 1 309 ? 11.587 45.488 35.286 1.00 30.15 309 ALA B N 1
ATOM 5496 C CA . ALA B 1 309 ? 12.231 44.389 34.560 1.00 29.97 309 ALA B CA 1
ATOM 5497 C C . ALA B 1 309 ? 13.731 44.634 34.371 1.00 29.87 309 ALA B C 1
ATOM 5498 O O . ALA B 1 309 ? 14.541 43.732 34.568 1.00 29.33 309 ALA B O 1
ATOM 5500 N N . ASP B 1 310 ? 14.092 45.861 34.011 1.00 30.41 310 ASP B N 1
ATOM 5501 C CA . ASP B 1 310 ? 15.494 46.213 33.793 1.00 31.31 310 ASP B CA 1
ATOM 5502 C C . ASP B 1 310 ? 16.286 46.113 35.099 1.00 31.19 310 ASP B C 1
ATOM 5503 O O . ASP B 1 310 ? 17.422 45.625 35.113 1.00 31.51 310 ASP B O 1
ATOM 5508 N N . LEU B 1 311 ? 15.666 46.553 36.189 1.00 30.79 311 LEU B N 1
ATOM 5509 C CA . LEU B 1 311 ? 16.254 46.462 37.518 1.00 30.75 311 LEU B CA 1
ATOM 5510 C C . LEU B 1 311 ? 16.449 45.003 37.940 1.00 30.60 311 LEU B C 1
ATOM 5511 O O . LEU B 1 311 ? 17.529 44.642 38.420 1.00 30.82 311 LEU B O 1
ATOM 5516 N N . LEU B 1 312 ? 15.422 44.176 37.728 1.00 30.53 312 LEU B N 1
ATOM 5517 C CA . LEU B 1 312 ? 15.472 42.732 38.019 1.00 30.41 312 LEU B CA 1
ATOM 5518 C C . LEU B 1 312 ? 16.577 42.039 37.233 1.00 30.53 312 LEU B C 1
ATOM 5519 O O . LEU B 1 312 ? 17.298 41.216 37.773 1.00 30.16 312 LEU B O 1
ATOM 5524 N N . LYS B 1 313 ? 16.729 42.391 35.963 1.00 31.00 313 LYS B N 1
ATOM 5525 C CA . LYS B 1 313 ? 17.793 41.806 35.153 1.00 31.47 313 LYS B CA 1
ATOM 5526 C C . LYS B 1 313 ? 19.193 42.158 35.675 1.00 31.66 313 LYS B C 1
ATOM 5527 O O . LYS B 1 313 ? 20.143 41.419 35.449 1.00 31.47 313 LYS B O 1
ATOM 5533 N N . ARG B 1 314 ? 19.302 43.277 36.390 1.00 32.28 314 ARG B N 1
ATOM 5534 C CA . ARG B 1 314 ? 20.600 43.761 36.887 1.00 32.62 314 ARG B CA 1
ATOM 5535 C C . ARG B 1 314 ? 20.896 43.412 38.344 1.00 32.69 314 ARG B C 1
ATOM 5536 O O . ARG B 1 314 ? 22.069 43.376 38.748 1.00 32.91 314 ARG B O 1
ATOM 5544 N N . SER B 1 315 ? 19.854 43.153 39.132 1.00 32.34 315 SER B N 1
ATOM 5545 C CA . SER B 1 315 ? 20.038 42.882 40.559 1.00 32.51 315 SER B CA 1
ATOM 5546 C C . SER B 1 315 ? 20.415 41.425 40.824 1.00 32.50 315 SER B C 1
ATOM 5547 O O . SER B 1 315 ? 20.005 40.526 40.075 1.00 32.51 315 SER B O 1
ATOM 5550 N N . SER B 1 316 ? 21.177 41.182 41.889 1.00 32.23 316 SER B N 1
ATOM 5551 C CA . SER B 1 316 ? 21.679 39.840 42.128 1.00 32.59 316 SER B CA 1
ATOM 5552 C C . SER B 1 316 ? 21.183 39.209 43.425 1.00 32.36 316 SER B C 1
ATOM 5553 O O . SER B 1 316 ? 21.185 37.979 43.568 1.00 32.40 316 SER B O 1
ATOM 5556 N N . ILE B 1 317 ? 20.754 40.054 44.362 1.00 31.59 317 ILE B N 1
ATOM 5557 C CA . ILE B 1 317 ? 20.214 39.589 45.617 1.00 30.82 317 ILE B CA 1
ATOM 5558 C C . ILE B 1 317 ? 18.897 40.300 45.887 1.00 31.11 317 ILE B C 1
ATOM 5559 O O . ILE B 1 317 ? 18.771 41.494 45.634 1.00 31.42 317 ILE B O 1
ATOM 5564 N N . GLY B 1 318 ? 17.910 39.558 46.385 1.00 31.17 318 GLY B N 1
ATOM 5565 C CA . GLY B 1 318 ? 16.608 40.137 46.706 1.00 30.86 318 GLY B CA 1
ATOM 5566 C C . GLY B 1 318 ? 16.237 39.887 48.149 1.00 31.03 318 GLY B C 1
ATOM 5567 O O . GLY B 1 318 ? 16.655 38.882 48.725 1.00 31.59 318 GLY B O 1
ATOM 5568 N N . ILE B 1 319 ? 15.469 40.807 48.738 1.00 30.96 319 ILE B N 1
ATOM 5569 C CA . ILE B 1 319 ? 14.796 40.590 50.027 1.00 30.57 319 ILE B CA 1
ATOM 5570 C C . ILE B 1 319 ? 13.322 40.981 49.908 1.00 31.08 319 ILE B C 1
ATOM 5571 O O . ILE B 1 319 ? 12.981 42.120 49.564 1.00 31.17 319 ILE B O 1
ATOM 5576 N N . SER B 1 320 ? 12.449 40.022 50.196 1.00 31.43 320 SER B N 1
ATOM 5577 C CA . SER B 1 320 ? 11.019 40.222 50.096 1.00 31.56 320 SER B CA 1
ATOM 5578 C C . SER B 1 320 ? 10.329 39.384 51.166 1.00 31.35 320 SER B C 1
ATOM 5579 O O . SER B 1 320 ? 10.318 38.162 51.072 1.00 31.74 320 SER B O 1
ATOM 5582 N N . LEU B 1 321 ? 9.780 40.032 52.192 1.00 31.01 321 LEU B N 1
ATOM 5583 C CA . LEU B 1 321 ? 9.142 39.309 53.302 1.00 30.94 321 LEU B CA 1
ATOM 5584 C C . LEU B 1 321 ? 7.612 39.322 53.211 1.00 30.58 321 LEU B C 1
ATOM 5585 O O . LEU B 1 321 ? 7.012 40.254 52.653 1.00 30.51 321 LEU B O 1
ATOM 5598 N N . ILE B 1 323 ? 4.556 38.099 55.845 1.00 28.43 323 ILE B N 1
ATOM 5599 C CA . ILE B 1 323 ? 4.107 37.477 57.087 1.00 27.68 323 ILE B CA 1
ATOM 5600 C C . ILE B 1 323 ? 2.666 37.054 56.885 1.00 27.90 323 ILE B C 1
ATOM 5601 O O . ILE B 1 323 ? 1.735 37.818 57.199 1.00 27.30 323 ILE B O 1
ATOM 5606 N N . SER B 1 324 ? 2.503 35.831 56.358 1.00 27.46 324 SER B N 1
ATOM 5607 C CA . SER B 1 324 ? 1.233 35.337 55.849 1.00 27.78 324 SER B CA 1
ATOM 5608 C C . SER B 1 324 ? 1.514 34.007 55.169 1.00 27.85 324 SER B C 1
ATOM 5609 O O . SER B 1 324 ? 2.612 33.806 54.674 1.00 27.29 324 SER B O 1
ATOM 5612 N N . PRO B 1 325 ? 0.532 33.091 55.143 1.00 27.98 325 PRO B N 1
ATOM 5613 C CA . PRO B 1 325 ? 0.775 31.846 54.420 1.00 28.64 325 PRO B CA 1
ATOM 5614 C C . PRO B 1 325 ? 0.927 32.088 52.922 1.00 29.79 325 PRO B C 1
ATOM 5615 O O . PRO B 1 325 ? 1.574 31.288 52.249 1.00 30.00 325 PRO B O 1
ATOM 5619 N N . HIS B 1 326 ? 0.378 33.202 52.422 1.00 30.71 326 HIS B N 1
ATOM 5620 C CA . HIS B 1 326 ? 0.486 33.574 51.002 1.00 31.33 326 HIS B CA 1
ATOM 5621 C C . HIS B 1 326 ? 1.941 33.789 50.611 1.00 31.87 326 HIS B C 1
ATOM 5622 O O . HIS B 1 326 ? 2.721 34.328 51.404 1.00 32.38 326 HIS B O 1
ATOM 5629 N N . PRO B 1 327 ? 2.320 33.355 49.394 1.00 32.53 327 PRO B N 1
ATOM 5630 C CA . PRO B 1 327 ? 3.707 33.468 48.949 1.00 32.84 327 PRO B CA 1
ATOM 5631 C C . PRO B 1 327 ? 4.170 34.896 48.679 1.00 33.88 327 PRO B C 1
ATOM 5632 O O . PRO B 1 327 ? 5.363 35.185 48.834 1.00 34.57 327 PRO B O 1
ATOM 5636 N N . SER B 1 328 ? 3.228 35.769 48.311 1.00 34.07 328 SER B N 1
ATOM 5637 C CA . SER B 1 328 ? 3.491 37.094 47.709 1.00 34.35 328 SER B CA 1
ATOM 5638 C C . SER B 1 328 ? 4.153 36.937 46.354 1.00 34.18 328 SER B C 1
ATOM 5639 O O . SER B 1 328 ? 4.690 35.867 46.032 1.00 34.36 328 SER B O 1
ATOM 5642 N N . TYR B 1 329 ? 4.079 37.991 45.548 1.00 34.02 329 TYR B N 1
ATOM 5643 C CA . TYR B 1 329 ? 4.539 37.938 44.162 1.00 33.59 329 TYR B CA 1
ATOM 5644 C C . TYR B 1 329 ? 6.021 38.283 43.964 1.00 33.50 329 TYR B C 1
ATOM 5645 O O . TYR B 1 329 ? 6.722 37.573 43.230 1.00 33.00 329 TYR B O 1
ATOM 5654 N N . PRO B 1 330 ? 6.511 39.367 44.624 1.00 33.49 330 PRO B N 1
ATOM 5655 C CA . PRO B 1 330 ? 7.900 39.763 44.365 1.00 33.22 330 PRO B CA 1
ATOM 5656 C C . PRO B 1 330 ? 8.984 38.670 44.566 1.00 33.30 330 PRO B C 1
ATOM 5657 O O . PRO B 1 330 ? 9.900 38.606 43.737 1.00 33.65 330 PRO B O 1
ATOM 5661 N N . PRO B 1 331 ? 8.881 37.801 45.614 1.00 32.56 331 PRO B N 1
ATOM 5662 C CA . PRO B 1 331 ? 9.898 36.735 45.717 1.00 32.43 331 PRO B CA 1
ATOM 5663 C C . PRO B 1 331 ? 9.969 35.881 44.459 1.00 32.11 331 PRO B C 1
ATOM 5664 O O . PRO B 1 331 ? 11.053 35.530 44.003 1.00 32.47 331 PRO B O 1
ATOM 5668 N N . LEU B 1 332 ? 8.806 35.567 43.903 1.00 32.21 332 LEU B N 1
ATOM 5669 C CA . LEU B 1 332 ? 8.690 34.682 42.766 1.00 31.50 332 LEU B CA 1
ATOM 5670 C C . LEU B 1 332 ? 9.220 35.365 41.515 1.00 31.94 332 LEU B C 1
ATOM 5671 O O . LEU B 1 332 ? 9.816 34.714 40.640 1.00 31.58 332 LEU B O 1
ATOM 5676 N N . GLU B 1 333 ? 8.993 36.679 41.438 1.00 32.36 333 GLU B N 1
ATOM 5677 C CA . GLU B 1 333 ? 9.452 37.493 40.297 1.00 32.59 333 GLU B CA 1
ATOM 5678 C C . GLU B 1 333 ? 10.977 37.559 40.296 1.00 32.37 333 GLU B C 1
ATOM 5679 O O . GLU B 1 333 ? 11.625 37.323 39.259 1.00 32.82 333 GLU B O 1
ATOM 5693 N N . ALA B 1 335 ? 13.176 35.568 41.917 1.00 30.35 335 ALA B N 1
ATOM 5694 C CA . ALA B 1 335 ? 13.780 34.244 41.691 1.00 29.50 335 ALA B CA 1
ATOM 5695 C C . ALA B 1 335 ? 13.832 33.831 40.207 1.00 29.23 335 ALA B C 1
ATOM 5696 O O . ALA B 1 335 ? 14.734 33.110 39.790 1.00 29.43 335 ALA B O 1
ATOM 5698 N N . HIS B 1 336 ? 12.866 34.278 39.414 1.00 28.79 336 HIS B N 1
ATOM 5699 C CA . HIS B 1 336 ? 12.856 33.956 37.995 1.00 28.51 336 HIS B CA 1
ATOM 5700 C C . HIS B 1 336 ? 13.768 34.866 37.176 1.00 28.56 336 HIS B C 1
ATOM 5701 O O . HIS B 1 336 ? 14.100 34.551 36.043 1.00 28.09 336 HIS B O 1
ATOM 5708 N N . PHE B 1 337 ? 14.202 35.979 37.768 1.00 28.54 337 PHE B N 1
ATOM 5709 C CA . PHE B 1 337 ? 15.172 36.852 37.107 1.00 28.37 337 PHE B CA 1
ATOM 5710 C C . PHE B 1 337 ? 16.622 36.632 37.565 1.00 28.52 337 PHE B C 1
ATOM 5711 O O . PHE B 1 337 ? 17.484 37.484 37.344 1.00 28.30 337 PHE B O 1
ATOM 5719 N N . GLY B 1 338 ? 16.876 35.495 38.209 1.00 28.76 338 GLY B N 1
ATOM 5720 C CA . GLY B 1 338 ? 18.222 35.128 38.646 1.00 29.04 338 GLY B CA 1
ATOM 5721 C C . GLY B 1 338 ? 18.669 35.660 39.997 1.00 29.20 338 GLY B C 1
ATOM 5722 O O . GLY B 1 338 ? 19.828 35.504 40.371 1.00 29.78 338 GLY B O 1
ATOM 5723 N N . LEU B 1 339 ? 17.781 36.301 40.738 1.00 29.29 339 LEU B N 1
ATOM 5724 C CA . LEU B 1 339 ? 18.164 36.802 42.059 1.00 29.49 339 LEU B CA 1
ATOM 5725 C C . LEU B 1 339 ? 18.200 35.677 43.081 1.00 29.70 339 LEU B C 1
ATOM 5726 O O . LEU B 1 339 ? 17.340 34.799 43.074 1.00 29.84 339 LEU B O 1
ATOM 5731 N N . ARG B 1 340 ? 19.215 35.686 43.934 1.00 29.88 340 ARG B N 1
ATOM 5732 C CA . ARG B 1 340 ? 19.153 34.931 45.181 1.00 30.70 340 ARG B CA 1
ATOM 5733 C C . ARG B 1 340 ? 18.245 35.736 46.110 1.00 30.61 340 ARG B C 1
ATOM 5734 O O . ARG B 1 340 ? 18.546 36.890 46.438 1.00 30.24 340 ARG B O 1
ATOM 5742 N N . VAL B 1 341 ? 17.131 35.129 46.517 1.00 30.90 341 VAL B N 1
ATOM 5743 C CA . VAL B 1 341 ? 16.094 35.818 47.295 1.00 31.01 341 VAL B CA 1
ATOM 5744 C C . VAL B 1 341 ? 16.000 35.333 48.749 1.00 31.47 341 VAL B C 1
ATOM 5745 O O . VAL B 1 341 ? 15.868 34.128 49.016 1.00 31.99 341 VAL B O 1
ATOM 5749 N N . ILE B 1 342 ? 16.049 36.284 49.676 1.00 31.20 342 ILE B N 1
ATOM 5750 C CA . ILE B 1 342 ? 15.754 36.042 51.077 1.00 30.74 342 ILE B CA 1
ATOM 5751 C C . ILE B 1 342 ? 14.265 36.276 51.335 1.00 31.39 342 ILE B C 1
ATOM 5752 O O . ILE B 1 342 ? 13.728 37.378 51.096 1.00 31.40 342 ILE B O 1
ATOM 5757 N N . THR B 1 343 ? 13.589 35.245 51.828 1.00 31.86 343 THR B N 1
ATOM 5758 C CA . THR B 1 343 ? 12.189 35.405 52.251 1.00 32.23 343 THR B CA 1
ATOM 5759 C C . THR B 1 343 ? 11.933 34.589 53.519 1.00 32.09 343 THR B C 1
ATOM 5760 O O . THR B 1 343 ? 12.857 33.961 54.053 1.00 32.03 343 THR B O 1
ATOM 5764 N N . ASN B 1 344 ? 10.699 34.591 54.010 1.00 31.87 344 ASN B N 1
ATOM 5765 C CA . ASN B 1 344 ? 10.422 33.897 55.278 1.00 32.40 344 ASN B CA 1
ATOM 5766 C C . ASN B 1 344 ? 9.509 32.685 55.127 1.00 32.42 344 ASN B C 1
ATOM 5767 O O . ASN B 1 344 ? 8.632 32.667 54.268 1.00 32.29 344 ASN B O 1
ATOM 5772 N N . LYS B 1 345 ? 9.718 31.683 55.974 1.00 32.70 345 LYS B N 1
ATOM 5773 C CA . LYS B 1 345 ? 8.713 30.641 56.175 1.00 33.47 345 LYS B CA 1
ATOM 5774 C C . LYS B 1 345 ? 7.545 31.229 56.963 1.00 32.87 345 LYS B C 1
ATOM 5775 O O . LYS B 1 345 ? 7.715 32.172 57.746 1.00 32.67 345 LYS B O 1
ATOM 5781 N N . TYR B 1 346 ? 6.357 30.686 56.728 1.00 32.22 346 TYR B N 1
ATOM 5782 C CA . TYR B 1 346 ? 5.215 30.961 57.577 1.00 31.37 346 TYR B CA 1
ATOM 5783 C C . TYR B 1 346 ? 4.347 29.725 57.551 1.00 31.18 346 TYR B C 1
ATOM 5784 O O . TYR B 1 346 ? 3.695 29.442 56.547 1.00 30.64 346 TYR B O 1
ATOM 5793 N N . GLU B 1 347 ? 4.359 28.989 58.666 1.00 31.02 347 GLU B N 1
ATOM 5794 C CA . GLU B 1 347 ? 3.615 27.732 58.821 1.00 30.86 347 GLU B CA 1
ATOM 5795 C C . GLU B 1 347 ? 3.797 26.791 57.631 1.00 30.06 347 GLU B C 1
ATOM 5796 O O . GLU B 1 347 ? 4.912 26.347 57.380 1.00 30.22 347 GLU B O 1
ATOM 5802 N N . ASN B 1 348 ? 2.730 26.505 56.893 1.00 29.10 348 ASN B N 1
ATOM 5803 C CA . ASN B 1 348 ? 2.808 25.585 55.754 1.00 28.46 348 ASN B CA 1
ATOM 5804 C C . ASN B 1 348 ? 3.604 26.101 54.534 1.00 28.44 348 ASN B C 1
ATOM 5805 O O . ASN B 1 348 ? 3.952 25.326 53.639 1.00 28.02 348 ASN B O 1
ATOM 5810 N N . LYS B 1 349 ? 3.893 27.404 54.506 1.00 28.28 349 LYS B N 1
ATOM 5811 C CA . LYS B 1 349 ? 4.663 27.996 53.428 1.00 28.51 349 LYS B CA 1
ATOM 5812 C C . LYS B 1 349 ? 6.159 27.917 53.687 1.00 29.04 349 LYS B C 1
ATOM 5813 O O . LYS B 1 349 ? 6.658 28.423 54.700 1.00 28.85 349 LYS B O 1
ATOM 5819 N N . ASP B 1 350 ? 6.855 27.302 52.736 1.00 29.05 350 ASP B N 1
ATOM 5820 C CA . ASP B 1 350 ? 8.300 27.322 52.661 1.00 29.44 350 ASP B CA 1
ATOM 5821 C C . ASP B 1 350 ? 8.686 27.403 51.182 1.00 29.69 350 ASP B C 1
ATOM 5822 O O . ASP B 1 350 ? 8.698 26.387 50.484 1.00 29.32 350 ASP B O 1
ATOM 5827 N N . LEU B 1 351 ? 9.013 28.606 50.714 1.00 29.90 351 LEU B N 1
ATOM 5828 C CA . LEU B 1 351 ? 9.293 28.821 49.290 1.00 30.40 351 LEU B CA 1
ATOM 5829 C C . LEU B 1 351 ? 10.635 28.279 48.795 1.00 30.90 351 LEU B C 1
ATOM 5830 O O . LEU B 1 351 ? 10.890 28.310 47.592 1.00 31.08 351 LEU B O 1
ATOM 5835 N N . SER B 1 352 ? 11.490 27.800 49.701 1.00 31.47 352 SER B N 1
ATOM 5836 C CA . SER B 1 352 ? 12.794 27.242 49.294 1.00 32.25 352 SER B CA 1
ATOM 5837 C C . SER B 1 352 ? 12.634 25.881 48.594 1.00 32.64 352 SER B C 1
ATOM 5838 O O . SER B 1 352 ? 13.575 25.391 47.961 1.00 32.60 352 SER B O 1
ATOM 5841 N N . ASN B 1 353 ? 11.448 25.283 48.735 1.00 33.12 353 ASN B N 1
ATOM 5842 C CA . ASN B 1 353 ? 11.083 24.041 48.048 1.00 34.24 353 ASN B CA 1
ATOM 5843 C C . ASN B 1 353 ? 10.574 24.290 46.615 1.00 34.14 353 ASN B C 1
ATOM 5844 O O . ASN B 1 353 ? 10.511 23.374 45.811 1.00 34.11 353 ASN B O 1
ATOM 5849 N N . TRP B 1 354 ? 10.199 25.536 46.326 1.00 34.31 354 TRP B N 1
ATOM 5850 C CA . TRP B 1 354 ? 9.638 25.946 45.036 1.00 33.99 354 TRP B CA 1
ATOM 5851 C C . TRP B 1 354 ? 10.728 26.279 44.000 1.00 33.21 354 TRP B C 1
ATOM 5852 O O . TRP B 1 354 ? 10.575 25.974 42.823 1.00 32.96 354 TRP B O 1
ATOM 5863 N N . HIS B 1 355 ? 11.809 26.928 44.435 1.00 32.36 355 HIS B N 1
ATOM 5864 C CA . HIS B 1 355 ? 12.824 27.432 43.503 1.00 31.75 355 HIS B CA 1
ATOM 5865 C C . HIS B 1 355 ? 14.185 27.511 44.167 1.00 31.43 355 HIS B C 1
ATOM 5866 O O . HIS B 1 355 ? 14.302 28.001 45.295 1.00 31.40 355 HIS B O 1
ATOM 5873 N N . SER B 1 356 ? 15.209 27.051 43.452 1.00 31.19 356 SER B N 1
ATOM 5874 C CA . SER B 1 356 ? 16.557 26.937 44.003 1.00 31.05 356 SER B CA 1
ATOM 5875 C C . SER B 1 356 ? 17.165 28.283 44.408 1.00 30.70 356 SER B C 1
ATOM 5876 O O . SER B 1 356 ? 18.000 28.329 45.298 1.00 30.46 356 SER B O 1
ATOM 5879 N N . ASN B 1 357 ? 16.724 29.364 43.766 1.00 30.83 357 ASN B N 1
ATOM 5880 C CA . ASN B 1 357 ? 17.178 30.738 44.086 1.00 31.10 357 ASN B CA 1
ATOM 5881 C C . ASN B 1 357 ? 16.592 31.357 45.366 1.00 31.58 357 ASN B C 1
ATOM 5882 O O . ASN B 1 357 ? 16.996 32.443 45.762 1.00 31.59 357 ASN B O 1
ATOM 5887 N N . ILE B 1 358 ? 15.631 30.687 45.996 1.00 32.49 358 ILE B N 1
ATOM 5888 C CA . ILE B 1 358 ? 14.963 31.237 47.170 1.00 33.25 358 ILE B CA 1
ATOM 5889 C C . ILE B 1 358 ? 15.551 30.648 48.441 1.00 34.00 358 ILE B C 1
ATOM 5890 O O . ILE B 1 358 ? 15.611 29.430 48.592 1.00 34.22 358 ILE B O 1
ATOM 5895 N N . VAL B 1 359 ? 16.002 31.516 49.341 1.00 34.83 359 VAL B N 1
ATOM 5896 C CA . VAL B 1 359 ? 16.394 31.094 50.689 1.00 35.95 359 VAL B CA 1
ATOM 5897 C C . VAL B 1 359 ? 15.304 31.475 51.707 1.00 36.44 359 VAL B C 1
ATOM 5898 O O . VAL B 1 359 ? 14.897 32.634 51.803 1.00 36.25 359 VAL B O 1
ATOM 5902 N N A SER B 1 360 ? 14.821 30.482 52.443 0.50 36.90 360 SER B N 1
ATOM 5903 N N B SER B 1 360 ? 14.859 30.485 52.471 0.50 36.98 360 SER B N 1
ATOM 5904 C CA A SER B 1 360 ? 13.755 30.708 53.414 0.50 37.61 360 SER B CA 1
ATOM 5905 C CA B SER B 1 360 ? 13.757 30.667 53.409 0.50 37.78 360 SER B CA 1
ATOM 5906 C C A SER B 1 360 ? 14.292 30.650 54.831 0.50 38.01 360 SER B C 1
ATOM 5907 C C B SER B 1 360 ? 14.264 30.626 54.846 0.50 38.10 360 SER B C 1
ATOM 5908 O O A SER B 1 360 ? 15.012 29.717 55.198 0.50 38.14 360 SER B O 1
ATOM 5909 O O B SER B 1 360 ? 14.938 29.670 55.242 0.50 38.24 360 SER B O 1
ATOM 5914 N N . LEU B 1 361 ? 13.947 31.664 55.617 1.00 38.41 361 LEU B N 1
ATOM 5915 C CA . LEU B 1 361 ? 14.402 31.757 57.008 1.00 38.93 361 LEU B CA 1
ATOM 5916 C C . LEU B 1 361 ? 13.320 31.309 57.985 1.00 39.21 361 LEU B C 1
ATOM 5917 O O . LEU B 1 361 ? 12.205 31.838 57.985 1.00 39.01 361 LEU B O 1
ATOM 5922 N N . GLU B 1 362 ? 13.658 30.317 58.797 1.00 39.62 362 GLU B N 1
ATOM 5923 C CA . GLU B 1 362 ? 12.778 29.852 59.870 1.00 41.10 362 GLU B CA 1
ATOM 5924 C C . GLU B 1 362 ? 12.778 30.835 61.056 1.00 41.00 362 GLU B C 1
ATOM 5925 O O . GLU B 1 362 ? 11.719 31.212 61.565 1.00 41.42 362 GLU B O 1
ATOM 5931 N N . GLN B 1 363 ? 13.970 31.244 61.484 1.00 40.79 363 GLN B N 1
ATOM 5932 C CA . GLN B 1 363 ? 14.119 32.221 62.570 1.00 40.38 363 GLN B CA 1
ATOM 5933 C C . GLN B 1 363 ? 14.292 33.634 61.979 1.00 39.54 363 GLN B C 1
ATOM 5934 O O . GLN B 1 363 ? 15.311 33.947 61.363 1.00 39.54 363 GLN B O 1
ATOM 5940 N N . LEU B 1 364 ? 13.284 34.482 62.144 1.00 38.69 364 LEU B N 1
ATOM 5941 C CA . LEU B 1 364 ? 13.298 35.778 61.466 1.00 38.08 364 LEU B CA 1
ATOM 5942 C C . LEU B 1 364 ? 13.644 36.920 62.414 1.00 37.08 364 LEU B C 1
ATOM 5943 O O . LEU B 1 364 ? 12.798 37.438 63.138 1.00 37.49 364 LEU B O 1
ATOM 5948 N N . ASN B 1 365 ? 14.917 37.284 62.434 1.00 35.63 365 ASN B N 1
ATOM 5949 C CA . ASN B 1 365 ? 15.363 38.439 63.172 1.00 33.77 365 ASN B CA 1
ATOM 5950 C C . ASN B 1 365 ? 16.389 39.205 62.329 1.00 32.80 365 ASN B C 1
ATOM 5951 O O . ASN B 1 365 ? 16.814 38.710 61.285 1.00 32.14 365 ASN B O 1
ATOM 5956 N N . PRO B 1 366 ? 16.735 40.441 62.739 1.00 31.36 366 PRO B N 1
ATOM 5957 C CA . PRO B 1 366 ? 17.669 41.233 61.941 1.00 30.34 366 PRO B CA 1
ATOM 5958 C C . PRO B 1 366 ? 19.031 40.538 61.780 1.00 29.43 366 PRO B C 1
ATOM 5959 O O . PRO B 1 366 ? 19.612 40.598 60.700 1.00 28.72 366 PRO B O 1
ATOM 5963 N N . GLU B 1 367 ? 19.505 39.877 62.838 1.00 28.27 367 GLU B N 1
ATOM 5964 C CA . GLU B 1 367 ? 20.764 39.139 62.801 1.00 28.18 367 GLU B CA 1
ATOM 5965 C C . GLU B 1 367 ? 20.789 38.008 61.767 1.00 28.46 367 GLU B C 1
ATOM 5966 O O . GLU B 1 367 ? 21.761 37.903 61.026 1.00 28.12 367 GLU B O 1
ATOM 5972 N N . ASN B 1 368 ? 19.747 37.172 61.717 1.00 28.66 368 ASN B N 1
ATOM 5973 C CA . ASN B 1 368 ? 19.741 36.059 60.766 1.00 29.55 368 ASN B CA 1
ATOM 5974 C C . ASN B 1 368 ? 19.659 36.565 59.340 1.00 29.40 368 ASN B C 1
ATOM 5975 O O . ASN B 1 368 ? 20.315 36.033 58.461 1.00 29.48 368 ASN B O 1
ATOM 5980 N N . ILE B 1 369 ? 18.846 37.589 59.114 1.00 29.44 369 ILE B N 1
ATOM 5981 C CA . ILE B 1 369 ? 18.753 38.181 57.787 1.00 29.87 369 ILE B CA 1
ATOM 5982 C C . ILE B 1 369 ? 20.120 38.731 57.363 1.00 30.11 369 ILE B C 1
ATOM 5983 O O . ILE B 1 369 ? 20.606 38.387 56.294 1.00 30.00 369 ILE B O 1
ATOM 5988 N N . ALA B 1 370 ? 20.728 39.563 58.213 1.00 30.16 370 ALA B N 1
ATOM 5989 C CA . ALA B 1 370 ? 22.051 40.125 57.945 1.00 30.81 370 ALA B CA 1
ATOM 5990 C C . ALA B 1 370 ? 23.074 39.023 57.654 1.00 30.89 370 ALA B C 1
ATOM 5991 O O . ALA B 1 370 ? 23.807 39.108 56.668 1.00 31.12 370 ALA B O 1
ATOM 5993 N N . GLU B 1 371 ? 23.108 37.992 58.496 1.00 30.71 371 GLU B N 1
ATOM 5994 C CA . GLU B 1 371 ? 24.026 36.863 58.294 1.00 31.18 371 GLU B CA 1
ATOM 5995 C C . GLU B 1 371 ? 23.782 36.191 56.940 1.00 30.41 371 GLU B C 1
ATOM 5996 O O . GLU B 1 371 ? 24.738 35.840 56.254 1.00 30.55 371 GLU B O 1
ATOM 6002 N N . THR B 1 372 ? 22.520 36.046 56.547 1.00 29.42 372 THR B N 1
ATOM 6003 C CA . THR B 1 372 ? 22.203 35.418 55.277 1.00 29.52 372 THR B CA 1
ATOM 6004 C C . THR B 1 372 ? 22.686 36.279 54.107 1.00 29.20 372 THR B C 1
ATOM 6005 O O . THR B 1 372 ? 23.275 35.777 53.154 1.00 29.71 372 THR B O 1
ATOM 6009 N N . LEU B 1 373 ? 22.443 37.573 54.214 1.00 28.65 373 LEU B N 1
ATOM 6010 C CA . LEU B 1 373 ? 22.921 38.541 53.268 1.00 28.66 373 LEU B CA 1
ATOM 6011 C C . LEU B 1 373 ? 24.449 38.500 53.074 1.00 28.88 373 LEU B C 1
ATOM 6012 O O . LEU B 1 373 ? 24.944 38.650 51.938 1.00 28.44 373 LEU B O 1
ATOM 6017 N N . VAL B 1 374 ? 25.191 38.286 54.164 1.00 28.72 374 VAL B N 1
ATOM 6018 C CA . VAL B 1 374 ? 26.635 38.177 54.066 1.00 28.92 374 VAL B CA 1
ATOM 6019 C C . VAL B 1 374 ? 26.987 36.945 53.239 1.00 29.55 374 VAL B C 1
ATOM 6020 O O . VAL B 1 374 ? 27.811 37.033 52.331 1.00 29.29 374 VAL B O 1
ATOM 6024 N N . GLU B 1 375 ? 26.336 35.817 53.517 1.00 30.22 375 GLU B N 1
ATOM 6025 C CA . GLU B 1 375 ? 26.634 34.575 52.795 1.00 31.28 375 GLU B CA 1
ATOM 6026 C C . GLU B 1 375 ? 26.361 34.727 51.302 1.00 31.24 375 GLU B C 1
ATOM 6027 O O . GLU B 1 375 ? 27.173 34.308 50.475 1.00 30.81 375 GLU B O 1
ATOM 6033 N N . LEU B 1 376 ? 25.224 35.345 50.967 1.00 31.33 376 LEU B N 1
ATOM 6034 C CA . LEU B 1 376 ? 24.852 35.560 49.571 1.00 31.24 376 LEU B CA 1
ATOM 6035 C C . LEU B 1 376 ? 25.785 36.539 48.856 1.00 31.57 376 LEU B C 1
ATOM 6036 O O . LEU B 1 376 ? 26.106 36.343 47.687 1.00 31.38 376 LEU B O 1
ATOM 6041 N N . CYS B 1 377 ? 26.248 37.568 49.561 1.00 32.14 377 CYS B N 1
ATOM 6042 C CA . CYS B 1 377 ? 27.226 38.484 48.979 1.00 33.28 377 CYS B CA 1
ATOM 6043 C C . CYS B 1 377 ? 28.506 37.746 48.615 1.00 34.26 377 CYS B C 1
ATOM 6044 O O . CYS B 1 377 ? 29.033 37.927 47.527 1.00 34.02 377 CYS B O 1
ATOM 6055 N N . SER B 1 379 ? 28.757 34.632 48.018 1.00 40.33 379 SER B N 1
ATOM 6056 C CA . SER B 1 379 ? 28.353 33.740 46.926 1.00 42.36 379 SER B CA 1
ATOM 6057 C C . SER B 1 379 ? 28.466 34.372 45.542 1.00 43.55 379 SER B C 1
ATOM 6058 O O . SER B 1 379 ? 28.736 33.663 44.570 1.00 43.51 379 SER B O 1
ATOM 6061 N N . PHE B 1 380 ? 28.228 35.685 45.454 1.00 45.17 380 PHE B N 1
ATOM 6062 C CA . PHE B 1 380 ? 28.323 36.422 44.195 1.00 46.87 380 PHE B CA 1
ATOM 6063 C C . PHE B 1 380 ? 29.723 36.226 43.634 1.00 47.88 380 PHE B C 1
ATOM 6064 O O . PHE B 1 380 ? 29.927 36.254 42.415 1.00 48.20 380 PHE B O 1
ATOM 6072 N N . ASN B 1 381 ? 30.665 35.980 44.549 1.00 49.05 381 ASN B N 1
ATOM 6073 C CA . ASN B 1 381 ? 32.070 35.663 44.253 1.00 49.81 381 ASN B CA 1
ATOM 6074 C C . ASN B 1 381 ? 32.882 36.916 43.927 1.00 50.45 381 ASN B C 1
ATOM 6075 O O . ASN B 1 381 ? 32.903 37.871 44.727 1.00 51.08 381 ASN B O 1
ATOM 6080 N N . GLU B 1 389 ? 18.662 28.093 38.882 1.00 47.23 389 GLU B N 1
ATOM 6081 C CA . GLU B 1 389 ? 18.707 27.138 37.784 1.00 47.29 389 GLU B CA 1
ATOM 6082 C C . GLU B 1 389 ? 17.912 25.844 38.035 1.00 47.04 389 GLU B C 1
ATOM 6083 O O . GLU B 1 389 ? 18.030 24.877 37.281 1.00 47.03 389 GLU B O 1
ATOM 6089 N N . SER B 1 390 ? 17.099 25.825 39.087 1.00 46.80 390 SER B N 1
ATOM 6090 C CA . SER B 1 390 ? 16.215 24.684 39.340 1.00 46.41 390 SER B CA 1
ATOM 6091 C C . SER B 1 390 ? 14.866 25.132 39.919 1.00 46.09 390 SER B C 1
ATOM 6092 O O . SER B 1 390 ? 14.811 25.720 41.001 1.00 46.10 390 SER B O 1
ATOM 6095 N N . SER B 1 391 ? 13.790 24.836 39.189 1.00 45.76 391 SER B N 1
ATOM 6096 C CA . SER B 1 391 ? 12.431 25.261 39.543 1.00 45.27 391 SER B CA 1
ATOM 6097 C C . SER B 1 391 ? 11.510 24.064 39.737 1.00 45.14 391 SER B C 1
ATOM 6098 O O . SER B 1 391 ? 11.563 23.111 38.967 1.00 45.09 391 SER B O 1
ATOM 6101 N N . ASN B 1 392 ? 10.677 24.109 40.774 1.00 45.03 392 ASN B N 1
ATOM 6102 C CA . ASN B 1 392 ? 9.596 23.135 40.925 1.00 45.35 392 ASN B CA 1
ATOM 6103 C C . ASN B 1 392 ? 8.210 23.785 40.855 1.00 45.36 392 ASN B C 1
ATOM 6104 O O . ASN B 1 392 ? 7.193 23.133 41.094 1.00 45.62 392 ASN B O 1
ATOM 6125 N N . PHE B 1 395 ? 4.059 26.019 36.902 1.00 42.30 395 PHE B N 1
ATOM 6126 C CA . PHE B 1 395 ? 2.790 26.729 36.710 1.00 40.52 395 PHE B CA 1
ATOM 6127 C C . PHE B 1 395 ? 2.987 28.234 36.491 1.00 39.21 395 PHE B C 1
ATOM 6128 O O . PHE B 1 395 ? 2.295 28.843 35.679 1.00 38.67 395 PHE B O 1
ATOM 6136 N N . TYR B 1 396 ? 3.952 28.809 37.210 1.00 37.81 396 TYR B N 1
ATOM 6137 C CA . TYR B 1 396 ? 4.141 30.255 37.297 1.00 36.87 396 TYR B CA 1
ATOM 6138 C C . TYR B 1 396 ? 4.433 30.951 35.966 1.00 36.42 396 TYR B C 1
ATOM 6139 O O . TYR B 1 396 ? 4.009 32.084 35.758 1.00 35.85 396 TYR B O 1
ATOM 6148 N N . ILE B 1 397 ? 5.142 30.265 35.074 1.00 36.22 397 ILE B N 1
ATOM 6149 C CA . ILE B 1 397 ? 5.546 30.848 33.798 1.00 36.34 397 ILE B CA 1
ATOM 6150 C C . ILE B 1 397 ? 4.939 30.177 32.555 1.00 36.78 397 ILE B C 1
ATOM 6151 O O . ILE B 1 397 ? 5.289 30.536 31.428 1.00 36.84 397 ILE B O 1
ATOM 6156 N N . ASN B 1 398 ? 4.031 29.220 32.750 1.00 36.92 398 ASN B N 1
ATOM 6157 C CA . ASN B 1 398 ? 3.501 28.437 31.628 1.00 37.47 398 ASN B CA 1
ATOM 6158 C C . ASN B 1 398 ? 2.019 28.687 31.323 1.00 37.45 398 ASN B C 1
ATOM 6159 O O . ASN B 1 398 ? 1.224 28.925 32.232 1.00 37.75 398 ASN B O 1
ATOM 6164 N N . GLU B 1 402 ? -5.623 30.389 34.253 1.00 36.00 402 GLU B N 1
ATOM 6165 C CA . GLU B 1 402 ? -5.549 30.542 35.713 1.00 36.99 402 GLU B CA 1
ATOM 6166 C C . GLU B 1 402 ? -6.900 30.405 36.408 1.00 36.59 402 GLU B C 1
ATOM 6167 O O . GLU B 1 402 ? -6.960 30.006 37.579 1.00 36.62 402 GLU B O 1
ATOM 6173 N N . PHE B 1 403 ? -7.963 30.736 35.675 1.00 36.51 403 PHE B N 1
ATOM 6174 C CA . PHE B 1 403 ? -9.337 30.668 36.168 1.00 36.52 403 PHE B CA 1
ATOM 6175 C C . PHE B 1 403 ? -10.127 29.576 35.438 1.00 36.59 403 PHE B C 1
ATOM 6176 O O . PHE B 1 403 ? -11.187 29.832 34.856 1.00 36.56 403 PHE B O 1
ATOM 6184 N N . SER B 1 404 ? -9.603 28.352 35.505 1.00 36.58 404 SER B N 1
ATOM 6185 C CA . SER B 1 404 ? -10.147 27.197 34.784 1.00 36.68 404 SER B CA 1
ATOM 6186 C C . SER B 1 404 ? -11.461 26.673 35.365 1.00 36.76 404 SER B C 1
ATOM 6187 O O . SER B 1 404 ? -12.134 25.848 34.751 1.00 36.94 404 SER B O 1
ATOM 6190 N N . PHE B 1 405 ? -11.802 27.143 36.557 1.00 36.77 405 PHE B N 1
ATOM 6191 C CA . PHE B 1 405 ? -12.935 26.636 37.317 1.00 36.87 405 PHE B CA 1
ATOM 6192 C C . PHE B 1 405 ? -14.177 27.532 37.206 1.00 36.99 405 PHE B C 1
ATOM 6193 O O . PHE B 1 405 ? -15.206 27.234 37.816 1.00 36.96 405 PHE B O 1
ATOM 6201 N N . ILE B 1 406 ? -14.072 28.631 36.457 1.00 37.06 406 ILE B N 1
ATOM 6202 C CA . ILE B 1 406 ? -15.148 29.627 36.388 1.00 37.34 406 ILE B CA 1
ATOM 6203 C C . ILE B 1 406 ? -16.449 28.984 35.902 1.00 37.50 406 ILE B C 1
ATOM 6204 O O . ILE B 1 406 ? -17.501 29.180 36.507 1.00 37.74 406 ILE B O 1
ATOM 6209 N N . LYS B 1 407 ? -16.357 28.202 34.831 1.00 37.66 407 LYS B N 1
ATOM 6210 C CA . LYS B 1 407 ? -17.499 27.470 34.285 1.00 37.86 407 LYS B CA 1
ATOM 6211 C C . LYS B 1 407 ? -18.167 26.553 35.300 1.00 37.62 407 LYS B C 1
ATOM 6212 O O . LYS B 1 407 ? -19.381 26.604 35.471 1.00 37.72 407 LYS B O 1
ATOM 6218 N N . GLU B 1 408 ? -17.374 25.719 35.966 1.00 37.50 408 GLU B N 1
ATOM 6219 C CA . GLU B 1 408 ? -17.882 24.852 37.025 1.00 37.57 408 GLU B CA 1
ATOM 6220 C C . GLU B 1 408 ? -18.589 25.651 38.134 1.00 37.56 408 GLU B C 1
ATOM 6221 O O . GLU B 1 408 ? -19.584 25.197 38.702 1.00 37.30 408 GLU B O 1
ATOM 6227 N N . ILE B 1 409 ? -18.082 26.843 38.427 1.00 38.00 409 ILE B N 1
ATOM 6228 C CA . ILE B 1 409 ? -18.750 27.738 39.363 1.00 38.62 409 ILE B CA 1
ATOM 6229 C C . ILE B 1 409 ? -20.046 28.323 38.778 1.00 39.26 409 ILE B C 1
ATOM 6230 O O . ILE B 1 409 ? -21.068 28.379 39.471 1.00 38.77 409 ILE B O 1
ATOM 6235 N N . GLU B 1 410 ? -20.003 28.738 37.510 1.00 40.03 410 GLU B N 1
ATOM 6236 C CA . GLU B 1 410 ? -21.182 29.296 36.839 1.00 41.17 410 GLU B CA 1
ATOM 6237 C C . GLU B 1 410 ? -22.365 28.334 36.919 1.00 42.06 410 GLU B C 1
ATOM 6238 O O . GLU B 1 410 ? -23.468 28.735 37.283 1.00 42.53 410 GLU B O 1
ATOM 6244 N N . GLU B 1 411 ? -22.118 27.066 36.595 1.00 42.97 411 GLU B N 1
ATOM 6245 C CA . GLU B 1 411 ? -23.139 26.021 36.635 1.00 44.12 411 GLU B CA 1
ATOM 6246 C C . GLU B 1 411 ? -23.690 25.796 38.039 1.00 44.56 411 GLU B C 1
ATOM 6247 O O . GLU B 1 411 ? -24.764 25.236 38.210 1.00 45.08 411 GLU B O 1
ATOM 6253 N N . LYS B 1 412 ? -22.953 26.246 39.039 1.00 45.35 412 LYS B N 1
ATOM 6254 C CA . LYS B 1 412 ? -23.244 25.928 40.425 1.00 46.09 412 LYS B CA 1
ATOM 6255 C C . LYS B 1 412 ? -23.955 27.074 41.148 1.00 46.24 412 LYS B C 1
ATOM 6256 O O . LYS B 1 412 ? -24.510 26.878 42.227 1.00 46.39 412 LYS B O 1
ATOM 6262 N N . LEU B 1 413 ? -23.939 28.264 40.549 1.00 46.67 413 LEU B N 1
ATOM 6263 C CA . LEU B 1 413 ? -24.452 29.476 41.199 1.00 46.95 413 LEU B CA 1
ATOM 6264 C C . LEU B 1 413 ? -25.940 29.723 40.936 1.00 47.29 413 LEU B C 1
ATOM 6265 O O . LEU B 1 413 ? -26.641 30.205 41.833 1.00 47.41 413 LEU B O 1
#

Nearest PDB structures (foldseek):
  2x0d-assembly1_B  TM=1.001E+00  e=7.016E-65  Geobacillus stearothermophilus
  2x0f-assembly1_A  TM=1.000E+00  e=1.681E-63  Geobacillus stearothermophilus
  2x0e-assembly1_A  TM=9.991E-01  e=2.085E-63  Geobacillus stearothermophilus
  2x0f-assembly1_B  TM=9.982E-01  e=2.586E-63  Geobacillus stearothermophilus
  3hgs-assembly1_A  TM=5.374E-01  e=1.555E+00  Solanum lycopersicum

Solvent-accessible surface area: 32817 Å² total

Sequence (742 aa):
FIETSIPEITPFNARTSSIKGKRLNLLVPSINQEHFGGISTALKLFEQFDNKKFKKRIILTDATPNPKDLQSFKSFKYVPEEDKDFALQIVPFNDRYNRTIPVAKHDIFIATAWWTAYAAQRIVSSWQSDTYGIPPNKILYIIQDFEPGFYQWSSQYVLAESTYKYRGPQIAVFNSELLKQQYFNNKGYNFTDEYFFQPKINTTLKNYINDKRQKEKIILVYGRPSSVKRNAFTLIVEALKIFVQKYDRSNEWKIISVGEKHKDIALGKGIHLNSLGKLTLEDYADLLKRSSSIGISLISPHPSYPPLEAHFGLRVITNKYENKDLSNWHSNIVSLEQLNPENIAETLVELCSFNESSNFYINEFSFIKEIEEKLFIETSIPEITPFNARTSSIKGKRLNLLVPSINQEHFGGISTALKLFEQFDNKKFKKRIILTDATPNPKDLQSFKSFKYVPEEDKDFALQIVPFNDRYNRTIPVAKHDIFIATAWWTAYAAQRIVSWQSDTYGIPPNKILYIIQDFEPGFYQWSSQYVLAESTYKYRGPQIAVFNSELLKQYFNNKGYNFTDEYFFQPKINTTLKNYINDKRQKEKIILVYGRPSSVKRNAFTLIVEALKIFVQKYDRSNEWKIISVGEKHKDIALGKGIHLNSLGKLTLEDYADLLKRSSIGISLISPHPSYPPLEAHFGLRVITNKYENKDLSNWHSNIVSSLEQLNPENIAETLVELCSFNESSNFYINEFSFIKEIEEKL

Foldseek 3Di:
DDDDDDLLQDAAAADEDPADAAAEEEEDQDQEPVPDPQVVVSVVLLVPFDLVRHQYEYEHAHDDYDPVSCVVVVVEDEDAVDDDRDSHYYYYCNPPVVHHHYDYLNYEYEYGQLSSLLNRLVVQVVSCVVVVHAGDEHEYEAEFLVLVVDDPDPVSVSSVVSQQRDGAYEYEYAAPLRVVVCVVVPGDHNYYHYKYAADDPLLLVLLPPQFAAAQEEEEAADPVRCQFVRVQQLLLLLCLCVVQPCCVRHAAEYEAADDDWADNPPRHTHHYPYDDDSVVVSNVLRHYAAYETEEGSDPDCVVVSLSNHHQYEYEAYVSDDCVVAHVSYDYDDDRGSVVSSVVVNVSSVPCDDGDNHYDTSPCSVVVSVRD/DDDDDDLLQPAAAEDEDDADAAAEEEEDQDQEPVPPAFVVVSVVLVVPDDLVRHQYEYEHAHDDYDPVSCPVVVVADEDAVDHDRDSHYYYYPNPPPPTHHYDYLNYEYEYTQLSRLLNRLVVQVVSCVVVVHAGDEHEYEYEFQVLVVDDPDPVSVSSVVSQQDDGAYEYEYAAVLRVVVCVVVPGDHPYYHYKYAADDPLLLVLLVDQFDAAQEEEEAADPVPVQFVNVQQLLLLLCLCVVAPCNVRHAAEYEAADDDWADSDPRHTHHYPYYDDSVVVSNVLSHYAAYETEEGSDPDDVQVSLSSNHQYEYEDYVSDDCCVFHVSYDYDDDRGSVVSSVVVNVSSCVCDDGDNHHPTNPCSVVVNVVD